Protein AF-A0A9D8IFK0-F1 (afdb_monomer)

Sequence (468 aa):
MKILVRFFLFIMLSLSFVNKTYAYSSENYGAHSMIYPDMPEVDIEELFSESSALGVDYIRVDVQLSSIFVEENDPPDWNPMDIVVELSGKYNVQILGTLNSMPDWAGNCPSGDVTYDPNFCPPADYDQWSDWITQIVERYKEDIHYWEVWNEPNEYTCTSTECEGFFYGDATEYAKLLSATYDAIKAADSTAYVLIAGVFMPLNHDDLSEWLQEVSENASGKFDIASIHVRDDLDKLPDMVKEFKDMFSSSGFNGPIWVSEHGYTSDPNYQTDANYNNGLLSQAQYYASSINTILDNGVDKVFVTLRDNDELEAADVAEGLLAQVIDDITTGEVTFIEKPSYAAVQELINASATPIPTPSVTATPTPNDCNAKSIETSVSELNLVAGESKDVTVTIKGENDCIPEGITMNAKVKKGKKLIEISPESAETDENGEAAFTITAGNKKGNTKVLFTAEGLKAKVKVKVGTE

Nearest PDB structures (foldseek):
  5jvk-assembly3_C  TM=5.787E-01  e=2.604E-15  Bacteroides cellulosilyticus
  5z3k-assembly1_A  TM=5.408E-01  e=8.268E-11  Croceicoccus marinus
  6lvw-assembly1_A  TM=5.736E-01  e=1.791E-09  Halorubrum lacusprofundi ATCC 49239
  4grs-assembly1_B  TM=5.433E-01  e=3.039E-05  Thermotoga maritima MSB8
  3voc-assembly1_A  TM=4.231E-01  e=4.140E-06  Paenibacillus polymyxa

Mean predicted aligned error: 14.12 Å

Foldseek 3Di:
DDDDDPDDPDPPPPPPPDPDQFQFALAQEEAAEAADLPPDLVSLLVSLQLRLVLSHQEYEHEPAVCQQCVDPPDHGDCNSVVSNLVSCVVSNHAYQYEYFFDHLVFFPADDDQADDDSGQGFGPDLVVVLVSLLVVCLVCVVGHQHYEYWAALLPWDDDNHYIDDRHPDALLSLLSSLQSNLVSNCVSPVRGFYEYHAHECDPDNVSVLVSLLSSLVSNPPSGQEYEYADEDAQVCLLVVLVSVCVSCVVSPDNHAYEHSEDFFFLDLVRHPHPQQRNGLVSLLVSLLRRSSSNVVSRHRHYHFHAEADPVDDDRRNGGHQWYWDQPDPVVSDIDTHGTSNSVSSSVSNVSNNPPPPPDPDPDPDDPPPFAFDAKDKPAQEAEAEAFDKDKIKIATAGPPRDGDWFWKKAKDWPPPPQFWDKPPRIDTQHPRRIDMIMITGHPDFDKTKIWIDTPNHIGIHIYGYDHD

pLDDT: mean 88.23, std 17.09, range [27.67, 98.94]

Radius of gyration: 30.84 Å; Cα contacts (8 Å, |Δi|>4): 978; chains: 1; bounding box: 90×61×75 Å

Structure (mmCIF, N/CA/C/O backbone):
data_AF-A0A9D8IFK0-F1
#
_entry.id   AF-A0A9D8IFK0-F1
#
loop_
_atom_site.group_PDB
_atom_site.id
_atom_site.type_symbol
_atom_site.label_atom_id
_atom_site.label_alt_id
_atom_site.label_comp_id
_atom_site.label_asym_id
_atom_site.label_entity_id
_atom_site.label_seq_id
_atom_site.pdbx_PDB_ins_code
_atom_site.Cartn_x
_atom_site.Cartn_y
_atom_site.Cartn_z
_atom_site.occupancy
_atom_site.B_iso_or_equiv
_atom_site.auth_seq_id
_atom_site.auth_comp_id
_atom_site.auth_asym_id
_atom_site.auth_atom_id
_atom_site.pdbx_PDB_model_num
ATOM 1 N N . MET A 1 1 ? 13.398 -37.243 8.793 1.00 32.91 1 MET A N 1
ATOM 2 C CA . MET A 1 1 ? 13.087 -37.286 10.240 1.00 32.91 1 MET A CA 1
ATOM 3 C C . MET A 1 1 ? 14.229 -36.636 11.016 1.00 32.91 1 MET A C 1
ATOM 5 O O . MET A 1 1 ? 15.115 -37.320 11.512 1.00 32.91 1 MET A O 1
ATOM 9 N N . LYS A 1 2 ? 14.249 -35.302 11.049 1.00 27.67 2 LYS A N 1
ATOM 10 C CA . LYS A 1 2 ? 15.088 -34.497 11.940 1.00 27.67 2 LYS A CA 1
ATOM 11 C C . LYS A 1 2 ? 14.135 -33.494 12.576 1.00 27.67 2 LYS A C 1
ATOM 13 O O . LYS A 1 2 ? 13.675 -32.581 11.911 1.00 27.67 2 LYS A O 1
ATOM 18 N N . ILE A 1 3 ? 13.743 -33.777 13.811 1.00 30.91 3 ILE A N 1
ATOM 19 C CA . ILE A 1 3 ? 12.952 -32.874 14.643 1.00 30.91 3 ILE A CA 1
ATOM 20 C C . ILE A 1 3 ? 13.972 -31.899 15.228 1.00 30.91 3 ILE A C 1
ATOM 22 O O . ILE A 1 3 ? 14.745 -32.284 16.106 1.00 30.91 3 ILE A O 1
ATOM 26 N N . LEU A 1 4 ? 14.043 -30.688 14.677 1.00 28.77 4 LEU A N 1
ATOM 27 C CA . LEU A 1 4 ? 14.789 -29.596 15.286 1.00 28.77 4 LEU A CA 1
ATOM 28 C C . LEU A 1 4 ? 13.858 -28.952 16.316 1.00 28.77 4 LEU A C 1
ATOM 30 O O . LEU A 1 4 ? 12.825 -28.382 15.981 1.00 28.77 4 LEU A O 1
ATOM 34 N N . VAL A 1 5 ? 14.181 -29.140 17.589 1.00 30.61 5 VAL A N 1
ATOM 35 C CA . VAL A 1 5 ? 13.445 -28.553 18.709 1.00 30.61 5 VAL A CA 1
ATOM 36 C C . VAL A 1 5 ? 13.815 -27.067 18.770 1.00 30.61 5 VAL A C 1
ATOM 38 O O . VAL A 1 5 ? 14.926 -26.742 19.183 1.00 30.61 5 VAL A O 1
ATOM 41 N N . ARG A 1 6 ? 12.903 -26.178 18.343 1.00 33.75 6 ARG A N 1
ATOM 42 C CA . ARG A 1 6 ? 12.991 -24.724 18.579 1.00 33.75 6 ARG A CA 1
ATOM 43 C C . ARG A 1 6 ? 12.971 -24.488 20.098 1.00 33.75 6 ARG A C 1
ATOM 45 O O . ARG A 1 6 ? 11.960 -24.727 20.754 1.00 33.75 6 ARG A O 1
ATOM 52 N N . PHE A 1 7 ? 14.099 -24.073 20.670 1.00 29.47 7 PHE A N 1
ATOM 53 C CA . PHE A 1 7 ? 14.186 -23.618 22.059 1.00 29.47 7 PHE A CA 1
ATOM 54 C C . PHE A 1 7 ? 13.925 -22.109 22.088 1.00 29.47 7 PHE A C 1
ATOM 56 O O . PHE A 1 7 ? 14.839 -21.317 21.883 1.00 29.47 7 PHE A O 1
ATOM 63 N N . PHE A 1 8 ? 12.678 -21.712 22.344 1.00 34.03 8 PHE A N 1
ATOM 64 C CA . PHE A 1 8 ? 12.348 -20.326 22.670 1.00 34.03 8 PHE A CA 1
ATOM 65 C C . PHE A 1 8 ? 12.780 -20.027 24.110 1.00 34.03 8 PHE A C 1
ATOM 67 O O . PHE A 1 8 ? 12.263 -20.611 25.066 1.00 34.03 8 PHE A O 1
ATOM 74 N N . LEU A 1 9 ? 13.726 -19.104 24.274 1.00 27.70 9 LEU A N 1
ATOM 75 C CA . LEU A 1 9 ? 14.002 -18.472 25.558 1.00 27.70 9 LEU A CA 1
ATOM 76 C C . LEU A 1 9 ? 12.957 -17.363 25.759 1.00 27.70 9 LEU A C 1
ATOM 78 O O . LEU A 1 9 ? 13.164 -16.225 25.356 1.00 27.70 9 LEU A O 1
ATOM 82 N N . PHE A 1 10 ? 11.815 -17.707 26.354 1.00 30.08 10 PHE A N 1
ATOM 83 C CA . PHE A 1 10 ? 10.794 -16.736 26.755 1.00 30.08 10 PHE A CA 1
ATOM 84 C C . PHE A 1 10 ? 11.343 -15.851 27.886 1.00 30.08 10 PHE A C 1
ATOM 86 O O . PHE A 1 10 ? 11.275 -16.205 29.065 1.00 30.08 10 PHE A O 1
ATOM 93 N N . ILE A 1 11 ? 11.893 -14.689 27.542 1.00 31.50 11 ILE A N 1
ATOM 94 C CA . ILE A 1 11 ? 11.979 -13.571 28.480 1.00 31.50 11 ILE A CA 1
ATOM 95 C C . ILE A 1 11 ? 10.633 -12.853 28.377 1.00 31.50 11 ILE A C 1
ATOM 97 O O . ILE A 1 11 ? 10.425 -12.042 27.483 1.00 31.50 11 ILE A O 1
ATOM 101 N N . MET A 1 12 ? 9.697 -13.173 29.276 1.00 30.72 12 MET A N 1
ATOM 102 C CA . MET A 1 12 ? 8.511 -12.337 29.475 1.00 30.72 12 MET A CA 1
ATOM 103 C C . MET A 1 12 ? 8.964 -10.997 30.066 1.00 30.72 12 MET A C 1
ATOM 105 O O . MET A 1 12 ? 9.072 -10.847 31.284 1.00 30.72 12 MET A O 1
ATOM 109 N N . LEU A 1 13 ? 9.252 -10.021 29.206 1.00 33.69 13 LEU A N 1
ATOM 110 C CA . LEU A 1 13 ? 9.144 -8.623 29.596 1.00 33.69 13 LEU A CA 1
ATOM 111 C C . LEU A 1 13 ? 7.648 -8.310 29.629 1.00 33.69 13 LEU A C 1
ATOM 113 O O . LEU A 1 13 ? 7.003 -8.222 28.592 1.00 33.69 13 LEU A O 1
ATOM 117 N N . SER A 1 14 ? 7.083 -8.169 30.826 1.00 33.59 14 SER A N 1
ATOM 118 C CA . SER A 1 14 ? 5.746 -7.607 30.982 1.00 33.59 14 SER A CA 1
ATOM 119 C C . SER A 1 14 ? 5.806 -6.115 30.641 1.00 33.59 14 SER A C 1
ATOM 121 O O . SER A 1 14 ? 6.008 -5.276 31.526 1.00 33.59 14 SER A O 1
ATOM 123 N N . LEU A 1 15 ? 5.674 -5.777 29.358 1.00 38.53 15 LEU A N 1
ATOM 124 C CA . LEU A 1 15 ? 5.286 -4.435 28.943 1.00 38.53 15 LEU A CA 1
ATOM 125 C C . LEU A 1 15 ? 3.888 -4.207 29.517 1.00 38.53 15 LEU A C 1
ATOM 127 O O . LEU A 1 15 ? 2.926 -4.888 29.182 1.00 38.53 15 LEU A O 1
ATOM 131 N N . SER A 1 16 ? 3.801 -3.327 30.509 1.00 32.66 16 SER A N 1
ATOM 132 C CA . SER A 1 16 ? 2.528 -2.973 31.129 1.00 32.66 16 SER A CA 1
ATOM 133 C C . SER A 1 16 ? 1.805 -2.022 30.184 1.00 32.66 16 SER A C 1
ATOM 135 O O . SER A 1 16 ? 1.845 -0.809 30.381 1.00 32.66 16 SER A O 1
ATOM 137 N N . PHE A 1 17 ? 1.187 -2.558 29.134 1.00 40.03 17 PHE A N 1
ATOM 138 C CA . PHE A 1 17 ? 0.259 -1.787 28.325 1.00 40.03 17 PHE A CA 1
ATOM 139 C C . PHE A 1 17 ? -0.942 -1.451 29.211 1.00 40.03 17 PHE A C 1
ATOM 141 O O . PHE A 1 17 ? -1.655 -2.318 29.717 1.00 40.03 17 PHE A O 1
ATOM 148 N N . VAL A 1 18 ? -1.126 -0.159 29.482 1.00 37.50 18 VAL A N 1
ATOM 149 C CA . VAL A 1 18 ? -2.409 0.355 29.961 1.00 37.50 18 VAL A CA 1
ATOM 150 C C . VAL A 1 18 ? -3.448 -0.130 28.952 1.00 37.50 18 VAL A C 1
ATOM 152 O O . VAL A 1 18 ? -3.241 0.088 27.765 1.00 37.50 18 VAL A O 1
ATOM 155 N N . ASN A 1 19 ? -4.513 -0.801 29.410 1.00 36.22 19 ASN A N 1
ATOM 156 C CA . ASN A 1 19 ? -5.646 -1.256 28.592 1.00 36.22 19 ASN A CA 1
ATOM 157 C C . ASN A 1 19 ? -6.269 -0.071 27.824 1.00 36.22 19 ASN A C 1
ATOM 159 O O . ASN A 1 19 ? -7.286 0.486 28.242 1.00 36.22 19 ASN A O 1
ATOM 163 N N . LYS A 1 20 ? -5.650 0.348 26.720 1.00 42.72 20 LYS A N 1
ATOM 164 C CA . LYS A 1 20 ? -6.268 1.161 25.683 1.00 42.72 20 LYS A CA 1
ATOM 165 C C . LYS A 1 20 ? -7.059 0.170 24.840 1.00 42.72 20 LYS A C 1
ATOM 167 O O . LYS A 1 20 ? -6.490 -0.706 24.204 1.00 42.72 20 LYS A O 1
ATOM 172 N N . THR A 1 21 ? -8.379 0.259 24.911 1.00 48.50 21 THR A N 1
ATOM 173 C CA . THR A 1 21 ? -9.261 -0.415 23.960 1.00 48.50 21 THR A CA 1
ATOM 174 C C . THR A 1 21 ? -8.994 0.189 22.589 1.00 48.50 21 THR A C 1
ATOM 176 O O . THR A 1 21 ? -9.289 1.368 22.389 1.00 48.50 21 THR A O 1
ATOM 179 N N . TYR A 1 22 ? -8.408 -0.581 21.680 1.00 53.25 22 TYR A N 1
ATOM 180 C CA . TYR A 1 22 ? -8.234 -0.146 20.302 1.00 53.25 22 TYR A CA 1
ATOM 181 C C . TYR A 1 22 ? -9.546 -0.369 19.547 1.00 53.25 22 TYR A C 1
ATOM 183 O O . TYR A 1 22 ? -10.187 -1.406 19.695 1.00 53.25 22 TYR A O 1
ATOM 191 N N . ALA A 1 23 ? -9.994 0.654 18.820 1.00 65.81 23 ALA A N 1
ATOM 192 C CA . ALA A 1 23 ? -11.264 0.646 18.088 1.00 65.81 23 ALA A CA 1
ATOM 193 C C . ALA A 1 23 ? -11.149 -0.001 16.695 1.00 65.81 23 ALA A C 1
ATOM 195 O O . ALA A 1 23 ? -12.105 0.031 15.922 1.00 65.81 23 ALA A O 1
ATOM 196 N N . TYR A 1 24 ? -9.976 -0.543 16.377 1.00 83.62 24 TYR A N 1
ATOM 197 C CA . TYR A 1 24 ? -9.604 -1.039 15.061 1.00 83.62 24 TYR A CA 1
ATOM 198 C C . TYR A 1 24 ? -9.792 -2.551 14.972 1.00 83.62 24 TYR A C 1
ATOM 200 O O . TYR A 1 24 ? -9.907 -3.233 15.985 1.00 83.62 24 TYR A O 1
ATOM 208 N N . SER A 1 25 ? -9.823 -3.069 13.752 1.00 85.81 25 SER A N 1
ATOM 209 C CA . SER A 1 25 ? -9.850 -4.502 13.447 1.00 85.81 25 SER A CA 1
ATOM 210 C C . SER A 1 25 ? -8.604 -4.889 12.650 1.00 85.81 25 SER A C 1
ATOM 212 O O . SER A 1 25 ? -7.846 -4.007 12.248 1.00 85.81 25 SER A O 1
ATOM 214 N N . SER A 1 26 ? -8.393 -6.184 12.401 1.00 86.12 26 SER A N 1
ATOM 215 C CA . SER A 1 26 ? -7.312 -6.676 11.528 1.00 86.12 26 SER A CA 1
ATOM 216 C C . SER A 1 26 ? -7.311 -5.999 10.151 1.00 86.12 26 SER A C 1
ATOM 218 O O . SER A 1 26 ? -6.243 -5.761 9.596 1.00 86.12 26 SER A O 1
ATOM 220 N N . GLU A 1 27 ? -8.476 -5.558 9.661 1.00 90.38 27 GLU A N 1
ATOM 221 C CA . GLU A 1 27 ? -8.600 -4.856 8.384 1.00 90.38 27 GLU A CA 1
ATOM 222 C C . GLU A 1 27 ? -7.905 -3.487 8.380 1.00 90.38 27 GLU A C 1
ATOM 224 O O . GLU A 1 27 ? -7.608 -2.970 7.310 1.00 90.38 27 GLU A O 1
ATOM 229 N N . ASN A 1 28 ? -7.630 -2.866 9.528 1.00 95.12 28 ASN A N 1
ATOM 230 C CA . ASN A 1 28 ? -6.926 -1.578 9.584 1.00 95.12 28 ASN A CA 1
ATOM 231 C C . ASN A 1 28 ? -5.397 -1.727 9.502 1.00 95.12 28 ASN A C 1
ATOM 233 O O . ASN A 1 28 ? -4.692 -0.724 9.376 1.00 95.12 28 ASN A O 1
ATOM 237 N N . TYR A 1 29 ? -4.886 -2.957 9.563 1.00 95.56 29 TYR A N 1
ATOM 238 C CA . TYR A 1 29 ? -3.460 -3.258 9.586 1.00 95.56 29 TYR A CA 1
ATOM 239 C C . TYR A 1 29 ? -3.059 -4.028 8.326 1.00 95.56 29 TYR A C 1
ATOM 241 O O . TYR A 1 29 ? -3.739 -4.968 7.909 1.00 95.56 29 TYR A O 1
ATOM 249 N N . GLY A 1 30 ? -1.940 -3.634 7.727 1.00 97.75 30 GLY A N 1
ATOM 250 C CA . GLY A 1 30 ? -1.338 -4.310 6.586 1.00 97.75 30 GLY A CA 1
ATOM 251 C C . GLY A 1 30 ? 0.168 -4.500 6.754 1.00 97.75 30 GLY A C 1
ATOM 252 O O . GLY A 1 30 ? 0.802 -3.879 7.611 1.00 97.75 30 GLY A O 1
ATOM 253 N N . ALA A 1 31 ? 0.745 -5.352 5.916 1.00 98.31 31 ALA A N 1
ATOM 254 C CA . ALA A 1 31 ? 2.185 -5.551 5.809 1.00 98.31 31 ALA A CA 1
ATOM 255 C C . ALA A 1 31 ? 2.711 -4.930 4.505 1.00 98.31 31 ALA A C 1
ATOM 257 O O . ALA A 1 31 ? 2.279 -5.315 3.420 1.00 98.31 31 ALA A O 1
ATOM 258 N N . HIS A 1 32 ? 3.643 -3.982 4.593 1.00 97.88 32 HIS A N 1
ATOM 259 C CA . HIS A 1 32 ? 4.421 -3.517 3.444 1.00 97.88 32 HIS A CA 1
ATOM 260 C C . HIS A 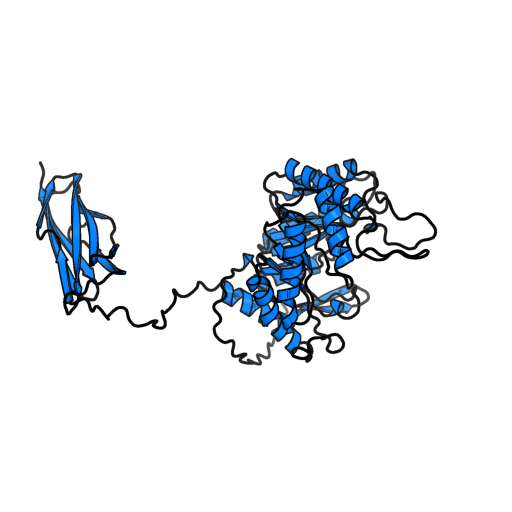1 32 ? 5.583 -4.494 3.228 1.00 97.88 32 HIS A C 1
ATOM 262 O O . HIS A 1 32 ? 6.510 -4.553 4.034 1.00 97.88 32 HIS A O 1
ATOM 268 N N . SER A 1 33 ? 5.476 -5.347 2.206 1.00 90.94 33 SER A N 1
ATOM 269 C CA . SER A 1 33 ? 6.300 -6.559 2.108 1.00 90.94 33 SER A CA 1
ATOM 270 C C . SER A 1 33 ? 7.586 -6.411 1.298 1.00 90.94 33 SER A C 1
ATOM 272 O O . SER A 1 33 ? 8.512 -7.202 1.497 1.00 90.94 33 SER A O 1
ATOM 274 N N . MET A 1 34 ? 7.638 -5.423 0.395 1.00 91.25 34 MET A N 1
ATOM 275 C CA . MET A 1 34 ? 8.656 -5.331 -0.659 1.00 91.25 34 MET A CA 1
ATOM 276 C C . MET A 1 34 ? 8.820 -6.673 -1.392 1.00 91.25 34 MET A C 1
ATOM 278 O O . MET A 1 34 ? 9.938 -7.148 -1.599 1.00 91.25 34 MET A O 1
ATOM 282 N N . ILE A 1 35 ? 7.702 -7.353 -1.673 1.00 92.38 35 ILE A N 1
ATOM 283 C CA . ILE A 1 35 ? 7.681 -8.534 -2.535 1.00 92.38 35 ILE A CA 1
ATOM 284 C C . ILE A 1 35 ? 7.721 -8.053 -3.977 1.00 92.38 35 ILE A C 1
ATOM 286 O O . ILE A 1 35 ? 6.802 -7.363 -4.420 1.00 92.38 35 ILE A O 1
ATOM 290 N N . TYR A 1 36 ? 8.740 -8.509 -4.696 1.00 90.94 36 TYR A N 1
ATOM 291 C CA . TYR A 1 36 ? 8.810 -8.459 -6.147 1.00 90.94 36 TYR A CA 1
ATOM 292 C C . TYR A 1 36 ? 8.478 -9.857 -6.699 1.00 90.94 36 TYR A C 1
ATOM 294 O O . TYR A 1 36 ? 8.945 -10.852 -6.136 1.00 90.94 36 TYR A O 1
ATOM 302 N N . PRO A 1 37 ? 7.647 -9.988 -7.749 1.00 88.25 37 PRO A N 1
ATOM 303 C CA . PRO A 1 37 ? 7.174 -11.288 -8.227 1.00 88.25 37 PRO A CA 1
ATOM 304 C C . PRO A 1 37 ? 8.294 -12.231 -8.684 1.00 88.25 37 PRO A C 1
ATOM 306 O O . PRO A 1 37 ? 8.113 -13.447 -8.676 1.00 88.25 37 PRO A O 1
ATOM 309 N N . ASP A 1 38 ? 9.442 -11.689 -9.084 1.00 85.62 38 ASP A N 1
ATOM 310 C CA . ASP A 1 38 ? 10.625 -12.423 -9.538 1.00 85.62 38 ASP A CA 1
ATOM 311 C C . ASP A 1 38 ? 11.561 -12.877 -8.398 1.00 85.62 38 ASP A C 1
ATOM 313 O O . ASP A 1 38 ? 12.550 -13.575 -8.651 1.00 85.62 38 ASP A O 1
ATOM 317 N N . MET A 1 39 ? 11.233 -12.549 -7.142 1.00 90.12 39 MET A N 1
ATOM 318 C CA . MET A 1 39 ? 11.914 -13.087 -5.964 1.00 90.12 39 MET A CA 1
ATOM 319 C C . MET A 1 39 ? 11.790 -14.620 -5.882 1.00 90.12 39 MET A C 1
ATOM 321 O O . MET A 1 39 ? 10.851 -15.216 -6.422 1.00 90.12 39 MET A O 1
ATOM 325 N N . PRO A 1 40 ? 12.698 -15.302 -5.158 1.00 91.06 40 PRO A N 1
ATOM 326 C CA . PRO A 1 40 ? 12.561 -16.731 -4.908 1.00 91.06 40 PRO A CA 1
ATOM 327 C C . PRO A 1 40 ? 11.210 -17.071 -4.260 1.00 91.06 40 PRO A C 1
ATOM 329 O O . PRO A 1 40 ? 10.856 -16.529 -3.217 1.00 91.06 40 PRO A O 1
ATOM 332 N N . GLU A 1 41 ? 10.478 -18.030 -4.837 1.00 92.56 41 GLU A N 1
ATOM 333 C CA . GLU A 1 41 ? 9.144 -18.451 -4.365 1.00 92.56 41 GLU A CA 1
ATOM 334 C C . GLU A 1 41 ? 9.113 -18.792 -2.866 1.00 92.56 41 GLU A C 1
ATOM 336 O O . GLU A 1 41 ? 8.139 -18.489 -2.185 1.00 92.56 41 GLU A O 1
ATOM 341 N N . VAL A 1 42 ? 10.191 -19.384 -2.338 1.00 90.25 42 VAL A N 1
ATOM 342 C CA . VAL A 1 42 ? 10.308 -19.721 -0.909 1.00 90.25 42 VAL A CA 1
ATOM 343 C C . VAL A 1 42 ? 10.298 -18.482 -0.010 1.00 90.25 42 VAL A C 1
ATOM 345 O O . VAL A 1 42 ? 9.708 -18.524 1.068 1.00 90.25 42 VAL A O 1
ATOM 348 N N . ASP A 1 43 ? 10.890 -17.380 -0.467 1.00 92.62 43 ASP A N 1
ATOM 349 C CA . ASP A 1 43 ? 10.932 -16.127 0.281 1.00 92.62 43 ASP A CA 1
ATOM 350 C C . ASP A 1 43 ? 9.565 -15.437 0.216 1.00 92.62 43 ASP A C 1
ATOM 352 O O . ASP A 1 43 ? 9.058 -14.970 1.236 1.00 92.62 43 ASP A O 1
ATOM 356 N N . ILE A 1 44 ? 8.922 -15.449 -0.960 1.00 95.25 44 ILE A N 1
ATOM 357 C CA . ILE A 1 44 ? 7.550 -14.949 -1.138 1.00 95.25 44 ILE A CA 1
ATOM 358 C C . ILE A 1 44 ? 6.584 -15.731 -0.230 1.00 95.25 44 ILE A C 1
ATOM 360 O O . ILE A 1 44 ? 5.789 -15.128 0.493 1.00 95.25 44 ILE A O 1
ATOM 364 N N . GLU A 1 45 ? 6.668 -17.068 -0.214 1.00 96.31 45 GLU A N 1
ATOM 365 C CA . GLU A 1 45 ? 5.836 -17.924 0.642 1.00 96.31 45 GLU A CA 1
ATOM 366 C C . GLU A 1 45 ? 6.027 -17.608 2.129 1.00 96.31 45 GLU A C 1
ATOM 368 O O . GLU A 1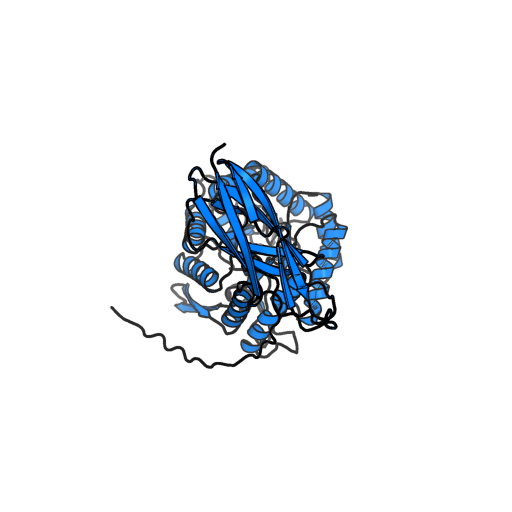 45 ? 5.031 -17.492 2.852 1.00 96.31 45 GLU A O 1
ATOM 373 N N . GLU A 1 46 ? 7.270 -17.435 2.589 1.00 95.44 46 GLU A N 1
ATOM 374 C CA . GLU A 1 46 ? 7.541 -17.095 3.988 1.00 95.44 46 GLU A CA 1
ATOM 375 C C . GLU A 1 46 ? 6.950 -15.722 4.345 1.00 95.44 46 GLU A C 1
ATOM 377 O O . GLU A 1 46 ? 6.320 -15.593 5.390 1.00 95.44 46 GLU A O 1
ATOM 382 N N . LEU A 1 47 ? 7.032 -14.713 3.469 1.00 97.19 47 LEU A N 1
ATOM 383 C CA . LEU A 1 47 ? 6.455 -13.385 3.732 1.00 97.19 47 LEU A CA 1
ATOM 384 C C . LEU A 1 47 ? 4.916 -13.396 3.797 1.00 97.19 47 LEU A C 1
ATOM 386 O O . LEU A 1 47 ? 4.332 -12.713 4.647 1.00 97.19 47 LEU A O 1
ATOM 390 N N . PHE A 1 48 ? 4.237 -14.200 2.971 1.00 98.31 48 PHE A N 1
ATOM 391 C CA . PHE A 1 48 ? 2.789 -14.427 3.109 1.00 98.31 48 PHE A CA 1
ATOM 392 C C . PHE A 1 48 ? 2.446 -15.196 4.391 1.00 98.31 48 PHE A C 1
ATOM 394 O O . PHE A 1 48 ? 1.487 -14.847 5.086 1.00 98.31 48 PHE A O 1
ATOM 401 N N . SER A 1 49 ? 3.240 -16.217 4.725 1.00 97.81 49 SER A N 1
ATOM 402 C CA . SER A 1 49 ? 3.099 -16.986 5.964 1.00 97.81 49 SER A CA 1
ATOM 403 C C . SER A 1 49 ? 3.234 -16.097 7.196 1.00 97.81 49 SER A C 1
ATOM 405 O O . SER A 1 49 ? 2.382 -16.139 8.086 1.00 97.81 49 SER A O 1
ATOM 407 N N . GLU A 1 50 ? 4.254 -15.244 7.219 1.00 97.75 50 GLU A N 1
ATOM 408 C CA . GLU A 1 50 ? 4.511 -14.302 8.302 1.00 97.75 50 GLU A CA 1
ATOM 409 C C . GLU A 1 50 ? 3.449 -13.203 8.373 1.00 97.75 50 GLU A C 1
ATOM 411 O O . GLU A 1 50 ? 3.001 -12.867 9.463 1.00 97.75 50 GLU A O 1
ATOM 416 N N . SER A 1 51 ? 2.944 -12.704 7.243 1.00 98.00 51 SER A N 1
ATOM 417 C CA . SER A 1 51 ? 1.815 -11.756 7.244 1.00 98.00 51 SER A CA 1
ATOM 418 C C . SER A 1 51 ? 0.548 -12.375 7.853 1.00 98.00 51 SER A C 1
ATOM 420 O O . SER A 1 51 ? -0.112 -11.767 8.697 1.00 98.00 51 SER A O 1
ATOM 422 N N . SER A 1 52 ? 0.243 -13.626 7.497 1.00 96.94 52 SER A N 1
ATOM 423 C CA . SER A 1 52 ? -0.885 -14.374 8.069 1.00 96.94 52 SER A CA 1
ATOM 424 C C . SER A 1 52 ? -0.703 -14.623 9.569 1.00 96.94 52 SER A C 1
ATOM 426 O O . SER A 1 52 ? -1.627 -14.422 10.359 1.00 96.94 52 SER A O 1
ATOM 428 N N . ALA A 1 53 ? 0.506 -15.008 9.990 1.00 96.19 53 ALA A N 1
ATOM 429 C CA . ALA A 1 53 ? 0.836 -15.234 11.394 1.00 96.19 53 ALA A CA 1
ATOM 430 C C . ALA A 1 53 ? 0.820 -13.938 12.223 1.00 96.19 53 ALA A C 1
ATOM 432 O O . ALA A 1 53 ? 0.389 -13.960 13.381 1.00 96.19 53 ALA A O 1
ATOM 433 N N . LEU A 1 54 ? 1.224 -12.809 11.639 1.00 96.12 54 LEU A N 1
ATOM 434 C CA . LEU A 1 54 ? 1.131 -11.478 12.238 1.00 96.12 54 LEU A CA 1
ATOM 435 C C . LEU A 1 54 ? -0.331 -11.066 12.488 1.00 96.12 54 LEU A C 1
ATOM 437 O O . LEU A 1 54 ? -0.606 -10.319 13.428 1.00 96.12 54 LEU A O 1
ATOM 441 N N . GLY A 1 55 ? -1.264 -11.605 11.697 1.00 95.00 55 GLY A N 1
ATOM 442 C CA . GLY A 1 55 ? -2.705 -11.380 11.818 1.00 95.00 55 GLY A CA 1
ATOM 443 C C . GLY A 1 55 ? -3.223 -10.195 11.003 1.00 95.00 55 GLY A C 1
ATOM 444 O O . GLY A 1 55 ? -4.309 -9.694 11.298 1.00 95.00 55 GLY A O 1
ATOM 445 N N . VAL A 1 56 ? -2.452 -9.722 10.018 1.00 95.50 56 VAL A N 1
ATOM 446 C CA . VAL A 1 56 ? -2.907 -8.684 9.082 1.00 95.50 56 VAL A CA 1
ATOM 447 C C . VAL A 1 56 ? -3.790 -9.291 7.995 1.00 95.50 56 VAL A C 1
ATOM 449 O O . VAL A 1 56 ? -3.544 -10.404 7.533 1.00 95.50 56 VAL A O 1
ATOM 452 N N . ASP A 1 57 ? -4.791 -8.535 7.548 1.00 94.00 57 ASP A N 1
ATOM 453 C CA . ASP A 1 57 ? -5.664 -8.973 6.451 1.00 94.00 57 ASP A CA 1
ATOM 454 C C . ASP A 1 57 ? -5.112 -8.599 5.072 1.00 94.00 57 ASP A C 1
ATOM 456 O O . ASP A 1 57 ? -5.588 -9.129 4.070 1.00 94.00 57 ASP A O 1
ATOM 460 N N . TYR A 1 58 ? -4.134 -7.686 5.012 1.00 97.94 58 TYR A N 1
ATOM 461 C CA . TYR A 1 58 ? -3.595 -7.143 3.768 1.00 97.94 58 TYR A CA 1
ATOM 462 C C . TYR A 1 58 ? -2.067 -7.192 3.720 1.00 97.94 58 TYR A C 1
ATOM 464 O O . TYR A 1 58 ? -1.388 -6.905 4.706 1.00 97.94 58 TYR A O 1
ATOM 472 N N . ILE A 1 59 ? -1.533 -7.463 2.534 1.00 98.44 59 ILE A N 1
ATOM 473 C CA . ILE A 1 59 ? -0.117 -7.349 2.188 1.00 98.44 59 ILE A CA 1
ATOM 474 C C . ILE A 1 59 ? 0.017 -6.483 0.933 1.00 98.44 59 ILE A C 1
ATOM 476 O O . ILE A 1 59 ? -0.718 -6.665 -0.038 1.00 98.44 59 ILE A O 1
ATOM 480 N N . ARG A 1 60 ? 0.916 -5.499 0.965 1.00 98.62 60 ARG A N 1
ATOM 481 C CA . ARG A 1 60 ? 1.250 -4.656 -0.188 1.00 98.62 60 ARG A CA 1
ATOM 482 C C . ARG A 1 60 ? 2.357 -5.330 -0.989 1.00 98.62 60 ARG A C 1
ATOM 484 O O . ARG A 1 60 ? 3.383 -5.677 -0.399 1.00 98.62 60 ARG A O 1
ATOM 491 N N . VAL A 1 61 ? 2.129 -5.520 -2.287 1.00 97.94 61 VAL A N 1
ATOM 492 C CA . VAL A 1 61 ? 3.024 -6.219 -3.225 1.00 97.94 61 VAL A CA 1
ATOM 493 C C . VAL A 1 61 ? 3.278 -5.335 -4.441 1.00 97.94 61 VAL A C 1
ATOM 495 O O . VAL A 1 61 ? 2.333 -4.782 -5.006 1.00 97.94 61 VAL A O 1
ATOM 498 N N . ASP A 1 62 ? 4.533 -5.248 -4.869 1.00 96.38 62 ASP A N 1
ATOM 499 C CA . ASP A 1 62 ? 4.939 -4.525 -6.068 1.00 96.38 62 ASP A CA 1
ATOM 500 C C . ASP A 1 62 ? 4.655 -5.376 -7.309 1.00 96.38 62 ASP A C 1
ATOM 502 O O . ASP A 1 62 ? 5.324 -6.363 -7.587 1.00 96.38 62 ASP A O 1
ATOM 506 N N . VAL A 1 63 ? 3.636 -5.014 -8.079 1.00 97.50 63 VAL A N 1
ATOM 507 C CA . VAL A 1 63 ? 3.293 -5.670 -9.343 1.00 97.50 63 VAL A CA 1
ATOM 508 C C . VAL A 1 63 ? 4.130 -5.037 -10.449 1.00 97.50 63 VAL A C 1
ATOM 510 O O . VAL A 1 63 ? 3.689 -4.115 -11.137 1.00 97.50 63 VAL A O 1
ATOM 513 N N . GLN A 1 64 ? 5.354 -5.543 -10.593 1.00 96.00 64 GLN A N 1
ATOM 514 C CA . GLN A 1 64 ? 6.332 -5.048 -11.557 1.00 96.00 64 GLN A CA 1
ATOM 515 C C . GLN A 1 64 ? 5.973 -5.488 -12.979 1.00 96.00 64 GLN A C 1
ATOM 517 O O . GLN A 1 64 ? 6.090 -6.669 -13.325 1.00 96.00 64 GLN A O 1
ATOM 522 N N . LEU A 1 65 ? 5.569 -4.548 -13.833 1.00 97.00 65 LEU A N 1
ATOM 523 C CA . LEU A 1 65 ? 5.200 -4.853 -15.216 1.00 97.00 65 LEU A CA 1
ATOM 524 C C . LEU A 1 65 ? 6.380 -5.413 -16.019 1.00 97.00 65 LEU A C 1
ATOM 526 O O . LEU A 1 65 ? 6.155 -6.257 -16.882 1.00 97.00 65 LEU A O 1
ATOM 530 N N . SER A 1 66 ? 7.617 -5.017 -15.719 1.00 95.56 66 SER A N 1
ATOM 531 C CA . SER A 1 66 ? 8.834 -5.556 -16.341 1.00 95.56 66 SER A CA 1
ATOM 532 C C . SER A 1 66 ? 9.057 -7.048 -16.071 1.00 95.56 66 SER A C 1
ATOM 534 O O . SER A 1 66 ? 9.661 -7.723 -16.902 1.00 95.56 66 SER A O 1
ATOM 536 N N . SER A 1 67 ? 8.500 -7.592 -14.982 1.00 95.25 67 SER A N 1
ATOM 537 C CA . SER A 1 67 ? 8.515 -9.037 -14.700 1.00 95.25 67 SER A CA 1
ATOM 538 C C . SER A 1 67 ? 7.460 -9.823 -15.494 1.00 95.25 67 SER A C 1
ATOM 540 O O . SER A 1 67 ? 7.614 -11.023 -15.708 1.00 95.25 67 SER A O 1
ATOM 542 N N . ILE A 1 68 ? 6.401 -9.148 -15.959 1.00 97.00 68 ILE A N 1
ATOM 543 C CA . ILE A 1 68 ? 5.266 -9.753 -16.673 1.00 97.00 68 ILE A CA 1
ATOM 544 C C . ILE A 1 68 ? 5.435 -9.595 -18.189 1.00 97.00 68 ILE A C 1
ATOM 546 O O . ILE A 1 68 ? 5.277 -10.546 -18.950 1.00 97.00 68 ILE A O 1
ATOM 550 N N . PHE A 1 69 ? 5.768 -8.393 -18.652 1.00 96.88 69 PHE A N 1
ATOM 551 C CA . PHE A 1 69 ? 5.921 -8.038 -20.063 1.00 96.88 69 PHE A CA 1
ATOM 552 C C . PHE A 1 69 ? 7.405 -7.928 -20.420 1.00 96.88 69 PHE A C 1
ATOM 554 O O . PHE A 1 69 ? 7.900 -6.864 -20.780 1.00 96.88 69 PHE A O 1
ATOM 561 N N . VAL A 1 70 ? 8.117 -9.047 -20.290 1.00 95.12 70 VAL A N 1
ATOM 562 C CA . VAL A 1 70 ? 9.585 -9.092 -20.374 1.00 95.12 70 VAL A CA 1
ATOM 563 C C . VAL A 1 70 ? 10.103 -8.642 -21.746 1.00 95.12 70 VAL A C 1
ATOM 565 O O . VAL A 1 70 ? 11.011 -7.824 -21.826 1.00 95.12 70 VAL A O 1
ATOM 568 N N . GLU A 1 71 ? 9.496 -9.115 -22.836 1.00 94.75 71 GLU A N 1
ATOM 569 C CA . GLU A 1 71 ? 9.934 -8.834 -24.211 1.00 94.75 71 GLU A CA 1
ATOM 570 C C . GLU A 1 71 ? 8.757 -8.337 -25.067 1.00 94.75 71 GLU A C 1
ATOM 572 O O . GLU A 1 71 ? 7.673 -8.917 -25.028 1.00 94.75 71 GLU A O 1
ATOM 577 N N . GLU A 1 72 ? 8.976 -7.314 -25.907 1.00 93.38 72 GLU A N 1
ATOM 578 C CA . GLU A 1 72 ? 7.921 -6.612 -26.675 1.00 93.38 72 GLU A CA 1
ATOM 579 C C . GLU A 1 72 ? 6.992 -7.531 -27.483 1.00 93.38 72 GLU A C 1
ATOM 581 O O . GLU A 1 72 ? 5.802 -7.257 -27.640 1.00 93.38 72 GLU A O 1
ATOM 586 N N . ASN A 1 73 ? 7.539 -8.613 -28.036 1.00 92.94 73 ASN A N 1
ATOM 587 C CA . ASN A 1 73 ? 6.834 -9.475 -28.984 1.00 92.94 73 ASN A CA 1
ATOM 588 C C . ASN A 1 73 ? 6.501 -10.867 -28.426 1.00 92.94 73 ASN A C 1
ATOM 590 O O . ASN A 1 73 ? 5.932 -11.685 -29.160 1.00 92.94 73 ASN A O 1
ATOM 594 N N . ASP A 1 74 ? 6.834 -11.133 -27.163 1.00 95.56 74 ASP A N 1
ATOM 595 C CA . ASP A 1 74 ? 6.537 -12.403 -26.507 1.00 95.56 74 ASP A CA 1
ATOM 596 C C . ASP A 1 74 ? 5.230 -12.307 -25.703 1.00 95.56 74 ASP A C 1
ATOM 598 O O . ASP A 1 74 ? 4.788 -11.219 -25.324 1.00 95.56 74 ASP A O 1
ATOM 602 N N . PRO A 1 75 ? 4.539 -13.437 -25.472 1.00 96.31 75 PRO A N 1
ATOM 603 C CA . PRO A 1 75 ? 3.401 -13.443 -24.564 1.00 96.31 75 PRO A CA 1
ATOM 604 C C . PRO A 1 75 ? 3.844 -13.076 -23.134 1.00 96.31 75 PRO A C 1
ATOM 606 O O . PRO A 1 75 ? 4.963 -13.424 -22.756 1.00 96.31 75 PRO A O 1
ATOM 609 N N . PRO A 1 76 ? 2.962 -12.466 -22.318 1.00 97.25 76 PRO A N 1
ATOM 610 C CA . PRO A 1 76 ? 3.304 -12.124 -20.942 1.00 97.25 76 PRO A CA 1
ATOM 611 C C . PRO A 1 76 ? 3.640 -13.365 -20.103 1.00 97.25 76 PRO A C 1
ATOM 613 O O . PRO A 1 76 ? 2.970 -14.401 -20.229 1.00 97.25 76 PRO A O 1
ATOM 616 N N . ASP A 1 77 ? 4.641 -13.249 -19.232 1.00 97.06 77 ASP A N 1
ATOM 617 C CA . ASP A 1 77 ? 4.973 -14.254 -18.227 1.00 97.06 77 ASP A CA 1
ATOM 618 C C . ASP A 1 77 ? 4.138 -14.029 -16.963 1.00 97.06 77 ASP A C 1
ATOM 620 O O . ASP A 1 77 ? 4.391 -13.149 -16.146 1.00 97.06 77 ASP A O 1
ATOM 624 N N . TRP A 1 78 ? 3.096 -14.841 -16.813 1.00 97.38 78 TRP A N 1
ATOM 625 C CA . TRP A 1 78 ? 2.193 -14.760 -15.668 1.00 97.38 78 TRP A CA 1
ATOM 626 C C . TRP A 1 78 ? 2.684 -15.536 -14.450 1.00 97.38 78 TRP A C 1
ATOM 628 O O . TRP A 1 78 ? 2.124 -15.360 -13.371 1.00 97.38 78 TRP A O 1
ATOM 638 N N . ASN A 1 79 ? 3.683 -16.413 -14.601 1.00 95.81 79 ASN A N 1
ATOM 639 C CA . ASN A 1 79 ? 4.066 -17.341 -13.539 1.00 95.81 79 ASN A CA 1
ATOM 640 C C . ASN A 1 79 ? 4.484 -16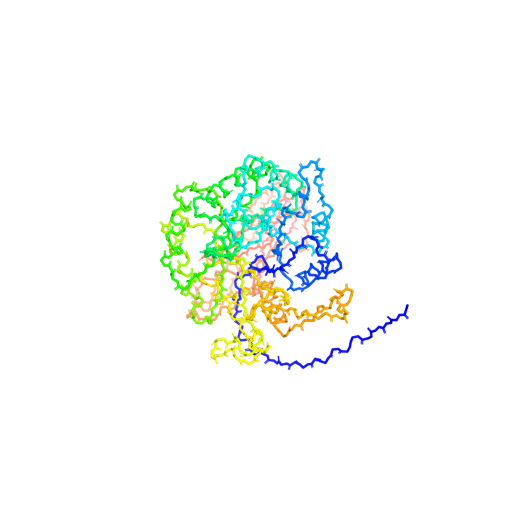.631 -12.234 1.00 95.81 79 ASN A C 1
ATOM 642 O O . ASN A 1 79 ? 3.994 -17.048 -11.184 1.00 95.81 79 ASN A O 1
ATOM 646 N N . PRO A 1 80 ? 5.302 -15.557 -12.266 1.00 92.75 80 PRO A N 1
ATOM 647 C CA . PRO A 1 80 ? 5.646 -14.788 -11.066 1.00 92.75 80 PRO A CA 1
ATOM 648 C C . PRO A 1 80 ? 4.415 -14.307 -10.278 1.00 92.75 80 PRO A C 1
ATOM 650 O O . PRO A 1 80 ? 4.285 -14.554 -9.080 1.00 92.75 80 PRO A O 1
ATOM 653 N N . MET A 1 81 ? 3.450 -13.687 -10.961 1.00 96.69 81 MET A N 1
ATOM 654 C CA . MET A 1 81 ? 2.238 -13.164 -10.319 1.00 96.69 81 MET A CA 1
ATOM 655 C C . MET A 1 81 ? 1.221 -14.249 -9.949 1.00 96.69 81 MET A C 1
ATOM 657 O O . MET A 1 81 ? 0.514 -14.109 -8.952 1.00 96.69 81 MET A O 1
ATOM 661 N N . ASP A 1 82 ? 1.145 -15.344 -10.709 1.00 97.56 82 ASP A N 1
ATOM 662 C CA . ASP A 1 82 ? 0.284 -16.484 -10.378 1.00 97.56 82 ASP A CA 1
ATOM 663 C C . ASP A 1 82 ? 0.694 -17.116 -9.034 1.00 97.56 82 ASP A C 1
ATOM 665 O O . ASP A 1 82 ? -0.179 -17.460 -8.237 1.00 97.56 82 ASP A O 1
ATOM 669 N N . ILE A 1 83 ? 2.001 -17.200 -8.748 1.00 96.88 83 ILE A N 1
ATOM 670 C CA . ILE A 1 83 ? 2.533 -17.653 -7.452 1.00 96.88 83 ILE A CA 1
ATOM 671 C C . ILE A 1 83 ? 2.083 -16.715 -6.325 1.00 96.88 83 ILE A C 1
ATOM 673 O O . ILE A 1 83 ? 1.556 -17.175 -5.313 1.00 96.88 83 ILE A O 1
ATOM 677 N N . VAL A 1 84 ? 2.246 -15.400 -6.505 1.00 98.00 84 VAL A N 1
ATOM 678 C CA . VAL A 1 84 ? 1.833 -14.386 -5.517 1.00 98.00 84 VAL A CA 1
ATOM 679 C C . VAL A 1 84 ? 0.341 -14.518 -5.182 1.00 98.00 84 VAL A C 1
ATOM 681 O O . VAL A 1 84 ? -0.038 -14.536 -4.009 1.00 98.00 84 VAL A O 1
ATOM 684 N N . VAL A 1 85 ? -0.515 -14.660 -6.197 1.00 98.12 85 VAL A N 1
ATOM 685 C CA . VAL A 1 85 ? -1.969 -14.796 -6.015 1.00 98.12 85 VAL A CA 1
ATOM 686 C C . VAL A 1 85 ? -2.348 -16.139 -5.379 1.00 98.12 85 VAL A C 1
ATOM 688 O O . VAL A 1 85 ? -3.196 -16.178 -4.484 1.00 98.12 85 VAL A O 1
ATOM 691 N N . GLU A 1 86 ? -1.687 -17.239 -5.753 1.00 98.25 86 GLU A N 1
ATOM 692 C CA . GLU A 1 86 ? -1.887 -18.536 -5.093 1.00 98.25 86 GLU A CA 1
ATOM 693 C C . GLU A 1 86 ? -1.548 -18.462 -3.595 1.00 98.25 86 GLU A C 1
ATOM 695 O O . GLU A 1 86 ? -2.302 -18.967 -2.753 1.00 98.25 86 GLU A O 1
ATOM 700 N N . LEU A 1 87 ? -0.442 -17.799 -3.245 1.00 98.38 87 LEU A N 1
ATOM 701 C CA . LEU A 1 87 ? -0.012 -17.618 -1.860 1.00 98.38 87 LEU A CA 1
ATOM 702 C C . LEU A 1 87 ? -0.974 -16.720 -1.073 1.00 98.38 87 LEU A C 1
ATOM 704 O O . LEU A 1 87 ? -1.318 -17.062 0.061 1.00 98.38 87 LEU A O 1
ATOM 708 N N . SER A 1 88 ? -1.496 -15.653 -1.682 1.00 98.25 88 SER A N 1
ATOM 709 C CA . SER A 1 88 ? -2.557 -14.829 -1.087 1.00 98.25 88 SER A CA 1
ATOM 710 C C . SER A 1 88 ? -3.765 -15.673 -0.662 1.00 98.25 88 SER A C 1
ATOM 712 O O . SER A 1 88 ? -4.175 -15.630 0.505 1.00 98.25 88 SER A O 1
ATOM 714 N N . GLY A 1 89 ? -4.271 -16.532 -1.554 1.00 97.75 89 GLY A N 1
ATOM 715 C CA . GLY A 1 89 ? -5.378 -17.441 -1.247 1.00 97.75 89 GLY A CA 1
ATOM 716 C C . GLY A 1 89 ? -5.025 -18.512 -0.205 1.00 97.75 89 GLY A C 1
ATOM 717 O O . GLY A 1 89 ? -5.833 -18.823 0.673 1.00 97.75 89 GLY A O 1
ATOM 718 N N . LYS A 1 90 ? -3.807 -19.066 -0.260 1.00 98.12 90 LYS A N 1
ATOM 719 C CA . LYS A 1 90 ? -3.317 -20.093 0.679 1.00 98.12 90 LYS A CA 1
ATOM 720 C C . LYS A 1 90 ? -3.204 -19.576 2.113 1.00 98.12 90 LYS A C 1
ATOM 722 O O . LYS A 1 90 ? -3.522 -20.319 3.045 1.00 98.12 90 LYS A O 1
ATOM 727 N N . TYR A 1 91 ? -2.756 -18.335 2.283 1.00 98.00 91 TYR A N 1
ATOM 728 C CA . TYR A 1 91 ? -2.517 -17.717 3.589 1.00 98.00 91 TYR A CA 1
ATOM 729 C C . TYR A 1 91 ? -3.646 -16.791 4.051 1.00 98.00 91 TYR A C 1
ATOM 731 O O . TYR A 1 91 ? -3.611 -16.322 5.190 1.00 98.00 91 TYR A O 1
ATOM 739 N N . ASN A 1 92 ? -4.674 -16.601 3.216 1.00 96.38 92 ASN A N 1
ATOM 740 C CA . ASN A 1 92 ? -5.824 -15.738 3.480 1.00 96.38 92 ASN A CA 1
ATOM 741 C C . ASN A 1 92 ? -5.396 -14.300 3.827 1.00 96.38 92 ASN A C 1
ATOM 743 O O . ASN A 1 92 ? -5.886 -13.713 4.789 1.00 96.38 92 ASN A O 1
ATOM 747 N N . VAL A 1 93 ? -4.463 -13.760 3.040 1.00 97.12 93 VAL A N 1
ATOM 748 C CA . VAL A 1 93 ? -3.988 -12.374 3.141 1.00 97.12 93 VAL A CA 1
ATOM 749 C C . VAL A 1 93 ? -4.242 -11.702 1.798 1.00 97.12 93 VAL A C 1
ATOM 751 O O . VAL A 1 93 ? -3.727 -12.155 0.779 1.00 97.12 93 VAL A O 1
ATOM 754 N N . GLN A 1 94 ? -5.057 -10.651 1.783 1.00 98.06 94 GLN A N 1
ATOM 755 C CA . GLN A 1 94 ? -5.461 -9.938 0.571 1.00 98.06 94 GLN A CA 1
ATOM 756 C C . GLN A 1 94 ? -4.338 -9.040 0.049 1.00 98.06 94 GLN A C 1
ATOM 758 O O . GLN A 1 94 ? -3.553 -8.495 0.823 1.00 98.06 94 GLN A O 1
ATOM 763 N N . ILE A 1 95 ? -4.283 -8.846 -1.265 1.00 98.69 95 ILE A N 1
ATOM 764 C CA . ILE A 1 95 ? -3.235 -8.046 -1.901 1.00 98.69 95 ILE A CA 1
ATOM 765 C C . ILE A 1 95 ? -3.707 -6.596 -2.088 1.00 98.69 95 ILE A C 1
ATOM 767 O O . ILE A 1 95 ? -4.783 -6.344 -2.636 1.00 98.69 95 ILE A O 1
ATOM 771 N N . LEU A 1 96 ? -2.871 -5.645 -1.665 1.00 98.75 96 LEU A N 1
ATOM 772 C CA . LEU A 1 96 ? -2.792 -4.313 -2.268 1.00 98.75 96 LEU A CA 1
ATOM 773 C C . LEU A 1 96 ? -1.706 -4.370 -3.350 1.00 98.75 96 LEU A C 1
ATOM 775 O O . LEU A 1 96 ? -0.528 -4.499 -3.023 1.00 98.75 96 LEU A O 1
ATOM 779 N N . GLY A 1 97 ? -2.101 -4.329 -4.622 1.00 98.44 97 GLY A N 1
ATOM 780 C CA . GLY A 1 97 ? -1.169 -4.450 -5.744 1.00 98.44 97 GLY A CA 1
ATOM 781 C C . GLY A 1 97 ? -0.685 -3.085 -6.215 1.00 98.44 97 GLY A C 1
ATOM 782 O O . GLY A 1 97 ? -1.482 -2.314 -6.747 1.00 98.44 97 GLY A O 1
ATOM 783 N N . THR A 1 98 ? 0.601 -2.785 -6.058 1.00 98.50 98 THR A N 1
ATOM 784 C CA . THR A 1 98 ? 1.209 -1.539 -6.544 1.00 98.50 98 THR A CA 1
ATOM 785 C C . THR A 1 98 ? 1.716 -1.740 -7.966 1.00 98.50 98 THR A C 1
ATOM 787 O O . THR A 1 98 ? 2.696 -2.438 -8.187 1.00 98.50 98 THR A O 1
ATOM 790 N N . LEU A 1 99 ? 1.040 -1.151 -8.950 1.00 98.50 99 LEU A N 1
ATOM 791 C CA . LEU A 1 99 ? 1.390 -1.259 -10.368 1.00 98.50 99 LEU A CA 1
ATOM 792 C C . LEU A 1 99 ? 2.567 -0.329 -10.675 1.00 98.50 99 LEU A C 1
ATOM 794 O O . LEU A 1 99 ? 2.408 0.895 -10.633 1.00 98.50 99 LEU A O 1
ATOM 798 N N . ASN A 1 100 ? 3.734 -0.898 -10.977 1.00 96.25 100 ASN A N 1
ATOM 799 C CA . ASN A 1 100 ? 4.963 -0.142 -11.224 1.00 96.25 100 ASN A CA 1
ATOM 800 C C . ASN A 1 100 ? 5.920 -0.850 -12.201 1.00 96.25 100 ASN A C 1
ATOM 802 O O . ASN A 1 100 ? 5.556 -1.844 -12.828 1.00 96.25 100 ASN A O 1
ATOM 806 N N . SER A 1 101 ? 7.130 -0.302 -12.340 1.00 95.06 101 SER A N 1
ATOM 807 C CA . SER A 1 101 ? 8.266 -0.874 -13.075 1.00 95.06 101 SER A CA 1
ATOM 808 C C . SER A 1 101 ? 7.966 -1.212 -14.535 1.00 95.06 101 SER A C 1
ATOM 810 O O . SER A 1 101 ? 7.581 -2.327 -14.878 1.00 95.06 101 SER A O 1
ATOM 812 N N . MET A 1 102 ? 8.157 -0.234 -15.417 1.00 96.00 102 MET A N 1
ATOM 813 C CA . MET A 1 102 ? 7.986 -0.395 -16.860 1.00 96.00 102 MET A CA 1
ATOM 814 C C . MET A 1 102 ? 9.018 -1.361 -17.462 1.00 96.00 102 MET A C 1
ATOM 816 O O . MET A 1 102 ? 10.192 -1.287 -17.108 1.00 96.00 102 MET A O 1
ATOM 820 N N . PRO A 1 103 ? 8.640 -2.211 -18.435 1.00 95.25 103 PRO A N 1
ATOM 821 C CA . PRO A 1 103 ? 9.623 -2.890 -19.273 1.00 95.25 103 PRO A CA 1
ATOM 822 C C . PRO A 1 103 ? 10.557 -1.876 -19.948 1.00 95.25 103 PRO A C 1
ATOM 824 O O . PRO A 1 103 ? 10.108 -0.826 -20.423 1.00 95.25 103 PRO A O 1
ATOM 827 N N . ASP A 1 104 ? 11.848 -2.194 -20.028 1.00 93.94 104 ASP A N 1
ATOM 828 C CA . ASP A 1 104 ? 12.881 -1.253 -20.481 1.00 93.94 104 ASP A CA 1
ATOM 829 C C . ASP A 1 104 ? 12.684 -0.755 -21.924 1.00 93.94 104 ASP A C 1
ATOM 831 O O . ASP A 1 104 ? 13.011 0.386 -22.255 1.00 93.94 104 ASP A O 1
ATOM 835 N N . TRP A 1 105 ? 12.086 -1.586 -22.775 1.00 94.81 105 TRP A N 1
ATOM 836 C CA . TRP A 1 105 ? 11.757 -1.292 -24.168 1.00 94.81 105 TRP A CA 1
ATOM 837 C C . TRP A 1 105 ? 10.511 -0.409 -24.347 1.00 94.81 105 TRP A C 1
ATOM 839 O O . TRP A 1 105 ? 10.256 0.052 -25.461 1.00 94.81 105 TRP A O 1
ATOM 849 N N . ALA A 1 106 ? 9.747 -0.154 -23.280 1.00 96.12 106 ALA A N 1
ATOM 850 C CA . ALA A 1 106 ? 8.449 0.526 -23.325 1.00 96.12 106 ALA A CA 1
ATOM 851 C C . ALA A 1 106 ? 8.414 1.898 -22.622 1.00 96.12 106 ALA A C 1
ATOM 853 O O . ALA A 1 106 ? 7.388 2.587 -22.650 1.00 96.12 106 ALA A O 1
ATOM 854 N N . GLY A 1 107 ? 9.513 2.303 -21.983 1.00 95.38 107 GLY A N 1
ATOM 855 C CA . GLY A 1 107 ? 9.621 3.567 -21.254 1.00 95.38 107 GLY A CA 1
ATOM 856 C C . GLY A 1 107 ? 9.966 4.779 -22.134 1.00 95.38 107 GLY A C 1
ATOM 857 O O . GLY A 1 107 ? 10.773 4.702 -23.060 1.00 95.38 107 GLY A O 1
ATOM 858 N N . ASN A 1 108 ? 9.405 5.943 -21.806 1.00 94.69 108 ASN A N 1
ATOM 859 C CA . ASN A 1 108 ? 9.813 7.258 -22.305 1.00 94.69 108 ASN A CA 1
ATOM 860 C C . ASN A 1 108 ? 10.810 7.899 -21.331 1.00 94.69 108 ASN A C 1
ATOM 862 O O . ASN A 1 108 ? 10.466 8.782 -20.549 1.00 94.69 108 ASN A O 1
ATOM 866 N N . CYS A 1 109 ? 12.044 7.408 -21.349 1.00 92.25 109 CYS A N 1
ATOM 867 C CA . CYS A 1 109 ? 13.074 7.820 -20.402 1.00 92.25 109 CYS A CA 1
ATOM 868 C C . CYS A 1 109 ? 13.690 9.200 -20.709 1.00 92.25 109 CYS A C 1
ATOM 870 O O . CYS A 1 109 ? 13.680 9.651 -21.863 1.00 92.25 109 CYS A O 1
ATOM 872 N N . PRO A 1 110 ? 14.319 9.847 -19.706 1.00 88.62 110 PRO A N 1
ATOM 873 C CA . PRO A 1 110 ? 15.116 11.051 -19.909 1.00 88.62 110 PRO A CA 1
ATOM 874 C C . PRO A 1 110 ? 16.152 10.896 -21.036 1.00 88.62 110 PRO A C 1
ATOM 876 O O . PRO A 1 110 ? 16.875 9.905 -21.135 1.00 88.62 110 PRO A O 1
ATOM 879 N N . SER A 1 111 ? 16.241 11.903 -21.908 1.00 85.38 111 SER A N 1
ATOM 880 C CA . SER A 1 111 ? 17.179 11.905 -23.037 1.00 85.38 111 SER A CA 1
ATOM 881 C C . SER A 1 111 ? 18.566 12.433 -22.652 1.00 85.38 111 SER A C 1
ATOM 883 O O . SER A 1 111 ? 18.661 13.393 -21.890 1.00 85.38 111 SER A O 1
ATOM 885 N N . GLY A 1 112 ? 19.625 11.933 -23.296 1.00 84.81 112 GLY A N 1
ATOM 886 C CA . GLY A 1 112 ? 20.997 12.442 -23.154 1.00 84.81 112 GLY A CA 1
ATOM 887 C C . GLY A 1 112 ? 21.959 11.415 -22.558 1.00 84.81 112 GLY A C 1
ATOM 888 O O . GLY A 1 112 ? 21.623 10.240 -22.455 1.00 84.81 112 GLY A O 1
ATOM 889 N N . ASP A 1 113 ? 23.158 11.865 -22.177 1.00 84.69 113 ASP A N 1
ATOM 890 C CA . ASP A 1 113 ? 24.170 11.039 -21.498 1.00 84.69 113 ASP A CA 1
ATOM 891 C C . ASP A 1 113 ? 23.898 11.008 -19.976 1.00 84.69 113 ASP A C 1
ATOM 893 O O . ASP A 1 113 ? 24.722 11.451 -19.174 1.00 84.69 113 ASP A O 1
ATOM 897 N N . VAL A 1 114 ? 22.703 10.552 -19.592 1.00 89.12 114 VAL A N 1
ATOM 898 C CA . VAL A 1 114 ? 22.219 10.482 -18.204 1.00 89.12 114 VAL A CA 1
ATOM 899 C C . VAL A 1 114 ? 22.067 9.017 -17.797 1.00 89.12 114 VAL A C 1
ATOM 901 O O . VAL A 1 114 ? 21.557 8.216 -18.577 1.00 89.12 114 VAL A O 1
ATOM 904 N N . THR A 1 115 ? 22.510 8.669 -16.590 1.00 91.75 115 THR A N 1
ATOM 905 C CA . THR A 1 115 ? 22.280 7.348 -15.984 1.00 91.75 115 THR A CA 1
ATOM 906 C C . THR A 1 115 ? 20.923 7.329 -15.283 1.00 91.75 115 THR A C 1
ATOM 908 O O . THR A 1 115 ? 20.588 8.284 -14.584 1.00 91.75 115 THR A O 1
ATOM 911 N N . TYR A 1 116 ? 20.148 6.264 -15.479 1.00 92.00 116 TYR A N 1
ATOM 912 C CA . TYR A 1 116 ? 18.819 6.074 -14.895 1.00 92.00 116 TYR A CA 1
ATOM 913 C C . TYR A 1 116 ? 18.439 4.581 -14.904 1.00 92.00 116 TYR A C 1
ATOM 915 O O . TYR A 1 116 ? 19.028 3.811 -15.670 1.00 92.00 116 TYR A O 1
ATOM 923 N N . ASP A 1 117 ? 17.451 4.177 -14.100 1.00 93.38 117 ASP A N 1
ATOM 924 C CA . ASP A 1 117 ? 16.841 2.840 -14.169 1.00 93.38 117 ASP A CA 1
ATOM 925 C C . ASP A 1 117 ? 15.618 2.850 -15.112 1.00 93.38 117 ASP A C 1
ATOM 927 O O . ASP A 1 117 ? 14.627 3.529 -14.835 1.00 93.38 117 ASP A O 1
ATOM 931 N N . PRO A 1 118 ? 15.636 2.115 -16.237 1.00 93.38 118 PRO A N 1
ATOM 932 C CA . PRO A 1 118 ? 14.539 2.150 -17.200 1.00 93.38 118 PRO A CA 1
ATOM 933 C C . PRO A 1 118 ? 13.177 1.708 -16.630 1.00 93.38 118 PRO A C 1
ATOM 935 O O . PRO A 1 118 ? 12.150 2.117 -17.176 1.00 93.38 118 PRO A O 1
ATOM 938 N N . ASN A 1 119 ? 13.144 0.957 -15.519 1.00 94.56 119 ASN A N 1
ATOM 939 C CA . ASN A 1 119 ? 11.898 0.575 -14.848 1.00 94.56 119 ASN A CA 1
ATOM 940 C C . ASN A 1 119 ? 11.097 1.786 -14.353 1.00 94.56 119 ASN A C 1
ATOM 942 O O . ASN A 1 119 ? 9.870 1.724 -14.264 1.00 94.56 119 ASN A O 1
ATOM 946 N N . PHE A 1 120 ? 11.762 2.905 -14.063 1.00 95.88 120 PHE A N 1
ATOM 947 C CA . PHE A 1 120 ? 11.109 4.089 -13.511 1.00 95.88 120 PHE A CA 1
ATOM 948 C C . PHE A 1 120 ? 10.668 5.105 -14.567 1.00 95.88 120 PHE A C 1
ATOM 950 O O . PHE A 1 120 ? 10.145 6.170 -14.240 1.00 95.88 120 PHE A O 1
ATOM 957 N N . CYS A 1 121 ? 10.838 4.798 -15.851 1.00 95.69 121 CYS A N 1
ATOM 958 C CA . CYS A 1 121 ? 10.402 5.689 -16.917 1.00 95.69 121 CYS A CA 1
ATOM 959 C C . CYS A 1 121 ? 8.872 5.674 -17.087 1.00 95.69 121 CYS A C 1
ATOM 961 O O . CYS A 1 121 ? 8.257 4.613 -16.991 1.00 95.69 121 CYS A O 1
ATOM 963 N N . PRO A 1 122 ? 8.237 6.814 -17.417 1.00 96.12 122 PRO A N 1
ATOM 964 C CA . PRO A 1 122 ? 6.828 6.840 -17.813 1.00 96.12 122 PRO A CA 1
ATOM 965 C C . PRO A 1 122 ? 6.561 5.984 -19.063 1.00 96.12 122 PRO A C 1
ATOM 967 O O . PRO A 1 122 ? 7.479 5.788 -19.860 1.00 96.12 122 PRO A O 1
ATOM 970 N N . PRO A 1 123 ? 5.321 5.531 -19.324 1.00 97.12 123 PRO A N 1
ATOM 971 C CA . PRO A 1 123 ? 5.000 4.833 -20.566 1.00 97.12 123 PRO A CA 1
ATOM 972 C C . PRO A 1 123 ? 5.259 5.690 -21.812 1.00 97.12 123 PRO A C 1
ATOM 974 O O . PRO A 1 123 ? 4.840 6.847 -21.883 1.00 97.12 123 PRO A O 1
ATOM 977 N N . ALA A 1 124 ? 5.897 5.107 -22.830 1.00 96.94 124 ALA A N 1
ATOM 978 C CA . ALA A 1 124 ? 6.009 5.732 -24.150 1.00 96.94 124 ALA A CA 1
ATOM 979 C C . ALA A 1 124 ? 4.684 5.717 -24.929 1.00 96.94 124 ALA A C 1
ATOM 981 O O . ALA A 1 124 ? 4.431 6.616 -25.736 1.00 96.94 124 ALA A O 1
ATOM 982 N N . ASP A 1 125 ? 3.834 4.725 -24.660 1.00 97.25 125 ASP A N 1
ATOM 983 C CA . ASP A 1 125 ? 2.490 4.587 -25.212 1.00 97.25 125 ASP A CA 1
ATOM 984 C C . ASP A 1 125 ? 1.495 4.260 -24.085 1.00 97.25 125 ASP A C 1
ATOM 986 O O . ASP A 1 125 ? 1.536 3.192 -23.472 1.00 97.25 125 ASP A O 1
ATOM 990 N N . TYR A 1 126 ? 0.596 5.204 -23.797 1.00 96.81 126 TYR A N 1
ATOM 991 C CA . TYR A 1 126 ? -0.407 5.050 -22.742 1.00 96.81 126 TYR A CA 1
ATOM 992 C C . TYR A 1 126 ? -1.555 4.109 -23.135 1.00 96.81 126 TYR A C 1
ATOM 994 O O . TYR A 1 126 ? -2.184 3.544 -22.243 1.00 96.81 126 TYR A O 1
ATOM 1002 N N . ASP A 1 127 ? -1.818 3.906 -24.432 1.00 97.69 127 ASP A N 1
ATOM 1003 C CA . ASP A 1 127 ? -2.817 2.926 -24.873 1.00 97.69 127 ASP A CA 1
ATOM 1004 C C . ASP A 1 127 ? -2.281 1.508 -24.621 1.00 97.69 127 ASP A C 1
ATOM 1006 O O . ASP A 1 127 ? -2.985 0.662 -24.070 1.00 97.69 127 ASP A O 1
ATOM 1010 N N . GLN A 1 128 ? -0.998 1.278 -24.925 1.00 97.31 128 GLN A N 1
ATOM 1011 C CA . GLN A 1 128 ? -0.320 0.019 -24.608 1.00 97.31 128 GLN A CA 1
ATOM 1012 C C . GLN A 1 128 ? -0.275 -0.240 -23.094 1.00 97.31 128 GLN A C 1
ATOM 1014 O O . GLN A 1 128 ? -0.572 -1.351 -22.652 1.00 97.31 128 GLN A O 1
ATOM 1019 N N . TRP A 1 129 ? 0.029 0.788 -22.295 1.00 97.75 129 TRP A N 1
ATOM 1020 C CA . TRP A 1 129 ? -0.070 0.703 -20.837 1.00 97.75 129 TRP A CA 1
ATOM 1021 C C . TRP A 1 129 ? -1.477 0.281 -20.387 1.00 97.75 129 TRP A C 1
ATOM 1023 O O . TRP A 1 129 ? -1.622 -0.680 -19.632 1.00 97.75 129 TRP A O 1
ATOM 1033 N N . SER A 1 130 ? -2.533 0.938 -20.879 1.00 98.56 130 SER A N 1
ATOM 1034 C CA . SER A 1 130 ? -3.917 0.582 -20.538 1.00 98.56 130 SER A CA 1
ATOM 1035 C C . SER A 1 130 ? -4.289 -0.849 -20.948 1.00 98.56 130 SER A C 1
ATOM 1037 O O . SER A 1 130 ? -5.011 -1.521 -20.204 1.00 98.56 130 SER A O 1
ATOM 1039 N N . ASP A 1 131 ? -3.782 -1.347 -22.078 1.00 98.50 131 ASP A N 1
ATOM 1040 C CA . ASP A 1 131 ? -3.979 -2.736 -22.509 1.00 98.50 131 ASP A CA 1
ATOM 1041 C C . ASP A 1 131 ? -3.308 -3.738 -21.552 1.00 98.50 131 ASP A C 1
ATOM 1043 O O . ASP A 1 131 ? -3.866 -4.805 -21.276 1.00 98.50 131 ASP A O 1
ATOM 1047 N N . TRP A 1 132 ? -2.133 -3.416 -21.007 1.00 98.38 132 TRP A N 1
ATOM 1048 C CA . TRP A 1 132 ? -1.468 -4.240 -19.990 1.00 98.38 132 TRP A CA 1
ATOM 1049 C C . TRP A 1 132 ? -2.200 -4.237 -18.660 1.00 98.38 132 TRP A C 1
ATOM 1051 O O . TRP A 1 132 ? -2.449 -5.307 -18.103 1.00 98.38 132 TRP A O 1
ATOM 1061 N N . ILE A 1 133 ? -2.613 -3.061 -18.186 1.00 98.81 133 ILE A N 1
ATOM 1062 C CA . ILE A 1 133 ? -3.413 -2.943 -16.964 1.00 98.81 133 ILE A CA 1
ATOM 1063 C C . ILE A 1 133 ? -4.716 -3.731 -17.100 1.00 98.81 133 ILE A C 1
ATOM 1065 O O . ILE A 1 133 ? -5.079 -4.476 -16.193 1.00 98.81 133 ILE A O 1
ATOM 1069 N N . THR A 1 134 ? -5.384 -3.648 -18.253 1.00 98.88 134 THR A N 1
ATOM 1070 C CA . THR A 1 134 ? -6.590 -4.441 -18.530 1.00 98.88 134 THR A CA 1
ATOM 1071 C C . THR A 1 134 ? -6.302 -5.939 -18.423 1.00 98.88 134 THR A C 1
ATOM 1073 O O . THR A 1 134 ? -7.038 -6.643 -17.738 1.00 98.88 134 THR A O 1
ATOM 1076 N N . GLN A 1 135 ? -5.216 -6.434 -19.031 1.00 98.69 135 GLN A N 1
ATOM 1077 C CA . GLN A 1 135 ? -4.841 -7.853 -18.956 1.00 98.69 135 GLN A CA 1
ATOM 1078 C C . GLN A 1 135 ? -4.556 -8.319 -17.523 1.00 98.69 135 GLN A C 1
ATOM 1080 O O . GLN A 1 135 ? -5.040 -9.381 -17.128 1.00 98.69 135 GLN A O 1
ATOM 1085 N N . ILE A 1 136 ? -3.804 -7.532 -16.745 1.00 98.75 136 ILE A N 1
ATOM 1086 C CA . ILE A 1 136 ? -3.491 -7.835 -15.339 1.00 98.75 136 ILE A CA 1
ATOM 1087 C C . ILE A 1 136 ? -4.786 -7.903 -14.520 1.00 98.75 136 ILE A C 1
ATOM 1089 O O . ILE A 1 136 ? -5.050 -8.901 -13.848 1.00 98.75 136 ILE A O 1
ATOM 1093 N N . VAL A 1 137 ? -5.625 -6.869 -14.602 1.00 98.81 137 VAL A N 1
ATOM 1094 C CA . VAL A 1 137 ? -6.849 -6.772 -13.797 1.00 98.81 137 VAL A CA 1
ATOM 1095 C C . VAL A 1 137 ? -7.852 -7.846 -14.207 1.00 98.81 137 VAL A C 1
ATOM 1097 O O . VAL A 1 137 ? -8.394 -8.528 -13.346 1.00 98.81 137 VAL A O 1
ATOM 1100 N N . GLU A 1 138 ? -8.079 -8.077 -15.504 1.00 98.69 138 GLU A N 1
ATOM 1101 C CA . GLU A 1 138 ? -8.990 -9.135 -15.958 1.00 98.69 138 GLU A CA 1
ATOM 1102 C C . GLU A 1 138 ? -8.573 -10.523 -15.468 1.00 98.69 138 GLU A C 1
ATOM 1104 O O . GLU A 1 138 ? -9.446 -11.353 -15.190 1.00 98.69 138 GLU A O 1
ATOM 1109 N N . ARG A 1 139 ? -7.260 -10.763 -15.366 1.00 98.56 139 ARG A N 1
ATOM 1110 C CA . ARG A 1 139 ? -6.696 -12.022 -14.886 1.00 98.56 139 ARG A CA 1
ATOM 1111 C C . ARG A 1 139 ? -6.883 -12.207 -13.380 1.00 98.56 139 ARG A C 1
ATOM 1113 O O . ARG A 1 139 ? -7.216 -13.317 -12.975 1.00 98.56 139 ARG A O 1
ATOM 1120 N N . TYR A 1 140 ? -6.693 -11.150 -12.589 1.00 98.62 140 TYR A N 1
ATOM 1121 C CA . TYR A 1 140 ? -6.607 -11.232 -11.123 1.00 98.62 140 TYR A CA 1
ATOM 1122 C C . TYR A 1 140 ? -7.783 -10.602 -10.361 1.00 98.62 140 TYR A C 1
ATOM 1124 O O . TYR A 1 140 ? -7.761 -10.559 -9.137 1.00 98.62 140 TYR A O 1
ATOM 1132 N N . LYS A 1 141 ? -8.836 -10.140 -11.042 1.00 97.25 141 LYS A N 1
ATOM 1133 C CA . LYS A 1 141 ? -10.004 -9.472 -10.425 1.00 97.25 141 LYS A CA 1
ATOM 1134 C C . LYS A 1 141 ? -10.790 -10.282 -9.391 1.00 97.25 141 LYS A C 1
ATOM 1136 O O . LYS A 1 141 ? -11.616 -9.705 -8.699 1.00 97.25 141 LYS A O 1
ATOM 1141 N N . GLU A 1 142 ? -10.614 -11.600 -9.315 1.00 96.88 142 GLU A N 1
ATOM 1142 C CA . GLU A 1 142 ? -11.252 -12.410 -8.262 1.00 96.88 142 GLU A CA 1
ATOM 1143 C C . GLU A 1 142 ? -10.417 -12.431 -6.968 1.00 96.88 142 GLU A C 1
ATOM 1145 O O . GLU A 1 142 ? -10.935 -12.810 -5.920 1.00 96.88 142 GLU A O 1
ATOM 1150 N N . ASP A 1 143 ? -9.148 -12.014 -7.042 1.00 97.44 143 ASP A N 1
ATOM 1151 C CA . ASP A 1 143 ? -8.161 -12.126 -5.966 1.00 97.44 143 ASP A CA 1
ATOM 1152 C C . ASP A 1 143 ? -7.621 -10.756 -5.507 1.00 97.44 143 ASP A C 1
ATOM 1154 O O . ASP A 1 143 ? -7.288 -10.577 -4.335 1.00 97.44 143 ASP A O 1
ATOM 1158 N N . ILE A 1 144 ? -7.548 -9.769 -6.412 1.00 98.38 144 ILE A N 1
ATOM 1159 C CA . ILE A 1 144 ? -7.005 -8.430 -6.149 1.00 98.38 144 ILE A CA 1
ATOM 1160 C C . ILE A 1 144 ? -8.051 -7.360 -6.473 1.00 98.38 144 ILE A C 1
ATOM 1162 O O . ILE A 1 144 ? -8.405 -7.130 -7.632 1.00 98.38 144 ILE A O 1
ATOM 1166 N N . HIS A 1 145 ? -8.496 -6.653 -5.433 1.00 96.94 145 HIS A N 1
ATOM 1167 C CA . HIS A 1 145 ? -9.494 -5.583 -5.535 1.00 96.94 145 HIS A CA 1
ATOM 1168 C C . HIS A 1 145 ? -8.948 -4.188 -5.220 1.00 96.94 145 HIS A C 1
ATOM 1170 O O . HIS A 1 145 ? -9.672 -3.213 -5.399 1.00 96.94 145 HIS A O 1
ATOM 1176 N N . TYR A 1 146 ? -7.706 -4.068 -4.748 1.00 98.81 146 TYR A N 1
ATOM 1177 C CA . TYR A 1 146 ? -7.078 -2.787 -4.432 1.00 98.81 146 TYR A CA 1
ATOM 1178 C C . TYR A 1 146 ? -5.795 -2.638 -5.237 1.00 98.81 146 TYR A C 1
ATOM 1180 O O . TYR A 1 146 ? -4.880 -3.451 -5.108 1.00 98.81 146 TYR A O 1
ATOM 1188 N N . TRP A 1 147 ? -5.743 -1.585 -6.047 1.00 98.94 147 TRP A N 1
ATOM 1189 C CA . TRP A 1 147 ? -4.632 -1.306 -6.946 1.00 98.94 147 TRP A CA 1
ATOM 1190 C C . TRP A 1 147 ? -4.070 0.079 -6.663 1.00 98.94 147 TRP A C 1
ATOM 1192 O O . TRP A 1 147 ? -4.787 1.070 -6.779 1.00 98.94 147 TRP A O 1
ATOM 1202 N N . GLU A 1 148 ? -2.798 0.152 -6.296 1.00 98.88 148 GLU A N 1
ATOM 1203 C CA . GLU A 1 148 ? -2.065 1.403 -6.131 1.00 98.88 148 GLU A CA 1
ATOM 1204 C C . GLU A 1 148 ? -1.316 1.743 -7.412 1.00 98.88 148 GLU A C 1
ATOM 1206 O O . GLU A 1 148 ? -0.638 0.900 -7.998 1.00 98.88 148 GLU A O 1
ATOM 1211 N N . VAL A 1 149 ? -1.478 2.980 -7.883 1.00 98.69 149 VAL A N 1
ATOM 1212 C CA . VAL A 1 149 ? -0.886 3.408 -9.149 1.00 98.69 149 VAL A CA 1
ATOM 1213 C C . VAL A 1 149 ? 0.438 4.092 -8.877 1.00 98.69 149 VAL A C 1
ATOM 1215 O O . VAL A 1 149 ? 0.471 5.309 -8.680 1.00 98.69 149 VAL A O 1
ATOM 1218 N N . TRP A 1 150 ? 1.505 3.299 -8.972 1.00 98.00 150 TRP A N 1
ATOM 1219 C CA . TRP A 1 150 ? 2.902 3.694 -8.814 1.00 98.00 150 TRP A CA 1
ATOM 1220 C C . TRP A 1 150 ? 3.370 3.936 -7.366 1.00 98.00 150 TRP A C 1
ATOM 1222 O O . TRP A 1 150 ? 2.571 3.974 -6.433 1.00 98.00 150 TRP A O 1
ATOM 1232 N N . ASN A 1 151 ? 4.685 4.090 -7.187 1.00 97.00 151 ASN A N 1
ATOM 1233 C CA . ASN A 1 151 ? 5.344 4.378 -5.910 1.00 97.00 151 ASN A CA 1
ATOM 1234 C C . ASN A 1 151 ? 6.065 5.731 -5.968 1.00 97.00 151 ASN A C 1
ATOM 1236 O O . ASN A 1 151 ? 6.849 5.939 -6.889 1.00 97.00 151 ASN A O 1
ATOM 1240 N N . GLU A 1 152 ? 5.795 6.637 -5.024 1.00 95.81 152 GLU A N 1
ATOM 1241 C CA . GLU A 1 152 ? 6.524 7.903 -4.808 1.00 95.81 152 GLU A CA 1
ATOM 1242 C C . GLU A 1 152 ? 6.931 8.683 -6.080 1.00 95.81 152 GLU A C 1
ATOM 1244 O O . GLU A 1 152 ? 8.082 9.102 -6.234 1.00 95.81 152 GLU A O 1
ATOM 1249 N N . PRO A 1 153 ? 6.004 8.945 -7.020 1.00 95.94 153 PRO A N 1
ATOM 1250 C CA . PRO A 1 153 ? 6.318 9.698 -8.233 1.00 95.94 153 PRO A CA 1
ATOM 1251 C C . PRO A 1 153 ? 6.705 11.163 -7.964 1.00 95.94 153 PRO A C 1
ATOM 1253 O O . PRO A 1 153 ? 7.138 11.864 -8.877 1.00 95.94 153 PRO A O 1
ATOM 1256 N N . ASN A 1 154 ? 6.531 11.645 -6.730 1.00 93.81 154 ASN A N 1
ATOM 1257 C CA . ASN A 1 154 ? 6.914 12.985 -6.300 1.00 93.81 154 ASN A CA 1
ATOM 1258 C C . ASN A 1 154 ? 8.381 13.099 -5.833 1.00 93.81 154 ASN A C 1
ATOM 1260 O O . ASN A 1 154 ? 8.838 14.219 -5.629 1.00 93.81 154 ASN A O 1
ATOM 1264 N N . GLU A 1 155 ? 9.122 11.990 -5.707 1.00 89.31 155 GLU A N 1
ATOM 1265 C CA . GLU A 1 155 ? 10.542 11.964 -5.290 1.00 89.31 155 GLU A CA 1
ATOM 1266 C C . GLU A 1 155 ? 11.529 12.026 -6.472 1.00 89.31 155 GLU A C 1
ATOM 1268 O O . GLU A 1 155 ? 12.682 11.605 -6.389 1.00 89.31 155 GLU A O 1
ATOM 1273 N N . TYR A 1 156 ? 11.089 12.546 -7.616 1.00 87.69 156 TYR A N 1
ATOM 1274 C CA . TYR A 1 156 ? 11.925 12.626 -8.807 1.00 87.69 156 TYR A CA 1
ATOM 1275 C C . TYR A 1 156 ? 12.947 13.763 -8.723 1.00 87.69 156 TYR A C 1
ATOM 1277 O O . TYR A 1 156 ? 12.592 14.944 -8.645 1.00 87.69 156 TYR A O 1
ATOM 1285 N N . THR A 1 157 ? 14.230 13.430 -8.867 1.00 86.00 157 THR A N 1
ATOM 1286 C CA . THR A 1 157 ? 15.283 14.425 -9.091 1.00 86.00 157 THR A CA 1
ATOM 1287 C C . THR A 1 157 ? 16.166 14.024 -10.265 1.00 86.00 157 THR A C 1
ATOM 1289 O O . THR A 1 157 ? 16.466 12.853 -10.472 1.00 86.00 157 THR A O 1
ATOM 1292 N N . CYS A 1 158 ? 16.600 14.995 -11.075 1.00 86.94 158 CYS A N 1
ATOM 1293 C CA . CYS A 1 158 ? 17.538 14.703 -12.153 1.00 86.94 158 CYS A CA 1
ATOM 1294 C C . CYS A 1 158 ? 18.569 15.809 -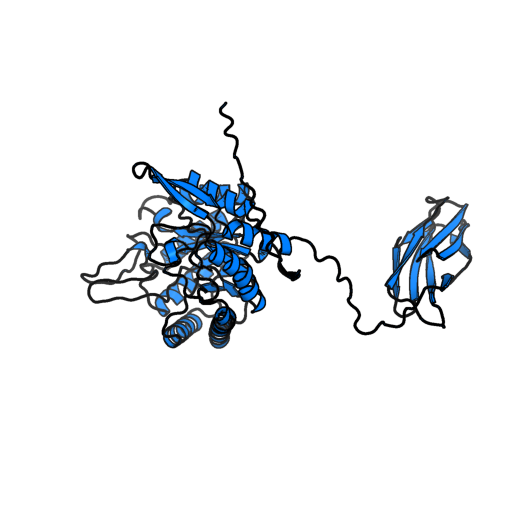12.386 1.00 86.94 158 CYS A C 1
ATOM 1296 O O . CYS A 1 158 ? 18.277 17.008 -12.381 1.00 86.94 158 CYS A O 1
ATOM 1298 N N . THR A 1 159 ? 19.807 15.378 -12.609 1.00 88.31 159 THR A N 1
ATOM 1299 C CA . THR A 1 159 ? 20.972 16.200 -12.936 1.00 88.31 159 THR A CA 1
ATOM 1300 C C . THR A 1 159 ? 21.355 16.036 -14.410 1.00 88.31 159 THR A C 1
ATOM 1302 O O . THR A 1 159 ? 20.721 15.317 -15.174 1.00 88.31 159 THR A O 1
ATOM 1305 N N . SER A 1 160 ? 22.443 16.681 -14.844 1.00 86.00 160 SER A N 1
ATOM 1306 C CA . SER A 1 160 ? 22.971 16.473 -16.200 1.00 86.00 160 SER A CA 1
ATOM 1307 C C . SER A 1 160 ? 23.577 15.085 -16.440 1.00 86.00 160 SER A C 1
ATOM 1309 O O . SER A 1 160 ? 23.971 14.812 -17.569 1.00 86.00 160 SER A O 1
ATOM 1311 N N . THR A 1 161 ? 23.750 14.267 -15.397 1.00 89.94 161 THR A N 1
ATOM 1312 C CA . THR A 1 161 ? 24.463 12.980 -15.473 1.00 89.94 161 THR A CA 1
ATOM 1313 C C . THR A 1 161 ? 23.711 11.811 -14.849 1.00 89.94 161 THR A C 1
ATOM 1315 O O . THR A 1 161 ? 24.054 10.669 -15.139 1.00 89.94 161 THR A O 1
ATOM 1318 N N . GLU A 1 162 ? 22.715 12.070 -14.007 1.00 91.56 162 GLU A N 1
ATOM 1319 C CA . GLU A 1 162 ? 22.019 11.041 -13.231 1.00 91.56 162 GLU A CA 1
ATOM 1320 C C . GLU A 1 162 ? 20.620 11.509 -12.834 1.00 91.56 162 GLU A C 1
ATOM 1322 O O . GLU A 1 162 ? 20.464 12.678 -12.464 1.00 91.56 162 GLU A O 1
ATOM 1327 N N . CYS A 1 163 ? 19.643 10.606 -12.927 1.00 90.56 163 CYS A N 1
ATOM 1328 C CA . CYS A 1 163 ? 18.305 10.774 -12.374 1.00 90.56 163 CYS A CA 1
ATOM 1329 C C . CYS A 1 163 ? 18.061 9.752 -11.252 1.00 90.56 163 CYS A C 1
ATOM 1331 O O . CYS A 1 163 ? 18.405 8.581 -11.400 1.00 90.56 163 CYS A O 1
ATOM 1333 N N . GLU A 1 164 ? 17.407 10.192 -10.181 1.00 90.50 164 GLU A N 1
ATOM 1334 C CA . GLU A 1 164 ? 17.036 9.396 -9.009 1.00 90.50 164 GLU A CA 1
ATOM 1335 C C . GLU A 1 164 ? 15.532 9.541 -8.725 1.00 90.50 164 GLU A C 1
ATOM 1337 O O . GLU A 1 164 ? 14.884 10.496 -9.170 1.00 90.50 164 GLU A O 1
ATOM 1342 N N . GLY A 1 165 ? 14.980 8.577 -7.990 1.00 91.56 165 GLY A N 1
ATOM 1343 C CA . GLY A 1 165 ? 13.559 8.483 -7.664 1.00 91.56 165 GLY A CA 1
ATOM 1344 C C . GLY A 1 165 ? 12.871 7.317 -8.370 1.00 91.56 165 GLY A C 1
ATOM 1345 O O . GLY A 1 165 ? 13.490 6.566 -9.124 1.00 91.56 165 GLY A O 1
ATOM 1346 N N . PHE A 1 166 ? 11.572 7.182 -8.119 1.00 93.06 166 PHE A N 1
ATOM 1347 C CA . PHE A 1 166 ? 10.794 6.012 -8.528 1.00 93.06 166 PHE A CA 1
ATOM 1348 C C . PHE A 1 166 ? 9.948 6.246 -9.781 1.00 93.06 166 PHE A C 1
ATOM 1350 O O . PHE A 1 166 ? 9.396 5.297 -10.325 1.00 93.06 166 PHE A O 1
ATOM 1357 N N . PHE A 1 167 ? 9.842 7.484 -10.273 1.00 95.62 167 PHE A N 1
ATOM 1358 C CA . PHE A 1 167 ? 9.162 7.836 -11.522 1.00 95.62 167 PHE A CA 1
ATOM 1359 C C . PHE A 1 167 ? 9.884 8.999 -12.201 1.00 95.62 167 PHE A C 1
ATOM 1361 O O . PHE A 1 167 ? 9.989 10.073 -11.623 1.00 95.62 167 PHE A O 1
ATOM 1368 N N . TYR A 1 168 ? 10.344 8.840 -13.438 1.00 94.88 168 TYR A N 1
ATOM 1369 C CA . TYR A 1 168 ? 11.081 9.886 -14.161 1.00 94.88 168 TYR A CA 1
ATOM 1370 C C . TYR A 1 168 ? 10.189 10.768 -15.035 1.00 94.88 168 TYR A C 1
ATOM 1372 O O . TYR A 1 168 ? 10.598 11.197 -16.115 1.00 94.88 168 TYR A O 1
ATOM 1380 N N . GLY A 1 169 ? 8.961 11.009 -14.582 1.00 93.06 169 GLY A N 1
ATOM 1381 C CA . GLY A 1 169 ? 8.020 11.924 -15.216 1.00 93.06 169 GLY A CA 1
ATOM 1382 C C . GLY A 1 169 ? 7.599 13.043 -14.274 1.00 93.06 169 GLY A C 1
ATOM 1383 O O . GLY A 1 169 ? 7.750 12.951 -13.057 1.00 93.06 169 GLY A O 1
ATOM 1384 N N . ASP A 1 170 ? 7.057 14.113 -14.843 1.00 93.50 170 ASP A N 1
ATOM 1385 C CA . ASP A 1 170 ? 6.482 15.200 -14.051 1.00 93.50 170 ASP A CA 1
ATOM 1386 C C . ASP A 1 170 ? 5.062 14.876 -13.531 1.00 93.50 170 ASP A C 1
ATOM 1388 O O . ASP A 1 170 ? 4.469 13.831 -13.822 1.00 93.50 170 ASP A O 1
ATOM 1392 N N . ALA A 1 171 ? 4.484 15.800 -12.757 1.00 96.00 171 ALA A N 1
ATOM 1393 C CA . ALA A 1 171 ? 3.124 15.678 -12.232 1.00 96.00 171 ALA A CA 1
ATOM 1394 C C . ALA A 1 171 ? 2.061 15.483 -13.334 1.00 96.00 171 ALA A C 1
ATOM 1396 O O . ALA A 1 171 ? 1.091 14.749 -13.140 1.00 96.00 171 ALA A O 1
ATOM 1397 N N . THR A 1 172 ? 2.235 16.093 -14.514 1.00 96.25 172 THR A N 1
ATOM 1398 C CA . THR A 1 172 ? 1.312 15.928 -15.648 1.00 96.25 172 THR A CA 1
ATOM 1399 C C . THR A 1 172 ? 1.429 14.528 -16.256 1.00 96.25 172 THR A C 1
ATOM 1401 O O . THR A 1 172 ? 0.418 13.920 -16.618 1.00 96.25 172 THR A O 1
ATOM 1404 N N . GLU A 1 173 ? 2.644 13.999 -16.401 1.00 96.44 173 GLU A N 1
ATOM 1405 C CA . GLU A 1 173 ? 2.887 12.636 -16.890 1.00 96.44 173 GLU A CA 1
ATOM 1406 C C . GLU A 1 173 ? 2.351 11.582 -15.918 1.00 96.44 173 GLU A C 1
ATOM 1408 O O . GLU A 1 173 ? 1.709 10.619 -16.357 1.00 96.44 173 GLU A O 1
ATOM 1413 N N . TYR A 1 174 ? 2.500 11.809 -14.610 1.00 98.00 174 TYR A N 1
ATOM 1414 C CA . TYR A 1 174 ? 1.863 10.973 -13.598 1.00 98.00 174 TYR A CA 1
ATOM 1415 C C . TYR A 1 174 ? 0.329 11.073 -13.651 1.00 98.00 174 TYR A C 1
ATOM 1417 O O . TYR A 1 174 ? -0.358 10.055 -13.634 1.00 98.00 174 TYR A O 1
ATOM 1425 N N . ALA A 1 175 ? -0.245 12.270 -13.808 1.00 98.38 175 ALA A N 1
ATOM 1426 C CA . ALA A 1 175 ? -1.696 12.441 -13.922 1.00 98.38 175 ALA A CA 1
ATOM 1427 C C . ALA A 1 175 ? -2.292 11.696 -15.133 1.00 98.38 175 ALA A C 1
ATOM 1429 O O . ALA A 1 175 ? -3.385 11.121 -15.050 1.00 98.38 175 ALA A O 1
ATOM 1430 N N . LYS A 1 176 ? -1.566 11.663 -16.261 1.00 98.31 176 LYS A N 1
ATOM 1431 C CA . LYS A 1 176 ? -1.933 10.849 -17.433 1.00 98.31 176 LYS A CA 1
ATOM 1432 C C . LYS A 1 176 ? -1.882 9.358 -17.117 1.00 98.31 176 LYS A C 1
ATOM 1434 O O . LYS A 1 176 ? -2.825 8.651 -17.467 1.00 98.31 176 LYS A O 1
ATOM 1439 N N . LEU A 1 177 ? -0.828 8.903 -16.431 1.00 98.69 177 LEU A N 1
ATOM 1440 C CA . LEU A 1 177 ? -0.677 7.513 -15.990 1.00 98.69 177 LEU A CA 1
ATOM 1441 C C . LEU A 1 177 ? -1.837 7.104 -15.089 1.00 98.69 177 LEU A C 1
ATOM 1443 O O . LEU A 1 177 ? -2.521 6.124 -15.377 1.00 98.69 177 LEU A O 1
ATOM 1447 N N . LEU A 1 178 ? -2.113 7.898 -14.056 1.00 98.81 178 LEU A N 1
ATOM 1448 C CA . LEU A 1 178 ? -3.205 7.679 -13.116 1.00 98.81 178 LEU A CA 1
ATOM 1449 C C . LEU A 1 178 ? -4.557 7.605 -13.830 1.00 98.81 178 LEU A C 1
ATOM 1451 O O . LEU A 1 178 ? -5.321 6.667 -13.616 1.00 98.81 178 LEU A O 1
ATOM 1455 N N . SER A 1 179 ? -4.825 8.544 -14.740 1.00 98.81 179 SER A N 1
ATOM 1456 C CA . SER A 1 179 ? -6.070 8.571 -15.516 1.00 98.81 179 SER A CA 1
ATOM 1457 C C . SER A 1 179 ? -6.246 7.332 -16.399 1.00 98.81 179 SER A C 1
ATOM 1459 O O . SER A 1 179 ? -7.313 6.717 -16.374 1.00 98.81 179 SER A O 1
ATOM 1461 N N . ALA A 1 180 ? -5.210 6.960 -17.157 1.00 98.75 180 ALA A N 1
ATOM 1462 C CA . ALA A 1 180 ? -5.223 5.799 -18.048 1.00 98.75 180 ALA A CA 1
ATOM 1463 C C . ALA A 1 180 ? -5.369 4.480 -17.270 1.00 98.75 180 ALA A C 1
ATOM 1465 O O . ALA A 1 180 ? -6.102 3.581 -17.688 1.00 98.75 180 ALA A O 1
ATOM 1466 N N . THR A 1 181 ? -4.714 4.392 -16.109 1.00 98.88 181 THR A N 1
ATOM 1467 C CA . THR A 1 181 ? -4.764 3.230 -15.212 1.00 98.88 181 THR A CA 1
ATOM 1468 C C . THR A 1 181 ? -6.139 3.086 -14.575 1.00 98.88 181 THR A C 1
ATOM 1470 O O . THR A 1 181 ? -6.723 2.008 -14.629 1.00 98.88 181 THR A O 1
ATOM 1473 N N . TYR A 1 182 ? -6.701 4.174 -14.037 1.00 98.88 182 TYR A N 1
ATOM 1474 C CA . TYR A 1 182 ? -8.040 4.174 -13.448 1.00 98.88 182 TYR A CA 1
ATOM 1475 C C . TYR A 1 182 ? -9.098 3.715 -14.452 1.00 98.88 182 TYR A C 1
ATOM 1477 O O . TYR A 1 182 ? -9.903 2.838 -14.143 1.00 98.88 182 TYR A O 1
ATOM 1485 N N . ASP A 1 183 ? -9.086 4.274 -15.665 1.00 98.81 183 ASP A N 1
ATOM 1486 C CA . ASP A 1 183 ? -10.077 3.931 -16.687 1.00 98.81 183 ASP A CA 1
ATOM 1487 C C . ASP A 1 183 ? -9.954 2.467 -17.136 1.00 98.81 183 ASP A C 1
ATOM 1489 O O . ASP A 1 183 ? -10.978 1.795 -17.285 1.00 98.81 183 ASP A O 1
ATOM 1493 N N . ALA A 1 184 ? -8.728 1.949 -17.274 1.00 98.94 184 ALA A N 1
ATOM 1494 C CA . ALA A 1 184 ? -8.481 0.541 -17.583 1.00 98.94 184 ALA A CA 1
ATOM 1495 C C . ALA A 1 184 ? -8.953 -0.393 -16.454 1.00 98.94 184 ALA A C 1
ATOM 1497 O O . ALA A 1 184 ? -9.709 -1.332 -16.714 1.00 98.94 184 ALA A O 1
ATOM 1498 N N . ILE A 1 185 ? -8.594 -0.098 -15.195 1.00 98.94 185 ILE A N 1
ATOM 1499 C CA . ILE A 1 185 ? -9.028 -0.881 -14.026 1.00 98.94 185 ILE A CA 1
ATOM 1500 C C . ILE A 1 185 ? -10.553 -0.910 -13.953 1.00 98.94 185 ILE A C 1
ATOM 1502 O O . ILE A 1 185 ? -11.138 -1.987 -13.900 1.00 98.94 185 ILE A O 1
ATOM 1506 N N . LYS A 1 186 ? -11.223 0.249 -14.007 1.00 98.75 186 LYS A N 1
ATOM 1507 C CA . LYS A 1 186 ? -12.689 0.313 -13.883 1.00 98.75 186 LYS A CA 1
ATOM 1508 C C . LYS A 1 186 ? -13.421 -0.351 -15.048 1.00 98.75 186 LYS A C 1
ATOM 1510 O O . LYS A 1 186 ? -14.553 -0.803 -14.863 1.00 98.75 186 LYS A O 1
ATOM 1515 N N . ALA A 1 187 ? -12.815 -0.397 -16.235 1.00 98.62 187 ALA A N 1
ATOM 1516 C CA . ALA A 1 187 ? -13.366 -1.117 -17.378 1.00 98.62 187 ALA A CA 1
ATOM 1517 C C . ALA A 1 187 ? -13.257 -2.644 -17.210 1.00 98.62 187 ALA A C 1
ATOM 1519 O O . ALA A 1 187 ? -14.216 -3.351 -17.527 1.00 98.62 187 ALA A O 1
ATOM 1520 N N . ALA A 1 188 ? -12.126 -3.136 -16.695 1.00 98.69 188 ALA A N 1
ATOM 1521 C CA . ALA A 1 188 ? -11.867 -4.559 -16.463 1.00 98.69 188 ALA A CA 1
ATOM 1522 C C . ALA A 1 188 ? -12.602 -5.112 -15.224 1.00 98.69 188 ALA A C 1
ATOM 1524 O O . ALA A 1 188 ? -13.182 -6.204 -15.267 1.00 98.69 188 ALA A O 1
ATOM 1525 N N . ASP A 1 189 ? -12.616 -4.337 -14.138 1.00 98.62 189 ASP A N 1
ATOM 1526 C CA . ASP A 1 189 ? -13.317 -4.607 -12.887 1.00 98.62 189 ASP A CA 1
ATOM 1527 C C . ASP A 1 189 ? -13.873 -3.309 -12.273 1.00 98.62 189 ASP 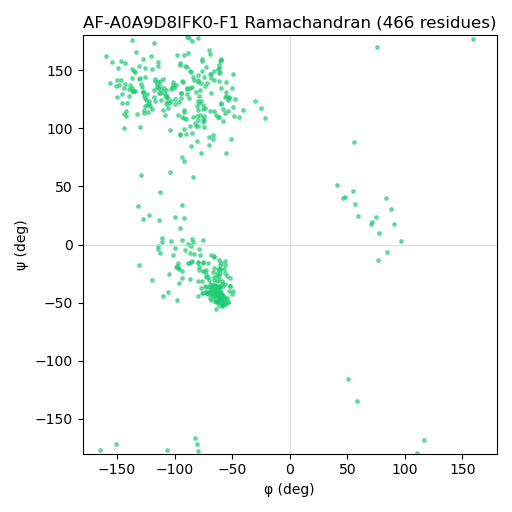A C 1
ATOM 1529 O O . ASP A 1 189 ? -13.198 -2.548 -11.580 1.00 98.62 189 ASP A O 1
ATOM 1533 N N . SER A 1 190 ? -15.174 -3.083 -12.472 1.00 97.88 190 SER A N 1
ATOM 1534 C CA . SER A 1 190 ? -15.876 -1.924 -11.903 1.00 97.88 190 SER A CA 1
ATOM 1535 C C . SER A 1 190 ? -15.981 -1.926 -10.369 1.00 97.88 190 SER A C 1
ATOM 1537 O O . SER A 1 190 ? -16.421 -0.926 -9.800 1.00 97.88 190 SER A O 1
ATOM 1539 N N . THR A 1 191 ? -15.645 -3.041 -9.708 1.00 97.69 191 THR A N 1
ATOM 1540 C CA . THR A 1 191 ? -15.699 -3.191 -8.246 1.00 97.69 191 THR A CA 1
ATOM 1541 C C . THR A 1 191 ? -14.356 -2.959 -7.557 1.00 97.69 191 THR A C 1
ATOM 1543 O O . THR A 1 191 ? -14.350 -2.696 -6.356 1.00 97.69 191 THR A O 1
ATOM 1546 N N . ALA A 1 192 ? -13.248 -2.975 -8.305 1.00 98.62 192 ALA A N 1
ATOM 1547 C CA . ALA A 1 192 ? -11.922 -2.676 -7.782 1.00 98.62 192 ALA A CA 1
ATOM 1548 C C . ALA A 1 192 ? -11.801 -1.212 -7.332 1.00 98.62 192 ALA A C 1
ATOM 1550 O O . ALA A 1 192 ? -12.414 -0.314 -7.914 1.00 98.62 192 ALA A O 1
ATOM 1551 N N . TYR A 1 193 ? -10.972 -0.960 -6.325 1.00 98.81 193 TYR A N 1
ATOM 1552 C CA . TYR A 1 193 ? -10.590 0.358 -5.829 1.00 98.81 193 TYR A CA 1
ATOM 1553 C C . TYR A 1 193 ? -9.206 0.744 -6.345 1.00 98.81 193 TYR A C 1
ATOM 1555 O O . TYR A 1 193 ? -8.290 -0.079 -6.381 1.00 98.81 193 TYR A O 1
ATOM 1563 N N . VAL A 1 194 ? -9.057 2.016 -6.705 1.00 98.94 194 VAL A N 1
ATOM 1564 C CA . VAL A 1 194 ? -7.800 2.581 -7.201 1.00 98.94 194 VAL A CA 1
ATOM 1565 C C . VAL A 1 194 ? -7.247 3.561 -6.174 1.00 98.94 194 VAL A C 1
ATOM 1567 O O . VAL A 1 194 ? -7.932 4.511 -5.790 1.00 98.94 194 VAL A O 1
ATOM 1570 N N . LEU A 1 195 ? -6.013 3.342 -5.738 1.00 98.88 195 LEU A N 1
ATOM 1571 C CA . LEU A 1 195 ? -5.253 4.274 -4.919 1.00 98.88 195 LEU A CA 1
ATOM 1572 C C . LEU A 1 195 ? -4.392 5.154 -5.834 1.00 98.88 195 LEU A C 1
ATOM 1574 O O . LEU A 1 195 ? -3.807 4.663 -6.802 1.00 98.88 195 LEU A O 1
ATOM 1578 N N . ILE A 1 196 ? -4.284 6.446 -5.510 1.00 98.56 196 ILE A N 1
ATOM 1579 C CA . ILE A 1 196 ? -3.146 7.249 -5.992 1.00 98.56 196 ILE A CA 1
ATOM 1580 C C . ILE A 1 196 ? -1.844 6.624 -5.467 1.00 98.56 196 ILE A C 1
ATOM 1582 O O . ILE A 1 196 ? -1.882 5.878 -4.490 1.00 98.56 196 ILE A O 1
ATOM 1586 N N . ALA A 1 197 ? -0.712 6.922 -6.098 1.00 97.25 197 ALA A N 1
ATOM 1587 C CA . ALA A 1 197 ? 0.599 6.497 -5.629 1.00 97.25 197 ALA A CA 1
ATOM 1588 C C . ALA A 1 197 ? 0.773 6.824 -4.148 1.00 97.25 197 ALA A C 1
ATOM 1590 O O . ALA A 1 197 ? 0.303 7.869 -3.690 1.00 97.25 197 ALA A O 1
ATOM 1591 N N . GLY A 1 198 ? 1.507 5.974 -3.436 1.00 94.12 198 GLY A N 1
ATOM 1592 C CA . GLY A 1 198 ? 2.033 6.329 -2.129 1.00 94.12 198 GLY A CA 1
ATOM 1593 C C . GLY A 1 198 ? 2.901 7.577 -2.255 1.00 94.12 198 GLY A C 1
ATOM 1594 O O . GLY A 1 198 ? 3.975 7.514 -2.849 1.00 94.12 198 GLY A O 1
ATOM 1595 N N . VAL A 1 199 ? 2.400 8.723 -1.784 1.00 94.50 199 VAL A N 1
ATOM 1596 C CA . VAL A 1 199 ? 3.145 9.989 -1.843 1.00 94.50 199 VAL A CA 1
ATOM 1597 C C . VAL A 1 199 ? 4.004 10.167 -0.598 1.00 94.50 199 VAL A C 1
ATOM 1599 O O . VAL A 1 199 ? 3.540 9.979 0.530 1.00 94.50 199 VAL A O 1
ATOM 1602 N N . PHE A 1 200 ? 5.252 10.567 -0.809 1.00 91.12 200 PHE A N 1
ATOM 1603 C CA . PHE A 1 200 ? 6.197 10.881 0.259 1.00 91.12 200 PHE A CA 1
ATOM 1604 C C . PHE A 1 200 ? 6.127 12.367 0.637 1.00 91.12 200 PHE A C 1
ATOM 1606 O O . PHE A 1 200 ? 5.749 13.196 -0.188 1.00 91.12 200 PHE A O 1
ATOM 1613 N N . MET A 1 201 ? 6.486 12.715 1.878 1.00 90.25 201 MET A N 1
ATOM 1614 C CA . MET A 1 201 ? 6.591 14.107 2.335 1.00 90.25 201 MET A CA 1
ATOM 1615 C C . MET A 1 201 ? 8.026 14.631 2.132 1.00 90.25 201 MET A C 1
ATOM 1617 O O . MET A 1 201 ? 8.888 14.348 2.969 1.00 90.25 201 MET A O 1
ATOM 1621 N N . PRO A 1 202 ? 8.317 15.402 1.066 1.00 82.69 202 PRO A N 1
ATOM 1622 C CA . PRO A 1 202 ? 9.653 15.940 0.838 1.00 82.69 202 PRO A CA 1
ATOM 1623 C C . PRO A 1 202 ? 10.001 17.008 1.880 1.00 82.69 202 PRO A C 1
ATOM 1625 O O . PRO A 1 202 ? 9.128 17.594 2.512 1.00 82.69 202 PRO A O 1
ATOM 1628 N N . LEU A 1 203 ? 11.286 17.360 2.002 1.00 78.94 203 LEU A N 1
ATOM 1629 C CA . LEU A 1 203 ? 11.732 18.429 2.914 1.00 78.94 203 LEU A CA 1
ATOM 1630 C C . LEU A 1 203 ? 11.084 19.794 2.624 1.00 78.94 203 LEU A C 1
ATOM 1632 O O . LEU A 1 203 ? 10.931 20.610 3.534 1.00 78.94 203 LEU A O 1
ATOM 1636 N N . ASN A 1 204 ? 10.759 20.068 1.358 1.00 84.12 204 ASN A N 1
ATOM 1637 C CA . ASN A 1 204 ? 10.030 21.262 0.954 1.00 84.12 204 ASN A CA 1
ATOM 1638 C C . ASN A 1 204 ? 8.580 20.899 0.633 1.00 84.12 204 ASN A C 1
ATOM 1640 O O . ASN A 1 204 ? 8.262 20.446 -0.461 1.00 84.12 204 ASN A O 1
ATOM 1644 N N . HIS A 1 205 ? 7.699 21.134 1.597 1.00 87.94 205 HIS A N 1
ATOM 1645 C CA . HIS A 1 205 ? 6.305 20.709 1.524 1.00 87.94 205 HIS A CA 1
ATOM 1646 C C . HIS A 1 205 ? 5.516 21.452 0.425 1.00 87.94 205 HIS A C 1
ATOM 1648 O O . HIS A 1 205 ? 4.528 20.920 -0.086 1.00 87.94 205 HIS A O 1
ATOM 1654 N N . ASP A 1 206 ? 5.967 22.650 0.022 1.00 87.56 206 ASP A N 1
ATOM 1655 C CA . ASP A 1 206 ? 5.357 23.398 -1.084 1.00 87.56 206 ASP A CA 1
ATOM 1656 C C . ASP A 1 206 ? 5.464 22.606 -2.402 1.00 87.56 206 ASP A C 1
ATOM 1658 O O . ASP A 1 206 ? 4.490 22.564 -3.153 1.00 87.56 206 ASP A O 1
ATOM 1662 N N . ASP A 1 207 ? 6.575 21.889 -2.629 1.00 87.88 207 ASP A N 1
ATOM 1663 C CA . ASP A 1 207 ? 6.794 21.093 -3.848 1.00 87.88 207 ASP A CA 1
ATOM 1664 C C . ASP A 1 207 ? 5.758 19.961 -3.965 1.00 87.88 207 ASP A C 1
ATOM 1666 O O . ASP A 1 207 ? 5.177 19.752 -5.032 1.00 87.88 207 ASP A O 1
ATOM 1670 N N . LEU A 1 208 ? 5.450 19.277 -2.855 1.00 91.88 208 LEU A N 1
ATOM 1671 C CA . LEU A 1 208 ? 4.397 18.256 -2.825 1.00 91.88 208 LEU A CA 1
ATOM 1672 C C . LEU A 1 208 ? 3.013 18.869 -3.049 1.00 91.88 208 LEU A C 1
ATOM 1674 O O . LEU A 1 208 ? 2.192 18.295 -3.765 1.00 91.88 208 LEU A O 1
ATOM 1678 N N . SER A 1 209 ? 2.737 20.024 -2.440 1.00 91.69 209 SER A N 1
ATOM 1679 C CA . SER A 1 209 ? 1.438 20.684 -2.587 1.00 91.69 209 SER A CA 1
ATOM 1680 C C . SER A 1 209 ? 1.170 21.119 -4.033 1.00 91.69 209 SER A C 1
ATOM 1682 O O . SER A 1 209 ? 0.065 20.909 -4.537 1.00 91.69 209 SER A O 1
ATOM 1684 N N . GLU A 1 210 ? 2.185 21.651 -4.723 1.00 93.56 210 GLU A N 1
ATOM 1685 C CA . GLU A 1 210 ? 2.115 22.024 -6.139 1.00 93.56 210 GLU A CA 1
ATOM 1686 C C . GLU A 1 210 ? 1.968 20.780 -7.024 1.00 93.56 210 GLU A C 1
ATOM 1688 O O . GLU A 1 210 ? 1.120 20.757 -7.920 1.00 93.56 210 GLU A O 1
ATOM 1693 N N . TRP A 1 211 ? 2.725 19.717 -6.728 1.00 95.25 211 TRP A N 1
ATOM 1694 C CA . TRP A 1 211 ? 2.625 18.441 -7.434 1.00 95.25 211 TRP A CA 1
ATOM 1695 C C . TRP A 1 211 ? 1.218 17.832 -7.313 1.00 95.25 211 TRP A C 1
ATOM 1697 O O . TRP A 1 211 ? 0.597 17.503 -8.324 1.00 95.25 211 TRP A O 1
ATOM 1707 N N . LEU A 1 212 ? 0.661 17.748 -6.097 1.00 95.88 212 LEU A N 1
ATOM 1708 C CA . LEU A 1 212 ? -0.688 17.216 -5.857 1.00 95.88 212 LEU A CA 1
ATOM 1709 C C . LEU A 1 212 ? -1.777 18.068 -6.514 1.00 95.88 212 LEU A C 1
ATOM 1711 O O . LEU A 1 212 ? -2.773 17.519 -7.004 1.00 95.88 212 LEU A O 1
ATOM 1715 N N . GLN A 1 213 ? -1.597 19.391 -6.541 1.00 95.25 213 GLN A N 1
ATOM 1716 C CA . GLN A 1 213 ? -2.512 20.295 -7.226 1.00 95.25 213 GLN A CA 1
ATOM 1717 C C . GLN A 1 213 ? -2.516 20.033 -8.738 1.00 95.25 213 GLN A C 1
ATOM 1719 O O . GLN A 1 213 ? -3.590 19.825 -9.305 1.00 95.25 213 GLN A O 1
ATOM 1724 N N . GLU A 1 214 ? -1.344 19.960 -9.374 1.00 96.88 214 GLU A N 1
ATOM 1725 C CA . GLU A 1 214 ? -1.222 19.665 -10.809 1.00 96.88 214 GLU A CA 1
ATOM 1726 C C . GLU A 1 214 ? -1.829 18.293 -11.151 1.00 96.88 214 GLU A C 1
ATOM 1728 O O . GLU A 1 214 ? -2.591 18.166 -12.116 1.00 96.88 214 GLU A O 1
ATOM 1733 N N . VAL A 1 215 ? -1.572 17.268 -10.328 1.00 97.62 215 VAL A N 1
ATOM 1734 C CA . VAL A 1 215 ? -2.180 15.941 -10.507 1.00 97.62 215 VAL A CA 1
ATOM 1735 C C . VAL A 1 215 ? -3.698 16.015 -10.407 1.00 97.62 215 VAL A C 1
ATOM 1737 O O . VAL A 1 215 ? -4.401 15.469 -11.255 1.00 97.62 215 VAL A O 1
ATOM 1740 N N . SER A 1 216 ? -4.230 16.719 -9.413 1.00 94.88 216 SER A N 1
ATOM 1741 C CA . SER A 1 216 ? -5.676 16.796 -9.191 1.00 94.88 216 SER A CA 1
ATOM 1742 C C . SER A 1 216 ? -6.404 17.606 -10.264 1.00 94.88 216 SER A C 1
ATOM 1744 O O . SER A 1 216 ? -7.549 17.291 -10.595 1.00 94.88 216 SER A O 1
ATOM 1746 N N . GLU A 1 217 ? -5.753 18.611 -10.854 1.00 95.25 217 GLU A N 1
ATOM 1747 C CA . GLU A 1 217 ? -6.292 19.376 -11.984 1.00 95.25 217 GLU A CA 1
ATOM 1748 C C . GLU A 1 217 ? -6.370 18.537 -13.271 1.00 95.25 217 GLU A C 1
ATOM 1750 O O . GLU A 1 217 ? -7.324 18.684 -14.041 1.00 95.25 217 GLU A O 1
ATOM 1755 N N . ASN A 1 218 ? -5.424 17.612 -13.475 1.00 97.00 218 ASN A N 1
ATOM 1756 C CA . ASN A 1 218 ? -5.329 16.793 -14.689 1.00 97.00 218 ASN A CA 1
ATOM 1757 C C . ASN A 1 218 ? -5.934 15.378 -14.558 1.00 97.00 218 ASN A C 1
ATOM 1759 O O . ASN A 1 218 ? -6.273 14.770 -15.572 1.00 97.00 218 ASN A O 1
ATOM 1763 N N . ALA A 1 219 ? -6.113 14.864 -13.338 1.00 97.19 219 ALA A N 1
ATOM 1764 C CA . ALA A 1 219 ? -6.627 13.522 -13.033 1.00 97.19 219 ALA A CA 1
ATOM 1765 C C . ALA A 1 219 ? -7.742 13.545 -11.966 1.00 97.19 219 ALA A C 1
ATOM 1767 O O . ALA A 1 219 ? -7.894 12.621 -11.163 1.00 97.19 219 ALA A O 1
ATOM 1768 N N . SER A 1 220 ? -8.549 14.611 -11.946 1.00 94.31 220 SER A N 1
ATOM 1769 C CA . SER A 1 220 ? -9.659 14.757 -10.998 1.00 94.31 220 SER A CA 1
ATOM 1770 C C . SER A 1 220 ? -10.607 13.549 -11.031 1.00 94.31 220 SER A C 1
ATOM 1772 O O . SER A 1 220 ? -11.155 13.198 -12.079 1.00 94.31 220 SER A O 1
ATOM 1774 N N . GLY A 1 221 ? -10.819 12.920 -9.871 1.00 95.62 221 GLY A N 1
ATOM 1775 C CA . GLY A 1 221 ? -11.697 11.753 -9.731 1.00 95.62 221 GLY A CA 1
ATOM 1776 C C . GLY A 1 221 ? -11.149 10.458 -10.341 1.00 95.62 221 GLY A C 1
ATOM 1777 O O . GLY A 1 221 ? -11.934 9.553 -10.614 1.00 95.62 221 GLY A O 1
ATOM 1778 N N . LYS A 1 222 ? -9.833 10.367 -10.576 1.00 98.25 222 LYS A N 1
ATOM 1779 C CA . LYS A 1 222 ? -9.151 9.174 -11.112 1.00 98.25 222 LYS A CA 1
ATOM 1780 C C . LYS A 1 222 ? -8.466 8.322 -10.041 1.00 98.25 222 LYS A C 1
ATOM 1782 O O . LYS A 1 222 ? -7.544 7.574 -10.333 1.00 98.25 222 LYS A O 1
ATOM 1787 N N . PHE A 1 223 ? -8.930 8.427 -8.803 1.00 98.69 223 PHE A N 1
ATOM 1788 C CA . PHE A 1 223 ? -8.608 7.516 -7.711 1.00 98.69 223 PHE A CA 1
ATOM 1789 C C . PHE A 1 223 ? -9.745 7.546 -6.685 1.00 98.69 223 PHE A C 1
ATOM 1791 O O . PHE A 1 223 ? -10.511 8.511 -6.614 1.00 98.69 223 PHE A O 1
ATOM 1798 N N . ASP A 1 224 ? -9.864 6.478 -5.905 1.00 98.62 224 ASP A N 1
ATOM 1799 C CA . ASP A 1 224 ? -10.899 6.296 -4.886 1.00 98.62 224 ASP A CA 1
ATOM 1800 C C . ASP A 1 224 ? -10.352 6.482 -3.460 1.00 98.62 224 ASP A C 1
ATOM 1802 O O . ASP A 1 224 ? -11.114 6.806 -2.547 1.00 98.62 224 ASP A O 1
ATOM 1806 N N . ILE A 1 225 ? -9.046 6.262 -3.266 1.00 98.75 225 ILE A N 1
ATOM 1807 C CA . ILE A 1 225 ? -8.362 6.260 -1.966 1.00 98.75 225 ILE A CA 1
ATOM 1808 C C . ILE A 1 225 ? -7.035 7.022 -2.104 1.00 98.75 225 ILE A C 1
ATOM 1810 O O . ILE A 1 225 ? -6.279 6.798 -3.050 1.00 98.75 225 ILE A O 1
ATOM 1814 N N . ALA A 1 226 ? -6.749 7.934 -1.175 1.00 98.50 226 ALA A N 1
ATOM 1815 C CA . ALA A 1 226 ? -5.438 8.574 -1.103 1.00 98.50 226 ALA A CA 1
ATOM 1816 C C . ALA A 1 226 ? -4.434 7.647 -0.405 1.00 98.50 226 ALA A C 1
ATOM 1818 O O . ALA A 1 226 ? -4.791 6.995 0.576 1.00 98.50 226 ALA A O 1
ATOM 1819 N N . SER A 1 227 ? -3.194 7.615 -0.884 1.00 98.50 227 SER A N 1
ATOM 1820 C CA . SER A 1 227 ? -2.122 6.784 -0.337 1.00 98.50 227 SER A CA 1
ATOM 1821 C C . SER A 1 227 ? -0.932 7.657 0.041 1.00 98.50 227 SER A C 1
ATOM 1823 O O . SER A 1 227 ? -0.531 8.509 -0.748 1.00 98.50 227 SER A O 1
ATOM 1825 N N . ILE A 1 228 ? -0.408 7.511 1.257 1.00 98.31 228 ILE A N 1
ATOM 1826 C CA . ILE A 1 228 ? 0.674 8.352 1.794 1.00 98.31 228 ILE A CA 1
ATOM 1827 C C . ILE A 1 228 ? 1.741 7.501 2.482 1.00 98.31 228 ILE A C 1
ATOM 1829 O O . ILE A 1 228 ? 1.434 6.472 3.085 1.00 98.31 228 ILE A O 1
ATOM 1833 N N . HIS A 1 229 ? 2.990 7.949 2.444 1.00 97.44 229 HIS A N 1
ATOM 1834 C CA . HIS A 1 229 ? 4.101 7.332 3.165 1.00 97.44 229 HIS A CA 1
ATOM 1835 C C . HIS A 1 229 ? 4.475 8.200 4.362 1.00 97.44 229 HIS A C 1
ATOM 1837 O O . HIS A 1 229 ? 4.694 9.405 4.235 1.00 97.44 229 HIS A O 1
ATOM 1843 N N . VAL A 1 230 ? 4.505 7.596 5.551 1.00 96.12 230 VAL A N 1
ATOM 1844 C CA . VAL A 1 230 ? 4.635 8.334 6.815 1.00 96.12 230 VAL A CA 1
ATOM 1845 C C . VAL A 1 230 ? 5.797 7.766 7.624 1.00 96.12 230 VAL A C 1
ATOM 1847 O O . VAL A 1 230 ? 5.717 6.643 8.119 1.00 96.12 230 VAL A O 1
ATOM 1850 N N . ARG A 1 231 ? 6.863 8.555 7.804 1.00 93.56 231 ARG A N 1
ATOM 1851 C CA . ARG A 1 231 ? 8.043 8.243 8.633 1.00 93.56 231 ARG A CA 1
ATOM 1852 C C . ARG A 1 231 ? 8.508 9.529 9.337 1.00 93.56 231 ARG A C 1
ATOM 1854 O O . ARG A 1 231 ? 8.908 10.470 8.664 1.00 93.56 231 ARG A O 1
ATOM 1861 N N . ASP A 1 232 ? 8.428 9.604 10.668 1.00 94.75 232 ASP A N 1
ATOM 1862 C CA . ASP A 1 232 ? 8.969 10.728 11.470 1.00 94.75 232 ASP A CA 1
ATOM 1863 C C . ASP A 1 232 ? 9.049 10.352 12.964 1.00 94.75 232 ASP A C 1
ATOM 1865 O O . ASP A 1 232 ? 8.695 9.243 13.359 1.00 94.75 232 ASP A O 1
ATOM 1869 N N . ASP A 1 233 ? 9.463 11.277 13.826 1.00 96.19 233 ASP A N 1
ATOM 1870 C CA . ASP A 1 233 ? 9.350 11.129 15.278 1.00 96.19 233 ASP A CA 1
ATOM 1871 C C . ASP A 1 233 ? 7.872 10.991 15.701 1.00 96.19 233 ASP A C 1
ATOM 1873 O O . ASP A 1 233 ? 6.962 11.574 15.099 1.00 96.19 233 ASP A O 1
ATOM 1877 N N . LEU A 1 234 ? 7.616 10.226 16.768 1.00 96.38 234 LEU A N 1
ATOM 1878 C CA . LEU A 1 234 ? 6.261 9.823 17.159 1.00 96.38 234 LEU A CA 1
ATOM 1879 C C . LEU A 1 234 ? 5.336 11.023 17.420 1.00 96.38 234 LEU A C 1
ATOM 1881 O O . LEU A 1 234 ? 4.138 10.957 17.140 1.00 96.38 234 LEU A O 1
ATOM 1885 N N . ASP A 1 235 ? 5.871 12.106 17.984 1.00 96.25 235 ASP A N 1
ATOM 1886 C CA . ASP A 1 235 ? 5.104 13.302 18.337 1.00 96.25 235 ASP A CA 1
ATOM 1887 C C . ASP A 1 235 ? 4.730 14.178 17.132 1.00 96.25 235 ASP A C 1
ATOM 1889 O O . ASP A 1 235 ? 3.811 14.989 17.252 1.00 96.25 235 ASP A O 1
ATOM 1893 N N . LYS A 1 236 ? 5.372 13.977 15.975 1.00 96.75 236 LYS A N 1
ATOM 1894 C CA . LYS A 1 236 ? 5.098 14.710 14.730 1.00 96.75 236 LYS A CA 1
ATOM 1895 C C . LYS A 1 236 ? 4.144 13.987 13.786 1.00 96.75 236 LYS A C 1
ATOM 1897 O O . LYS A 1 236 ? 3.511 14.645 12.962 1.00 96.75 236 LYS A O 1
ATOM 1902 N N . LEU A 1 237 ? 3.984 12.665 13.920 1.00 97.12 237 LEU A N 1
ATOM 1903 C CA . LEU A 1 237 ? 3.080 11.880 13.065 1.00 97.12 237 LEU A CA 1
ATOM 1904 C C . LEU A 1 237 ? 1.661 12.476 12.954 1.00 97.12 237 LEU A C 1
ATOM 1906 O O . LEU A 1 237 ? 1.141 12.523 11.839 1.00 97.12 237 LEU A O 1
ATOM 1910 N N . PRO A 1 238 ? 1.019 12.968 14.040 1.00 97.75 238 PRO A N 1
ATOM 1911 C CA . PRO A 1 238 ? -0.303 13.587 13.935 1.00 97.75 238 PRO A CA 1
ATOM 1912 C C . PRO A 1 238 ? -0.337 14.807 13.008 1.00 97.75 238 PRO A C 1
ATOM 1914 O O . PRO A 1 238 ? -1.282 14.963 12.235 1.00 97.75 238 PRO A O 1
ATOM 1917 N N . ASP A 1 239 ? 0.691 15.656 13.076 1.00 96.94 239 ASP A N 1
ATOM 1918 C CA . ASP A 1 239 ? 0.781 16.870 12.266 1.00 96.94 239 ASP A CA 1
ATOM 1919 C C . ASP A 1 239 ? 1.076 16.524 10.800 1.00 96.94 239 ASP A C 1
ATOM 1921 O O . ASP A 1 239 ? 0.416 17.069 9.919 1.00 96.94 239 ASP A O 1
ATOM 1925 N N . MET A 1 240 ? 1.958 15.550 10.539 1.00 96.44 240 MET A N 1
ATOM 1926 C CA . MET A 1 240 ? 2.233 15.053 9.183 1.00 96.44 240 MET A CA 1
ATOM 1927 C C . MET A 1 240 ? 0.978 14.452 8.528 1.00 96.44 240 MET A C 1
ATOM 1929 O O . MET A 1 240 ? 0.625 14.804 7.403 1.00 96.44 240 MET A O 1
ATOM 1933 N N . VAL A 1 241 ? 0.241 13.592 9.243 1.00 97.75 241 VAL A N 1
ATOM 1934 C CA . VAL A 1 241 ? -1.033 13.029 8.752 1.00 97.75 241 VAL A CA 1
ATOM 1935 C C . VAL A 1 241 ? -2.046 14.138 8.473 1.00 97.75 241 VAL A C 1
ATOM 1937 O O . VAL A 1 241 ? -2.745 14.115 7.457 1.00 97.75 241 VAL A O 1
ATOM 1940 N N . LYS A 1 242 ? -2.144 15.124 9.371 1.00 97.50 242 LYS A N 1
ATOM 1941 C CA . LYS A 1 242 ? -3.037 16.267 9.185 1.00 97.50 242 LYS A CA 1
ATOM 1942 C C . LYS A 1 242 ? -2.649 17.089 7.952 1.00 97.50 242 LYS A C 1
ATOM 1944 O O . LYS A 1 242 ? -3.535 17.538 7.231 1.00 97.50 242 LYS A O 1
ATOM 1949 N N . GLU A 1 243 ? -1.363 17.284 7.712 1.00 96.94 243 GLU A N 1
ATOM 1950 C CA . GLU A 1 243 ? -0.865 18.030 6.563 1.00 96.94 243 GLU A CA 1
ATOM 1951 C C . GLU A 1 243 ? -1.217 17.347 5.239 1.00 96.94 243 GLU A C 1
ATOM 1953 O O . GLU A 1 243 ? -1.840 17.980 4.386 1.00 96.94 243 GLU A O 1
ATOM 1958 N N . PHE A 1 244 ? -0.963 16.041 5.110 1.00 97.25 244 PHE A N 1
ATOM 1959 C CA . PHE A 1 244 ? -1.421 15.270 3.951 1.00 97.25 244 PHE A CA 1
ATOM 1960 C C . PHE A 1 244 ? -2.936 15.405 3.741 1.00 97.25 244 PHE A C 1
ATOM 1962 O O . PHE A 1 244 ? -3.398 15.674 2.631 1.00 97.25 244 PHE A O 1
ATOM 1969 N N . LYS A 1 245 ? -3.726 15.276 4.814 1.00 96.81 245 LYS A N 1
ATOM 1970 C CA . LYS A 1 245 ? -5.188 15.443 4.762 1.00 96.81 245 LYS A CA 1
ATOM 1971 C C . LYS A 1 245 ? -5.596 16.809 4.231 1.00 96.81 245 LYS A C 1
ATOM 1973 O O . LYS A 1 245 ? -6.504 16.889 3.401 1.00 96.81 245 LYS A O 1
ATOM 1978 N N . ASP A 1 246 ? -4.946 17.868 4.698 1.00 96.94 246 ASP A N 1
ATOM 1979 C CA . ASP A 1 246 ? -5.222 19.233 4.259 1.00 96.94 246 ASP A CA 1
ATOM 1980 C C . ASP A 1 246 ? -4.826 19.437 2.784 1.00 96.94 246 ASP A C 1
ATOM 1982 O O . ASP A 1 246 ? -5.578 20.081 2.045 1.00 96.94 246 ASP A O 1
ATOM 1986 N N . MET A 1 247 ? -3.713 18.850 2.325 1.00 96.00 247 MET A N 1
ATOM 1987 C CA . MET A 1 247 ? -3.276 18.892 0.921 1.00 96.00 247 MET A CA 1
ATOM 1988 C C . MET A 1 247 ? -4.260 18.173 -0.014 1.00 96.00 247 MET A C 1
ATOM 1990 O O . MET A 1 247 ? -4.713 18.762 -1.001 1.00 96.00 247 MET A O 1
ATOM 1994 N N . PHE A 1 248 ? -4.680 16.946 0.319 1.00 96.25 248 PHE A N 1
ATOM 1995 C CA . PHE A 1 248 ? -5.700 16.226 -0.456 1.00 96.25 248 PHE A CA 1
ATOM 1996 C C . PHE A 1 248 ? -7.041 16.965 -0.454 1.00 96.25 248 PHE A C 1
ATOM 1998 O O . PHE A 1 248 ? -7.650 17.143 -1.512 1.00 96.25 248 PHE A O 1
ATOM 2005 N N . SER A 1 249 ? -7.468 17.475 0.706 1.00 96.12 249 SER A N 1
ATOM 2006 C CA . SER A 1 249 ? -8.716 18.239 0.833 1.00 96.12 249 SER A CA 1
ATOM 2007 C C . SER A 1 249 ? -8.692 19.507 -0.019 1.00 96.12 249 SER A C 1
ATOM 2009 O O . SER A 1 249 ? -9.679 19.818 -0.690 1.00 96.12 249 SER A O 1
ATOM 2011 N N . SER A 1 250 ? -7.560 20.220 -0.033 1.00 94.75 250 SER A N 1
ATOM 2012 C CA . SER A 1 250 ? -7.350 21.425 -0.850 1.00 94.75 250 SER A CA 1
ATOM 2013 C C . SER A 1 250 ? -7.346 21.117 -2.345 1.00 94.75 250 SER A C 1
ATOM 2015 O O . SER A 1 250 ? -7.821 21.927 -3.139 1.00 94.75 250 SER A O 1
ATOM 2017 N N . SER A 1 251 ? -6.900 19.916 -2.709 1.00 91.56 251 SER A N 1
ATOM 2018 C CA . SER A 1 251 ? -6.916 19.401 -4.079 1.00 91.56 251 SER A CA 1
ATOM 2019 C C . SER A 1 251 ? -8.262 18.764 -4.472 1.00 91.56 251 SER A C 1
ATOM 2021 O O . SER A 1 251 ? -8.440 18.292 -5.593 1.00 91.56 251 SER A O 1
ATOM 2023 N N . GLY A 1 252 ? -9.255 18.792 -3.572 1.00 93.00 252 GLY A N 1
ATOM 2024 C CA . GLY A 1 252 ? -10.635 18.372 -3.831 1.00 93.00 252 GLY A CA 1
ATOM 2025 C C . GLY A 1 252 ? -10.984 16.944 -3.400 1.00 93.00 252 GLY A C 1
ATOM 2026 O O . GLY A 1 252 ? -12.129 16.529 -3.591 1.00 93.00 252 GLY A O 1
ATOM 2027 N N . PHE A 1 253 ? -10.062 16.204 -2.781 1.00 96.06 253 PHE A N 1
ATOM 2028 C CA . PHE A 1 253 ? -10.291 14.841 -2.301 1.00 96.06 253 PHE A CA 1
ATOM 2029 C C . PHE A 1 253 ? -10.484 14.797 -0.779 1.00 96.06 253 PHE A C 1
ATOM 2031 O O . PHE A 1 253 ? -9.634 15.233 -0.017 1.00 96.06 253 PHE A O 1
ATOM 2038 N N . ASN A 1 254 ? -11.612 14.243 -0.328 1.00 95.69 254 ASN A N 1
ATOM 2039 C CA . ASN A 1 254 ? -11.951 14.089 1.098 1.00 95.69 254 ASN A CA 1
ATOM 2040 C C . ASN A 1 254 ? -12.332 12.631 1.435 1.00 95.69 254 ASN A C 1
ATOM 2042 O O . ASN A 1 254 ? -13.106 12.388 2.362 1.00 95.69 254 ASN A O 1
ATOM 2046 N N . GLY A 1 255 ? -11.896 11.682 0.601 1.00 96.19 255 GLY A N 1
ATOM 2047 C CA . GLY A 1 255 ? -12.182 10.258 0.762 1.00 96.19 255 GLY A CA 1
ATOM 2048 C C . GLY A 1 255 ? -11.239 9.567 1.756 1.00 96.19 255 GLY A C 1
ATOM 2049 O O . GLY A 1 255 ? -10.540 10.247 2.510 1.00 96.19 255 GLY A O 1
ATOM 2050 N N . PRO A 1 256 ? -11.229 8.223 1.763 1.00 97.94 256 PRO A N 1
ATOM 2051 C CA . PRO A 1 256 ? -10.355 7.434 2.626 1.00 97.94 256 PRO A CA 1
ATOM 2052 C C . PRO A 1 256 ? -8.873 7.702 2.357 1.00 97.94 256 PRO A C 1
ATOM 2054 O O . PRO A 1 256 ? -8.484 7.960 1.213 1.00 97.94 256 PRO A O 1
ATOM 2057 N N . ILE A 1 257 ? -8.055 7.590 3.403 1.00 98.44 257 ILE A N 1
ATOM 2058 C CA . ILE A 1 257 ? -6.598 7.746 3.333 1.00 98.44 257 ILE A CA 1
ATOM 2059 C C . ILE A 1 257 ? -5.935 6.517 3.927 1.00 98.44 257 ILE A C 1
ATOM 2061 O O . ILE A 1 257 ? -6.219 6.133 5.063 1.00 98.44 257 ILE A O 1
ATOM 2065 N N . TRP A 1 258 ? -5.045 5.902 3.163 1.00 98.69 258 TRP A N 1
ATOM 2066 C CA . TRP A 1 258 ? -4.232 4.776 3.592 1.00 98.69 258 TRP A CA 1
ATOM 2067 C C . TRP A 1 258 ? -2.782 5.224 3.730 1.00 98.69 258 TRP A C 1
ATOM 2069 O O . TRP A 1 258 ? -2.286 6.028 2.947 1.00 98.69 258 TRP A O 1
ATOM 2079 N N . VAL A 1 259 ? -2.105 4.694 4.741 1.00 98.75 259 VAL A N 1
ATOM 2080 C CA . VAL A 1 259 ? -0.653 4.760 4.853 1.00 98.75 259 VAL A CA 1
ATOM 2081 C C . VAL A 1 259 ? -0.115 3.459 4.277 1.00 98.75 259 VAL A C 1
ATOM 2083 O O . VAL A 1 259 ? -0.112 2.447 4.977 1.00 98.75 259 VAL A O 1
ATOM 2086 N N . SER A 1 260 ? 0.244 3.457 2.992 1.00 98.56 260 SER A N 1
ATOM 2087 C CA . SER A 1 260 ? 0.770 2.284 2.268 1.00 98.56 260 SER A CA 1
ATOM 2088 C C . SER A 1 260 ? 2.184 1.902 2.694 1.00 98.56 260 SER A C 1
ATOM 2090 O O . SER A 1 260 ? 2.591 0.764 2.458 1.00 98.56 260 SER A O 1
ATOM 2092 N N . GLU A 1 261 ? 2.889 2.809 3.376 1.00 97.88 261 GLU A N 1
ATOM 2093 C CA . GLU A 1 261 ? 4.176 2.544 4.010 1.00 97.88 261 GLU A CA 1
ATOM 2094 C C . GLU A 1 261 ? 4.350 3.326 5.311 1.00 97.88 261 GLU A C 1
ATOM 2096 O O . GLU A 1 261 ? 4.192 4.550 5.374 1.00 97.88 261 GLU A O 1
ATOM 2101 N N . HIS A 1 262 ? 4.734 2.599 6.355 1.00 97.81 262 HIS A N 1
ATOM 2102 C CA . HIS A 1 262 ? 5.188 3.143 7.620 1.00 97.81 262 HIS A CA 1
ATOM 2103 C C . HIS A 1 262 ? 6.369 2.325 8.136 1.00 97.81 262 HIS A C 1
ATOM 2105 O O . HIS A 1 262 ? 6.281 1.102 8.285 1.00 97.81 262 HIS A O 1
ATOM 2111 N N . GLY A 1 263 ? 7.446 3.031 8.459 1.00 96.25 263 GLY A N 1
ATOM 2112 C CA . GLY A 1 263 ? 8.707 2.458 8.891 1.00 96.25 263 GLY A CA 1
ATOM 2113 C C . GLY A 1 263 ? 9.305 3.207 10.077 1.00 96.25 263 GLY A C 1
ATOM 2114 O O . GLY A 1 263 ? 9.054 4.396 10.287 1.00 96.25 263 GLY A O 1
ATOM 2115 N N . TYR A 1 264 ? 10.069 2.482 10.889 1.00 97.50 264 TYR A N 1
ATOM 2116 C CA . TYR A 1 264 ? 10.998 3.048 11.855 1.00 97.50 264 TYR A CA 1
ATOM 2117 C C . TYR A 1 264 ? 12.163 2.087 12.056 1.00 97.50 264 TYR A C 1
ATOM 2119 O O . TYR A 1 264 ? 11.983 0.903 12.359 1.00 97.50 264 TYR A O 1
ATOM 2127 N N . THR A 1 265 ? 13.377 2.591 11.892 1.00 97.38 265 THR A N 1
ATOM 2128 C CA . THR A 1 265 ? 14.578 1.758 11.866 1.00 97.38 265 THR A CA 1
ATOM 2129 C C . THR A 1 265 ? 14.914 1.138 13.225 1.00 97.38 265 THR A C 1
ATOM 2131 O O . THR A 1 265 ? 14.704 1.721 14.295 1.00 97.38 265 THR A O 1
ATOM 2134 N N . SER A 1 266 ? 15.471 -0.073 13.197 1.00 96.75 266 SER A N 1
ATOM 2135 C CA . SER A 1 266 ? 16.069 -0.728 14.367 1.00 96.75 266 SER A CA 1
ATOM 2136 C C . SER A 1 266 ? 17.562 -0.445 14.536 1.00 96.75 266 SER A C 1
ATOM 2138 O O . SER A 1 266 ? 18.125 -0.855 15.557 1.00 96.75 266 SER A O 1
ATOM 2140 N N . ASP A 1 267 ? 18.201 0.263 13.596 1.00 95.19 267 ASP A N 1
ATOM 2141 C CA . ASP A 1 267 ? 19.591 0.705 13.728 1.00 95.19 267 ASP A CA 1
ATOM 2142 C C . ASP A 1 267 ? 19.668 1.959 14.625 1.00 95.19 267 ASP A C 1
ATOM 2144 O O . ASP A 1 267 ? 19.172 3.025 14.249 1.00 95.19 267 ASP A O 1
ATOM 2148 N N . PRO A 1 268 ? 20.328 1.892 15.800 1.00 92.81 268 PRO A N 1
ATOM 2149 C CA . PRO A 1 268 ? 20.466 3.038 16.698 1.00 92.81 268 PRO A CA 1
ATOM 2150 C C . PRO A 1 268 ? 21.122 4.279 16.074 1.00 92.81 268 PRO A C 1
ATOM 2152 O O . PRO A 1 268 ? 20.966 5.371 16.614 1.00 92.81 268 PRO A O 1
ATOM 2155 N N . ASN A 1 269 ? 21.883 4.139 14.982 1.00 94.25 269 ASN A N 1
ATOM 2156 C CA . ASN A 1 269 ? 22.515 5.274 14.303 1.00 94.25 269 ASN A CA 1
ATOM 2157 C C . ASN A 1 269 ? 21.516 6.136 13.524 1.00 94.25 269 ASN A C 1
ATOM 2159 O O . ASN A 1 269 ? 21.806 7.304 13.266 1.00 94.25 269 ASN A O 1
ATOM 2163 N N . TYR A 1 270 ? 20.365 5.565 13.169 1.00 94.62 270 TYR A N 1
ATOM 2164 C CA . TYR A 1 270 ? 19.340 6.205 12.350 1.00 94.62 270 TYR A CA 1
ATOM 2165 C C . TYR A 1 270 ? 18.029 6.445 13.111 1.00 94.62 270 TYR A C 1
ATOM 2167 O O . TYR A 1 270 ? 17.105 7.041 12.572 1.00 94.62 270 TYR A O 1
ATOM 2175 N N . GLN A 1 271 ? 17.946 6.038 14.380 1.00 95.38 271 GLN A N 1
ATOM 2176 C CA . GLN A 1 271 ? 16.802 6.340 15.239 1.00 95.38 271 GLN A CA 1
ATOM 2177 C C . GLN A 1 271 ? 16.820 7.807 15.687 1.00 95.38 271 GLN A C 1
ATOM 2179 O O . GLN A 1 271 ? 17.561 8.186 16.601 1.00 95.38 271 GLN A O 1
ATOM 2184 N N . THR A 1 272 ? 16.002 8.629 15.030 1.00 92.94 272 THR A N 1
ATOM 2185 C CA . THR A 1 272 ? 15.940 10.081 15.248 1.00 92.94 272 THR A CA 1
ATOM 2186 C C . THR A 1 272 ? 15.133 10.477 16.479 1.00 92.94 272 THR A C 1
ATOM 2188 O O . THR A 1 272 ? 15.491 11.457 17.141 1.00 92.94 272 THR A O 1
ATOM 2191 N N . ASP A 1 27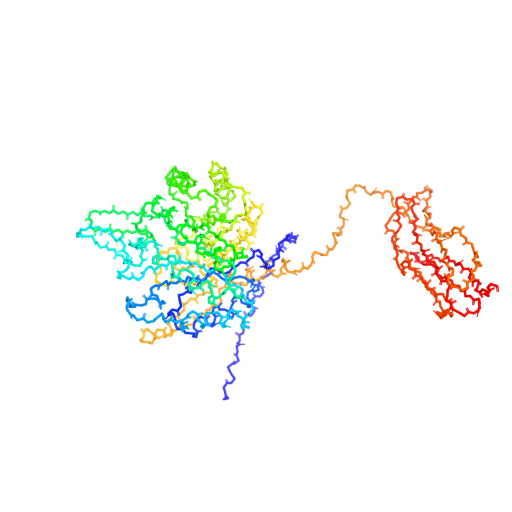3 ? 14.106 9.704 16.845 1.00 95.19 273 ASP A N 1
ATOM 2192 C CA . ASP A 1 273 ? 13.257 10.036 17.984 1.00 95.19 273 ASP A CA 1
ATOM 2193 C C . ASP A 1 273 ? 14.020 9.777 19.286 1.00 95.19 273 ASP A C 1
ATOM 2195 O O . ASP A 1 273 ? 14.386 8.649 19.637 1.00 95.19 273 ASP A O 1
ATOM 2199 N N . ALA A 1 274 ? 14.243 10.846 20.051 1.00 93.38 274 ALA A N 1
ATOM 2200 C CA . ALA A 1 274 ? 15.012 10.799 21.288 1.00 93.38 274 ALA A CA 1
ATOM 2201 C C . ALA A 1 274 ? 14.412 9.865 22.360 1.00 93.38 274 ALA A C 1
ATOM 2203 O O . ALA A 1 274 ? 15.138 9.447 23.268 1.00 93.38 274 ALA A O 1
ATOM 2204 N N . ASN A 1 275 ? 13.116 9.545 22.274 1.00 94.62 275 ASN A N 1
ATOM 2205 C CA . ASN A 1 275 ? 12.439 8.607 23.170 1.00 94.62 275 ASN A CA 1
ATOM 2206 C C . ASN A 1 275 ? 12.517 7.153 22.677 1.00 94.62 275 ASN A C 1
ATOM 2208 O O . ASN A 1 275 ? 12.296 6.236 23.471 1.00 94.62 275 ASN A O 1
ATOM 2212 N N . TYR A 1 276 ? 12.864 6.937 21.405 1.00 95.75 276 TYR A N 1
ATOM 2213 C CA . TYR A 1 276 ? 12.911 5.631 20.751 1.00 95.75 276 TYR A CA 1
ATOM 2214 C C . TYR A 1 276 ? 14.259 5.407 20.036 1.00 95.75 276 TYR A C 1
ATOM 2216 O O . TYR A 1 276 ? 14.293 5.139 18.840 1.00 95.75 276 TYR A O 1
ATOM 2224 N N . ASN A 1 277 ? 15.371 5.445 20.781 1.00 94.81 277 ASN A N 1
ATOM 2225 C CA . ASN A 1 277 ? 16.746 5.371 20.248 1.00 94.81 277 ASN A CA 1
ATOM 2226 C C . ASN A 1 277 ? 17.621 4.219 20.797 1.00 94.81 277 ASN A C 1
ATOM 2228 O O . ASN A 1 277 ? 18.848 4.315 20.851 1.00 94.81 277 ASN A O 1
ATOM 2232 N N . ASN A 1 278 ? 17.005 3.125 21.250 1.00 94.44 278 ASN A N 1
ATOM 2233 C CA . ASN A 1 278 ? 17.673 1.948 21.814 1.00 94.44 278 ASN A CA 1
ATOM 2234 C C . ASN A 1 278 ? 17.522 0.691 20.930 1.00 94.44 278 ASN A C 1
ATOM 2236 O O . ASN A 1 278 ? 17.205 -0.406 21.408 1.00 94.44 278 ASN A O 1
ATOM 2240 N N . GLY A 1 279 ? 17.721 0.860 19.624 1.00 96.06 279 GLY A N 1
ATOM 2241 C CA . GLY A 1 279 ? 17.721 -0.189 18.609 1.00 96.06 279 GLY A CA 1
ATOM 2242 C C . GLY A 1 279 ? 16.413 -0.975 18.548 1.00 96.06 279 GLY A C 1
ATOM 2243 O O . GLY A 1 279 ? 15.326 -0.400 18.624 1.00 96.06 279 GLY A O 1
ATOM 2244 N N . LEU A 1 280 ? 16.520 -2.305 18.479 1.00 96.19 280 LEU A N 1
ATOM 2245 C CA . LEU A 1 280 ? 15.395 -3.249 18.385 1.00 96.19 280 LEU A CA 1
ATOM 2246 C C . LEU A 1 280 ? 14.283 -3.022 19.423 1.00 96.19 280 LEU A C 1
ATOM 2248 O O . LEU A 1 280 ? 13.104 -3.153 19.104 1.00 96.19 280 LEU A O 1
ATOM 2252 N N . LEU A 1 281 ? 14.636 -2.695 20.674 1.00 95.19 281 LEU A N 1
ATOM 2253 C CA . LEU A 1 281 ? 13.627 -2.482 21.718 1.00 95.19 281 LEU A CA 1
ATOM 2254 C C . LEU A 1 281 ? 12.837 -1.197 21.467 1.00 95.19 281 LEU A C 1
ATOM 2256 O O . LEU A 1 281 ? 11.622 -1.177 21.653 1.00 95.19 281 LEU A O 1
ATOM 2260 N N . SER A 1 282 ? 13.523 -0.137 21.043 1.00 97.12 282 SER A N 1
ATOM 2261 C CA . SER A 1 282 ? 12.867 1.123 20.717 1.00 97.12 282 SER A CA 1
ATOM 2262 C C . SER A 1 282 ? 12.030 1.027 19.456 1.00 97.12 282 SER A C 1
ATOM 2264 O O . SER A 1 282 ? 10.934 1.568 19.461 1.00 97.12 282 SER A O 1
ATOM 2266 N N . GLN A 1 283 ? 12.466 0.276 18.443 1.00 98.25 283 GLN A N 1
ATOM 2267 C CA . GLN A 1 283 ? 11.631 -0.010 17.277 1.00 98.25 283 GLN A CA 1
ATOM 2268 C C . GLN A 1 283 ? 10.313 -0.681 17.694 1.00 98.25 283 GLN A C 1
ATOM 2270 O O . GLN A 1 283 ? 9.237 -0.255 17.286 1.00 98.25 283 GLN A O 1
ATOM 2275 N N . ALA A 1 284 ? 10.377 -1.689 18.570 1.00 97.69 284 ALA A N 1
ATOM 2276 C CA . ALA A 1 284 ? 9.179 -2.365 19.060 1.00 97.69 284 ALA A CA 1
ATOM 2277 C C . ALA A 1 284 ? 8.227 -1.427 19.819 1.00 97.69 284 ALA A C 1
ATOM 2279 O O . ALA A 1 284 ? 7.017 -1.460 19.612 1.00 97.69 284 ALA A O 1
ATOM 2280 N N . GLN A 1 285 ? 8.770 -0.571 20.689 1.00 96.19 285 GLN A N 1
ATOM 2281 C CA . GLN A 1 285 ? 7.982 0.410 21.442 1.00 96.19 285 GLN A CA 1
ATOM 2282 C C . GLN A 1 285 ? 7.401 1.509 20.545 1.00 96.19 285 GLN A C 1
ATOM 2284 O O . GLN A 1 285 ? 6.283 1.969 20.794 1.00 96.19 285 GLN A O 1
ATOM 2289 N N . TYR A 1 286 ? 8.155 1.912 19.521 1.00 98.12 286 TYR A N 1
ATOM 2290 C CA . TYR A 1 286 ? 7.736 2.894 18.536 1.00 98.12 286 TYR A CA 1
ATOM 2291 C C . TYR A 1 286 ? 6.539 2.357 17.752 1.00 98.12 286 TYR A C 1
ATOM 2293 O O . TYR A 1 286 ? 5.473 2.957 17.836 1.00 98.12 286 TYR A O 1
ATOM 2301 N N . TYR A 1 287 ? 6.643 1.176 17.126 1.00 97.94 287 TYR A N 1
ATOM 2302 C CA . TYR A 1 287 ? 5.529 0.589 16.369 1.00 97.94 287 TYR A CA 1
ATOM 2303 C C . TYR A 1 287 ? 4.292 0.298 17.227 1.00 97.94 287 TYR A C 1
ATOM 2305 O O . TYR A 1 287 ? 3.168 0.519 16.779 1.00 97.94 287 TYR A O 1
ATOM 2313 N N . ALA A 1 288 ? 4.468 -0.107 18.491 1.00 92.94 288 ALA A N 1
ATOM 2314 C CA . ALA A 1 288 ? 3.347 -0.271 19.423 1.00 92.94 288 ALA A CA 1
ATOM 2315 C C . ALA A 1 288 ? 2.564 1.035 19.682 1.00 92.94 288 ALA A C 1
ATOM 2317 O O . ALA A 1 288 ? 1.437 0.989 20.178 1.00 92.94 288 ALA A O 1
ATOM 2318 N N . SER A 1 289 ? 3.157 2.192 19.369 1.00 94.38 289 SER A N 1
ATOM 2319 C CA . SER A 1 289 ? 2.578 3.519 19.586 1.00 94.38 289 SER A CA 1
ATOM 2320 C C . SER A 1 289 ? 2.191 4.216 18.278 1.00 94.38 289 SER A C 1
ATOM 2322 O O . SER A 1 289 ? 1.105 4.793 18.197 1.00 94.38 289 SER A O 1
ATOM 2324 N N . SER A 1 290 ? 3.053 4.179 17.262 1.00 97.81 290 SER A N 1
ATOM 2325 C CA . SER A 1 290 ? 2.928 4.963 16.032 1.00 97.81 290 SER A CA 1
ATOM 2326 C C . SER A 1 290 ? 1.751 4.520 15.174 1.00 97.81 290 SER A C 1
ATOM 2328 O O . SER A 1 290 ? 0.980 5.368 14.736 1.00 97.81 290 SER A O 1
ATOM 2330 N N . ILE A 1 291 ? 1.533 3.211 15.025 1.00 97.06 291 ILE A N 1
ATOM 2331 C CA . ILE A 1 291 ? 0.489 2.655 14.153 1.00 97.06 291 ILE A CA 1
ATOM 2332 C C . ILE A 1 291 ? -0.895 3.161 14.576 1.00 97.06 291 ILE A C 1
ATOM 2334 O O . ILE A 1 291 ? -1.622 3.752 13.781 1.00 97.06 291 ILE A O 1
ATOM 2338 N N . ASN A 1 292 ? -1.249 3.005 15.855 1.00 94.12 292 ASN A N 1
ATOM 2339 C CA . ASN A 1 292 ? -2.536 3.497 16.345 1.00 94.12 292 ASN A CA 1
ATOM 2340 C C . ASN A 1 292 ? -2.555 5.023 16.505 1.00 94.12 292 ASN A C 1
ATOM 2342 O O . ASN A 1 292 ? -3.628 5.601 16.428 1.00 94.12 292 ASN A O 1
ATOM 2346 N N . THR A 1 293 ? -1.406 5.696 16.652 1.00 95.94 293 THR A N 1
ATOM 2347 C CA . THR A 1 293 ? -1.351 7.170 16.579 1.00 95.94 293 THR A CA 1
ATOM 2348 C C . THR A 1 293 ? -1.740 7.664 15.185 1.00 95.94 293 THR A C 1
ATOM 2350 O O . THR A 1 293 ? -2.516 8.609 15.069 1.00 95.94 293 THR A O 1
ATOM 2353 N N . ILE A 1 294 ? -1.254 7.013 14.130 1.00 97.81 294 ILE A N 1
ATOM 2354 C CA . ILE A 1 294 ? -1.603 7.320 12.740 1.00 97.81 294 ILE A CA 1
ATOM 2355 C C . ILE A 1 294 ? -3.100 7.068 12.503 1.00 97.81 294 ILE A C 1
ATOM 2357 O O . ILE A 1 294 ? -3.810 7.963 12.039 1.00 97.81 294 ILE A O 1
ATOM 2361 N N . LEU A 1 295 ? -3.605 5.895 12.902 1.00 96.00 295 LEU A N 1
ATOM 2362 C CA . LEU A 1 295 ? -5.026 5.557 12.776 1.00 96.00 295 LEU A CA 1
ATOM 2363 C C . LEU A 1 295 ? -5.930 6.514 13.584 1.00 96.00 295 LEU A C 1
ATOM 2365 O O . LEU A 1 295 ? -6.962 6.963 13.077 1.00 96.00 295 LEU A O 1
ATOM 2369 N N . ASP A 1 296 ? -5.540 6.892 14.810 1.00 95.25 296 ASP A N 1
ATOM 2370 C CA . ASP A 1 296 ? -6.286 7.821 15.682 1.00 95.25 296 ASP A CA 1
ATOM 2371 C C . ASP A 1 296 ? -6.414 9.225 15.044 1.00 95.25 296 ASP A C 1
ATOM 2373 O O . ASP A 1 296 ? -7.323 9.987 15.384 1.00 95.25 296 ASP A O 1
ATOM 2377 N N . ASN A 1 297 ? -5.539 9.569 14.088 1.00 96.31 297 ASN A N 1
ATOM 2378 C CA . ASN A 1 297 ? -5.557 10.837 13.349 1.00 96.31 297 ASN A CA 1
ATOM 2379 C C . ASN A 1 297 ? -6.300 10.756 12.001 1.00 96.31 297 ASN A C 1
ATOM 2381 O O . ASN A 1 297 ? -6.293 11.699 11.201 1.00 96.31 297 ASN A O 1
ATOM 2385 N N . GLY A 1 298 ? -7.062 9.678 11.799 1.00 94.19 298 GLY A N 1
ATOM 2386 C CA . GLY A 1 298 ? -8.024 9.521 10.712 1.00 94.19 298 GLY A CA 1
ATOM 2387 C C . GLY A 1 298 ? -7.398 9.046 9.408 1.00 94.19 298 GLY A C 1
ATOM 2388 O O . GLY A 1 298 ? -7.768 9.569 8.359 1.00 94.19 298 GLY A O 1
ATOM 2389 N N . VAL A 1 299 ? -6.451 8.116 9.524 1.00 97.69 299 VAL A N 1
ATOM 2390 C CA . VAL A 1 299 ? -6.032 7.180 8.474 1.00 97.69 299 VAL A CA 1
ATOM 2391 C C . VAL A 1 299 ? -6.850 5.897 8.640 1.00 97.69 299 VAL A C 1
ATOM 2393 O O . VAL A 1 299 ? -7.081 5.449 9.763 1.00 97.69 299 VAL A O 1
ATOM 2396 N N . ASP A 1 300 ? -7.293 5.304 7.535 1.00 97.06 300 ASP A N 1
ATOM 2397 C CA . ASP A 1 300 ? -8.161 4.123 7.537 1.00 97.06 300 ASP A CA 1
ATOM 2398 C C . ASP A 1 300 ? -7.378 2.805 7.622 1.00 97.06 300 ASP A C 1
ATOM 2400 O O . ASP A 1 300 ? -7.882 1.818 8.162 1.00 97.06 300 ASP A O 1
ATOM 2404 N N . LYS A 1 301 ? -6.150 2.773 7.092 1.00 97.75 301 LYS A N 1
ATOM 2405 C CA . LYS A 1 301 ? -5.298 1.577 7.067 1.00 97.75 301 LYS A CA 1
ATOM 2406 C C . LYS A 1 301 ? -3.817 1.945 7.117 1.00 97.75 301 LYS A C 1
ATOM 2408 O O . LYS A 1 301 ? -3.425 2.916 6.478 1.00 97.75 301 LYS A O 1
ATOM 2413 N N . VAL A 1 302 ? -3.007 1.171 7.841 1.00 98.50 302 VAL A N 1
ATOM 2414 C CA . VAL A 1 302 ? -1.547 1.358 7.936 1.00 98.50 302 VAL A CA 1
ATOM 2415 C C . VAL A 1 302 ? -0.830 0.069 7.555 1.00 98.50 302 VAL A C 1
ATOM 2417 O O . VAL A 1 302 ? -1.069 -0.972 8.169 1.00 98.50 302 VAL A O 1
ATOM 2420 N N . PHE A 1 303 ? 0.067 0.152 6.578 1.00 98.69 303 PHE A N 1
ATOM 2421 C CA . PHE A 1 303 ? 0.961 -0.924 6.173 1.00 98.69 303 PHE A CA 1
ATOM 2422 C C . PHE A 1 303 ? 2.343 -0.707 6.784 1.00 98.69 303 PHE A C 1
ATOM 2424 O O . PHE A 1 303 ? 2.974 0.322 6.562 1.00 98.69 303 PHE A O 1
ATOM 2431 N N . VAL A 1 304 ? 2.806 -1.674 7.571 1.00 98.19 304 VAL A N 1
ATOM 2432 C CA . VAL A 1 304 ? 4.092 -1.595 8.280 1.00 98.19 304 VAL A CA 1
ATOM 2433 C C . VAL A 1 304 ? 5.138 -2.418 7.544 1.00 98.19 304 VAL A C 1
ATOM 2435 O O . VAL A 1 304 ? 4.833 -3.537 7.126 1.00 98.19 304 VAL A O 1
ATOM 2438 N N . THR A 1 305 ? 6.358 -1.895 7.412 1.00 97.88 305 THR A N 1
ATOM 2439 C CA . THR A 1 305 ? 7.480 -2.595 6.769 1.00 97.88 305 THR A CA 1
ATOM 2440 C C . THR A 1 305 ? 7.701 -3.977 7.390 1.00 97.88 305 THR A C 1
ATOM 2442 O O . THR A 1 305 ? 8.041 -4.105 8.567 1.00 97.88 305 THR A O 1
ATOM 2445 N N . LEU A 1 306 ? 7.491 -5.035 6.605 1.00 97.88 306 LEU A N 1
ATOM 2446 C CA . LEU A 1 306 ? 7.464 -6.415 7.088 1.00 97.88 306 LEU A CA 1
ATOM 2447 C C . LEU A 1 306 ? 8.866 -6.979 7.294 1.00 97.88 306 LEU A C 1
ATOM 2449 O O . LEU A 1 306 ? 9.121 -7.607 8.319 1.00 97.88 306 LEU A O 1
ATOM 2453 N N . ARG A 1 307 ? 9.778 -6.746 6.348 1.00 95.56 307 ARG A N 1
ATOM 2454 C CA . ARG A 1 307 ? 11.140 -7.289 6.361 1.00 95.56 307 ARG A CA 1
ATOM 2455 C C . ARG A 1 307 ? 12.187 -6.196 6.228 1.00 95.56 307 ARG A C 1
ATOM 2457 O O . ARG A 1 307 ? 11.922 -5.153 5.645 1.00 95.56 307 ARG A O 1
ATOM 2464 N N . ASP A 1 308 ? 13.360 -6.453 6.786 1.00 94.75 308 ASP A N 1
ATOM 2465 C CA . ASP A 1 308 ? 14.569 -5.736 6.404 1.00 94.75 308 ASP A CA 1
ATOM 2466 C C . ASP A 1 308 ? 14.857 -5.997 4.933 1.00 94.75 308 ASP A C 1
ATOM 2468 O O . ASP A 1 308 ? 14.448 -7.029 4.393 1.00 94.75 308 ASP A O 1
ATOM 2472 N N . ASN A 1 309 ? 15.553 -5.058 4.308 1.00 90.38 309 ASN A N 1
ATOM 2473 C CA . ASN A 1 309 ? 15.942 -5.165 2.916 1.00 90.38 309 ASN A CA 1
ATOM 2474 C C . ASN A 1 309 ? 17.332 -4.549 2.734 1.00 90.38 309 ASN A C 1
ATOM 2476 O O . ASN A 1 309 ? 17.517 -3.346 2.906 1.00 90.38 309 ASN A O 1
ATOM 2480 N N . ASP A 1 310 ? 18.320 -5.381 2.422 1.00 83.19 310 ASP A N 1
ATOM 2481 C CA . ASP A 1 310 ? 19.712 -4.963 2.250 1.00 83.19 310 ASP A CA 1
ATOM 2482 C C . ASP A 1 310 ? 19.998 -4.297 0.896 1.00 83.19 310 ASP A C 1
ATOM 2484 O O . ASP A 1 310 ? 21.101 -3.790 0.690 1.00 83.19 310 ASP A O 1
ATOM 2488 N N . GLU A 1 311 ? 19.001 -4.245 0.011 1.00 83.56 311 GLU A N 1
ATOM 2489 C CA . GLU A 1 311 ? 19.021 -3.449 -1.220 1.00 83.56 311 GLU A CA 1
ATOM 2490 C C . GLU A 1 311 ? 18.697 -1.968 -0.973 1.00 83.56 311 GLU A C 1
ATOM 2492 O O . GLU A 1 311 ? 18.957 -1.133 -1.838 1.00 83.56 311 GLU A O 1
ATOM 2497 N N . LEU A 1 312 ? 18.144 -1.632 0.198 1.00 85.06 312 LEU A N 1
ATOM 2498 C CA . LEU A 1 312 ? 17.868 -0.251 0.593 1.00 85.06 312 LEU A CA 1
ATOM 2499 C C . LEU A 1 312 ? 19.095 0.415 1.227 1.00 85.06 312 LEU A C 1
ATOM 2501 O O . LEU A 1 312 ? 20.134 -0.204 1.468 1.00 85.06 312 LEU A O 1
ATOM 2505 N N . GLU A 1 313 ? 18.970 1.705 1.534 1.00 84.50 313 GLU A N 1
ATOM 2506 C CA . GLU A 1 313 ? 20.048 2.489 2.126 1.00 84.50 313 GLU A CA 1
ATOM 2507 C C . GLU A 1 313 ? 19.731 2.960 3.551 1.00 84.50 313 GLU A C 1
ATOM 2509 O O . GLU A 1 313 ? 18.586 3.156 3.948 1.00 84.50 313 GLU A O 1
ATOM 2514 N N . ALA A 1 314 ? 20.791 3.180 4.333 1.00 89.44 314 ALA A N 1
ATOM 2515 C CA . ALA A 1 314 ? 20.744 3.875 5.618 1.00 89.44 314 ALA A CA 1
ATOM 2516 C C . ALA A 1 314 ? 19.667 3.354 6.598 1.00 89.44 314 ALA A C 1
ATOM 2518 O O . ALA A 1 314 ? 19.782 2.237 7.106 1.00 89.44 314 ALA A O 1
ATOM 2519 N N . ALA A 1 315 ? 18.678 4.191 6.929 1.00 83.25 315 ALA A N 1
ATOM 2520 C CA . ALA A 1 315 ? 17.650 3.884 7.917 1.00 83.25 315 ALA A CA 1
ATOM 2521 C C . ALA A 1 315 ? 16.727 2.747 7.452 1.00 83.25 315 ALA A C 1
ATOM 2523 O O . ALA A 1 315 ? 16.359 1.898 8.274 1.00 83.25 315 ALA A O 1
ATOM 2524 N N . ASP A 1 316 ? 16.428 2.711 6.152 1.00 86.44 316 ASP A N 1
ATOM 2525 C CA . ASP A 1 316 ? 15.360 1.906 5.555 1.00 86.44 316 ASP A CA 1
ATOM 2526 C C . ASP A 1 316 ? 15.706 0.413 5.530 1.00 86.44 316 ASP A C 1
ATOM 2528 O O . ASP A 1 316 ? 14.834 -0.446 5.651 1.00 86.44 316 ASP A O 1
ATOM 2532 N N . VAL A 1 317 ? 17.007 0.098 5.526 1.00 90.75 317 VAL A N 1
ATOM 2533 C CA . VAL A 1 317 ? 17.532 -1.277 5.590 1.00 90.75 317 VAL A CA 1
ATOM 2534 C C . VAL A 1 317 ? 16.956 -2.062 6.764 1.00 90.75 317 VAL A C 1
ATOM 2536 O O . VAL A 1 317 ? 16.691 -3.257 6.647 1.00 90.75 317 VAL A O 1
ATOM 2539 N N . ALA A 1 318 ? 16.803 -1.404 7.917 1.00 94.50 318 ALA A N 1
ATOM 2540 C CA . ALA A 1 318 ? 16.541 -2.056 9.195 1.00 94.50 318 ALA A CA 1
ATOM 2541 C C . ALA A 1 318 ? 15.143 -1.751 9.769 1.00 94.50 318 ALA A C 1
ATOM 2543 O O . ALA A 1 318 ? 14.947 -1.869 10.989 1.00 94.50 318 ALA A O 1
ATOM 2544 N N . GLU A 1 319 ? 14.188 -1.323 8.936 1.00 95.88 319 GLU A N 1
ATOM 2545 C CA . GLU A 1 319 ? 12.814 -0.975 9.338 1.00 95.88 319 GLU A CA 1
ATOM 2546 C C . GLU A 1 319 ? 11.898 -2.182 9.559 1.00 95.88 319 GLU A C 1
ATOM 2548 O O . GLU A 1 319 ? 10.896 -2.062 10.269 1.00 95.88 319 GLU A O 1
ATOM 2553 N N . GLY A 1 320 ? 12.250 -3.349 9.022 1.00 97.12 320 GLY A N 1
ATOM 2554 C CA . GLY A 1 320 ? 11.397 -4.528 9.029 1.00 97.12 320 GLY A CA 1
ATOM 2555 C C . GLY A 1 320 ? 11.049 -5.047 10.415 1.00 97.12 320 GLY A C 1
ATOM 2556 O O . GLY A 1 320 ? 11.842 -4.927 11.355 1.00 97.12 320 GLY A O 1
ATOM 2557 N N . LEU A 1 321 ? 9.889 -5.701 10.520 1.00 98.19 321 LEU A N 1
ATOM 2558 C CA . LEU A 1 321 ? 9.518 -6.564 11.650 1.00 98.19 321 LEU A CA 1
ATOM 2559 C C . LEU A 1 321 ? 10.326 -7.873 11.663 1.00 98.19 321 LEU A C 1
ATOM 2561 O O . LEU A 1 321 ? 10.566 -8.454 12.723 1.00 98.19 321 LEU A O 1
ATOM 2565 N N . LEU A 1 322 ? 10.766 -8.320 10.491 1.00 97.38 322 LEU A N 1
ATOM 2566 C CA . LEU A 1 322 ? 11.620 -9.478 10.272 1.00 97.38 322 LEU A CA 1
ATOM 2567 C C . LEU A 1 322 ? 13.017 -8.999 9.876 1.00 97.38 322 LEU A C 1
ATOM 2569 O O . LEU A 1 322 ? 13.166 -8.219 8.943 1.00 97.38 322 LEU A O 1
ATOM 2573 N N . ALA A 1 323 ? 14.053 -9.475 10.558 1.00 93.56 323 ALA A N 1
ATOM 2574 C CA . ALA A 1 323 ? 15.417 -9.330 10.074 1.00 93.56 323 ALA A CA 1
ATOM 2575 C C . ALA A 1 323 ? 15.650 -10.290 8.904 1.00 93.56 323 ALA A C 1
ATOM 2577 O O . ALA A 1 323 ? 15.272 -11.459 8.989 1.00 93.56 323 ALA A O 1
ATOM 2578 N N . GLN A 1 324 ? 16.305 -9.807 7.854 1.00 89.25 324 GLN A N 1
ATOM 2579 C CA . GLN A 1 324 ? 16.721 -10.607 6.710 1.00 89.25 324 GLN A CA 1
ATOM 2580 C C . GLN A 1 324 ? 18.176 -11.043 6.906 1.00 89.25 324 GLN A C 1
ATOM 2582 O O . GLN A 1 324 ? 19.063 -10.212 7.106 1.00 89.25 324 GLN A O 1
ATOM 2587 N N . VAL A 1 325 ? 18.437 -12.350 6.887 1.00 84.75 325 VAL A N 1
ATOM 2588 C CA . VAL A 1 325 ? 19.793 -12.903 6.992 1.00 84.75 325 VAL A CA 1
ATOM 2589 C C . VAL A 1 325 ? 20.095 -13.714 5.745 1.00 84.75 325 VAL A C 1
ATOM 2591 O O . VAL A 1 325 ? 19.463 -14.738 5.513 1.00 84.75 325 VAL A O 1
ATOM 2594 N N . ILE A 1 326 ? 21.086 -13.278 4.967 1.00 81.56 326 ILE A N 1
ATOM 2595 C CA . ILE A 1 326 ? 21.611 -14.066 3.849 1.00 81.56 326 ILE A CA 1
ATOM 2596 C C . ILE A 1 326 ? 22.477 -15.192 4.425 1.00 81.56 326 ILE A C 1
ATOM 2598 O O . ILE A 1 326 ? 23.575 -14.951 4.939 1.00 81.56 326 ILE A O 1
ATOM 2602 N N . ASP A 1 327 ? 21.977 -16.424 4.349 1.00 75.38 327 ASP A N 1
ATOM 2603 C CA . ASP A 1 327 ? 22.644 -17.620 4.870 1.00 75.38 327 ASP A CA 1
ATOM 2604 C C . ASP A 1 327 ? 23.841 -18.031 4.006 1.00 75.38 327 ASP A C 1
ATOM 2606 O O . ASP A 1 327 ? 24.879 -18.465 4.522 1.00 75.38 327 ASP A O 1
ATOM 2610 N N . ASP A 1 328 ? 23.718 -17.868 2.687 1.00 73.31 328 ASP A N 1
ATOM 2611 C CA . ASP A 1 328 ? 24.782 -18.135 1.726 1.00 73.31 328 ASP A CA 1
ATOM 2612 C C . ASP A 1 328 ? 24.772 -17.091 0.601 1.00 73.31 328 ASP A C 1
ATOM 2614 O O . ASP A 1 328 ? 23.917 -17.078 -0.281 1.00 73.31 328 ASP A O 1
ATOM 2618 N N . ILE A 1 329 ? 25.801 -16.243 0.599 1.00 70.94 329 ILE A N 1
ATOM 2619 C CA . ILE A 1 329 ? 26.004 -15.176 -0.393 1.00 70.94 329 ILE A CA 1
ATOM 2620 C C . ILE A 1 329 ? 26.160 -15.684 -1.837 1.00 70.94 329 ILE A C 1
ATOM 2622 O O . ILE A 1 329 ? 26.167 -14.887 -2.770 1.00 70.94 329 ILE A O 1
ATOM 2626 N N . THR A 1 330 ? 26.376 -16.987 -2.036 1.00 68.94 330 THR A N 1
ATOM 2627 C CA . THR A 1 330 ? 26.507 -17.592 -3.366 1.00 68.94 330 THR A CA 1
ATOM 2628 C C . THR A 1 330 ? 25.197 -18.140 -3.907 1.00 68.94 330 THR A C 1
ATOM 2630 O O . THR A 1 330 ? 25.037 -18.180 -5.126 1.00 68.94 330 THR A O 1
ATOM 2633 N N . THR A 1 331 ? 24.278 -18.562 -3.036 1.00 71.00 331 THR A N 1
ATOM 2634 C CA . THR A 1 331 ? 22.945 -19.031 -3.438 1.00 71.00 331 THR A CA 1
ATOM 2635 C C . THR A 1 331 ? 21.888 -17.942 -3.317 1.00 71.00 331 THR A C 1
ATOM 2637 O O . THR A 1 331 ? 20.854 -18.065 -3.964 1.00 71.00 331 THR A O 1
ATOM 2640 N N . GLY A 1 332 ? 22.149 -16.899 -2.521 1.00 71.75 332 GLY A N 1
ATOM 2641 C CA . GLY A 1 332 ? 21.161 -15.881 -2.178 1.00 71.75 332 GLY A CA 1
ATOM 2642 C C . GLY A 1 332 ? 20.077 -16.404 -1.236 1.00 71.75 332 GLY A C 1
ATOM 2643 O O . GLY A 1 332 ? 19.019 -15.804 -1.164 1.00 71.75 332 GLY A O 1
ATOM 2644 N N . GLU A 1 333 ? 20.306 -17.529 -0.547 1.00 79.00 333 GLU A N 1
ATOM 2645 C CA . GLU A 1 333 ? 19.323 -18.096 0.384 1.00 79.00 333 GLU A CA 1
ATOM 2646 C C . GLU A 1 333 ? 19.159 -17.180 1.600 1.00 79.00 333 GLU A C 1
ATOM 2648 O O . GLU A 1 333 ? 20.148 -16.768 2.218 1.00 79.00 333 GLU A O 1
ATOM 2653 N N . VAL A 1 334 ? 17.906 -16.872 1.928 1.00 84.88 334 VAL A N 1
ATOM 2654 C CA . VAL A 1 334 ? 17.525 -15.932 2.977 1.00 84.88 334 VAL A CA 1
ATOM 2655 C C . VAL A 1 334 ? 16.781 -16.663 4.091 1.00 84.88 334 VAL A C 1
ATOM 2657 O O . VAL A 1 334 ? 15.902 -17.485 3.849 1.00 84.88 334 VAL A O 1
ATOM 2660 N N . THR A 1 335 ? 17.096 -16.310 5.334 1.00 87.12 335 THR A N 1
ATOM 2661 C CA . THR A 1 335 ? 16.277 -16.631 6.504 1.00 87.12 335 THR A CA 1
ATOM 2662 C C . THR A 1 335 ? 15.701 -15.349 7.093 1.00 87.12 335 THR A C 1
ATOM 2664 O O . THR A 1 335 ? 16.435 -14.401 7.391 1.00 87.12 335 THR A O 1
ATOM 2667 N N . PHE A 1 336 ? 14.393 -15.352 7.344 1.00 92.62 336 PHE A N 1
ATOM 2668 C CA . PHE A 1 336 ? 13.712 -14.303 8.095 1.00 92.62 336 PHE A CA 1
ATOM 2669 C C . PHE A 1 336 ? 13.701 -14.618 9.596 1.00 92.62 336 PHE A C 1
ATOM 2671 O O . PHE A 1 336 ? 13.425 -15.742 10.022 1.00 92.62 336 PHE A O 1
ATOM 2678 N N . ILE A 1 337 ? 14.032 -13.623 10.421 1.00 92.81 337 ILE A N 1
ATOM 2679 C CA . ILE A 1 337 ? 14.070 -13.752 11.883 1.00 92.81 337 ILE A CA 1
ATOM 2680 C C . ILE A 1 337 ? 13.198 -12.670 12.510 1.00 92.81 337 ILE A C 1
ATOM 2682 O O . ILE A 1 337 ? 13.500 -11.486 12.394 1.00 92.81 337 ILE A O 1
ATOM 2686 N N . GLU A 1 338 ? 12.163 -13.074 13.246 1.00 96.50 338 GLU A N 1
ATOM 2687 C CA . GLU A 1 338 ? 11.319 -12.152 14.011 1.00 96.50 338 GLU A CA 1
ATOM 2688 C C . GLU A 1 338 ? 12.148 -11.242 14.933 1.00 96.50 338 GLU A C 1
ATOM 2690 O O . GLU A 1 338 ? 12.923 -11.699 15.786 1.00 96.50 338 GLU A O 1
ATOM 2695 N N . LYS A 1 339 ? 11.941 -9.931 14.806 1.00 97.38 339 LYS A N 1
ATOM 2696 C CA . LYS A 1 339 ? 12.433 -8.940 15.763 1.00 97.38 339 LYS A CA 1
ATOM 2697 C C . LYS A 1 339 ? 11.415 -8.732 16.888 1.00 97.38 339 LYS A C 1
ATOM 2699 O O . LYS A 1 339 ? 10.239 -9.061 16.740 1.00 97.38 339 LYS A O 1
ATOM 2704 N N . PRO A 1 340 ? 11.809 -8.105 18.015 1.00 97.69 340 PRO A N 1
ATOM 2705 C CA . PRO A 1 340 ? 10.864 -7.744 19.075 1.00 97.69 340 PRO A CA 1
ATOM 2706 C C . PRO A 1 340 ? 9.677 -6.892 18.596 1.00 97.69 340 PRO A C 1
ATOM 2708 O O . PRO A 1 340 ? 8.607 -6.942 19.200 1.00 97.69 340 PRO A O 1
ATOM 2711 N N . SER A 1 341 ? 9.861 -6.118 17.523 1.00 98.06 341 SER A N 1
ATOM 2712 C CA . SER A 1 341 ? 8.816 -5.322 16.879 1.00 98.06 341 SER A CA 1
ATOM 2713 C C . SER A 1 341 ? 7.702 -6.171 16.280 1.00 98.06 341 SER A C 1
ATOM 2715 O O . SER A 1 341 ? 6.544 -5.791 16.423 1.00 98.06 341 SER A O 1
ATOM 2717 N N . TYR A 1 342 ? 8.010 -7.343 15.718 1.00 98.25 342 TYR A N 1
ATOM 2718 C CA . TYR A 1 342 ? 7.003 -8.273 15.205 1.00 98.25 342 TYR A CA 1
ATOM 2719 C C . TYR A 1 342 ? 5.988 -8.646 16.291 1.00 98.25 342 TYR A C 1
ATOM 2721 O O . TYR A 1 342 ? 4.787 -8.459 16.123 1.00 98.25 342 TYR A O 1
ATOM 2729 N N . ALA A 1 343 ? 6.473 -9.080 17.459 1.00 95.81 343 ALA A N 1
ATOM 2730 C CA . ALA A 1 343 ? 5.611 -9.440 18.584 1.00 95.81 343 ALA A CA 1
ATOM 2731 C C . ALA A 1 343 ? 4.798 -8.243 19.112 1.00 95.81 343 ALA A C 1
ATOM 2733 O O . ALA A 1 343 ? 3.643 -8.409 19.497 1.00 95.81 343 ALA A O 1
ATOM 2734 N N . ALA A 1 344 ? 5.379 -7.038 19.114 1.00 95.25 344 ALA A N 1
ATOM 2735 C CA . ALA A 1 344 ? 4.684 -5.825 19.540 1.00 95.25 344 ALA A CA 1
ATOM 2736 C C . ALA A 1 344 ? 3.527 -5.455 18.595 1.00 95.25 344 ALA A C 1
ATOM 2738 O O . ALA A 1 344 ? 2.435 -5.124 19.059 1.00 95.25 344 ALA A O 1
ATOM 2739 N N . VAL A 1 345 ? 3.740 -5.560 17.280 1.00 96.31 345 VAL A N 1
ATOM 2740 C CA . VAL A 1 345 ? 2.694 -5.338 16.270 1.00 96.31 345 VAL A CA 1
ATOM 2741 C C . VAL A 1 345 ? 1.643 -6.449 16.322 1.00 96.31 345 VAL A C 1
ATOM 2743 O O . VAL A 1 345 ? 0.449 -6.161 16.305 1.00 96.31 345 VAL A O 1
ATOM 2746 N N . GLN A 1 346 ? 2.052 -7.706 16.498 1.00 95.38 346 GLN A N 1
ATOM 2747 C CA . GLN A 1 346 ? 1.127 -8.830 16.658 1.00 95.38 346 GLN A CA 1
ATOM 2748 C C . GLN A 1 346 ? 0.226 -8.664 17.897 1.00 95.38 346 GLN A C 1
ATOM 2750 O O . GLN A 1 346 ? -0.972 -8.944 17.846 1.00 95.38 346 GLN A O 1
ATOM 2755 N N . GLU A 1 347 ? 0.770 -8.193 19.025 1.00 91.75 347 GLU A N 1
ATOM 2756 C CA . GLU A 1 347 ? -0.018 -7.892 20.229 1.00 91.75 347 GLU A CA 1
ATOM 2757 C C . GLU A 1 347 ? -1.018 -6.755 19.975 1.00 91.75 347 GLU A C 1
ATOM 2759 O O . GLU A 1 347 ? -2.170 -6.852 20.403 1.00 91.75 347 GLU A O 1
ATOM 2764 N N . LEU A 1 348 ? -0.610 -5.723 19.227 1.00 90.56 348 LEU A N 1
ATOM 2765 C CA . LEU A 1 348 ? -1.473 -4.613 18.818 1.00 90.56 348 LEU A CA 1
ATOM 2766 C C . LEU A 1 348 ? -2.679 -5.103 18.004 1.00 90.56 348 LEU A C 1
ATOM 2768 O O . LEU A 1 348 ? -3.822 -4.789 18.338 1.00 90.56 348 LEU A O 1
ATOM 2772 N N . ILE A 1 349 ? -2.421 -5.916 16.978 1.00 91.38 349 ILE A N 1
ATOM 2773 C CA . ILE A 1 349 ? -3.445 -6.480 16.091 1.00 91.38 349 ILE A CA 1
ATOM 2774 C C . ILE A 1 349 ? -4.379 -7.410 16.875 1.00 91.38 349 ILE A C 1
ATOM 2776 O O . ILE A 1 349 ? -5.600 -7.306 16.769 1.00 91.38 349 ILE A O 1
ATOM 2780 N N . ASN A 1 350 ? -3.835 -8.276 17.734 1.00 87.25 350 ASN A N 1
ATOM 2781 C CA . ASN A 1 350 ? -4.635 -9.188 18.557 1.00 87.25 350 ASN A CA 1
ATOM 2782 C C . ASN A 1 350 ? -5.506 -8.455 19.591 1.00 87.25 350 ASN A C 1
ATOM 2784 O O . ASN A 1 350 ? -6.630 -8.883 19.878 1.00 87.25 350 ASN A O 1
ATOM 2788 N N . ALA A 1 351 ? -5.014 -7.347 20.151 1.00 79.75 351 ALA A N 1
ATOM 2789 C CA . ALA A 1 351 ? -5.795 -6.498 21.046 1.00 79.75 351 ALA A CA 1
ATOM 2790 C C . ALA A 1 351 ? -6.981 -5.842 20.317 1.00 79.75 351 ALA A C 1
ATOM 2792 O O . ALA A 1 351 ? -8.056 -5.723 20.903 1.00 79.75 351 ALA A O 1
ATOM 2793 N N . SER A 1 352 ? -6.797 -5.489 19.043 1.00 67.56 352 SER A N 1
ATOM 2794 C CA . SER A 1 352 ? -7.821 -4.955 18.135 1.00 67.56 352 SER A CA 1
ATOM 2795 C C . SER A 1 352 ? -8.822 -6.027 17.659 1.00 67.56 352 SER A C 1
ATOM 2797 O O . SER A 1 352 ? -10.021 -5.778 17.570 1.00 67.56 352 SER A O 1
ATOM 2799 N N . ALA A 1 353 ? -8.371 -7.268 17.440 1.00 58.56 353 ALA A N 1
ATOM 2800 C CA . ALA A 1 353 ? -9.224 -8.402 17.058 1.00 58.56 353 ALA A CA 1
ATOM 2801 C C . ALA A 1 353 ? -10.060 -8.973 18.221 1.00 58.56 353 ALA A C 1
ATOM 2803 O O . ALA A 1 353 ? -11.010 -9.736 18.014 1.00 58.56 353 ALA A O 1
ATOM 2804 N N . THR A 1 354 ? -9.720 -8.624 19.464 1.00 49.22 354 THR A N 1
ATOM 2805 C CA . THR A 1 354 ? -10.514 -9.025 20.623 1.00 49.22 354 THR A CA 1
ATOM 2806 C C . THR A 1 354 ? -11.777 -8.163 20.653 1.00 49.22 354 THR A C 1
ATOM 2808 O O . THR A 1 354 ? -11.662 -6.943 20.767 1.00 49.22 354 THR A O 1
ATOM 2811 N N . PRO A 1 355 ? -12.994 -8.743 20.581 1.00 37.38 355 PRO A N 1
ATOM 2812 C CA . PRO A 1 355 ? -14.209 -7.948 20.644 1.00 37.38 355 PRO A CA 1
ATOM 2813 C C . PRO A 1 355 ? -14.171 -7.120 21.919 1.00 37.38 355 PRO A C 1
ATOM 2815 O O . PRO A 1 355 ? -13.905 -7.659 22.999 1.00 37.38 355 PRO A O 1
ATOM 2818 N N . ILE A 1 356 ? -14.451 -5.824 21.777 1.00 37.53 356 ILE A N 1
ATOM 2819 C CA . ILE A 1 356 ? -14.693 -4.920 22.896 1.00 37.53 356 ILE A CA 1
ATOM 2820 C C . ILE A 1 356 ? -15.547 -5.689 23.914 1.00 37.53 356 ILE A C 1
ATOM 2822 O O . ILE A 1 356 ? -16.688 -6.050 23.597 1.00 37.53 356 ILE A O 1
ATOM 2826 N N . PRO A 1 357 ? -15.056 -5.978 25.135 1.00 34.34 357 PRO A N 1
ATOM 2827 C CA . PRO A 1 357 ? -15.984 -6.274 26.202 1.00 34.34 357 PRO A CA 1
ATOM 2828 C C . PRO A 1 357 ? -16.862 -5.032 26.298 1.00 34.34 357 PRO A C 1
ATOM 2830 O O . PRO A 1 357 ? -16.345 -3.943 26.545 1.00 34.34 357 PRO A O 1
ATOM 2833 N N . THR A 1 358 ? -18.161 -5.195 26.019 1.00 28.80 358 THR A N 1
ATOM 2834 C CA . THR A 1 358 ? -19.197 -4.168 26.220 1.00 28.80 358 THR A CA 1
ATOM 2835 C C . THR A 1 358 ? -18.788 -3.293 27.405 1.00 28.80 358 THR A C 1
ATOM 2837 O O . THR A 1 358 ? -18.505 -3.867 28.463 1.00 28.80 358 THR A O 1
ATOM 2840 N N . PRO A 1 359 ? -18.663 -1.962 27.245 1.00 30.59 359 PRO A N 1
ATOM 2841 C CA . PRO A 1 359 ? -18.014 -1.117 28.232 1.00 30.59 359 PRO A CA 1
ATOM 2842 C C . PRO A 1 359 ? -18.577 -1.408 29.618 1.00 30.59 359 PRO A C 1
ATOM 2844 O O . PRO A 1 359 ? -19.762 -1.216 29.886 1.00 30.59 359 PRO A O 1
ATOM 2847 N N . SER A 1 360 ? -17.707 -1.867 30.514 1.00 37.25 360 SER A N 1
ATOM 2848 C CA . SER A 1 360 ? -17.992 -1.832 31.937 1.00 37.25 360 SER A CA 1
ATOM 2849 C C . SER A 1 360 ? -17.951 -0.355 32.326 1.00 37.25 360 SER A C 1
ATOM 2851 O O . SER A 1 360 ? -16.885 0.214 32.555 1.00 37.25 360 SER A O 1
ATOM 2853 N N . VAL A 1 361 ? -19.121 0.283 32.291 1.00 29.17 361 VAL A N 1
ATOM 2854 C CA . VAL A 1 361 ? -19.344 1.697 32.605 1.00 29.17 361 VAL A CA 1
ATOM 2855 C C . VAL A 1 361 ? -18.647 2.030 33.929 1.00 29.17 361 VAL A C 1
ATOM 2857 O O . VAL A 1 361 ? -19.075 1.576 34.989 1.00 29.17 361 VAL A O 1
ATOM 2860 N N . THR A 1 362 ? -17.571 2.825 33.903 1.00 31.08 362 THR A N 1
ATOM 2861 C CA . THR A 1 362 ? -17.149 3.526 35.122 1.00 31.08 362 THR A CA 1
ATOM 2862 C C . THR A 1 362 ? -18.027 4.760 35.252 1.00 31.08 362 THR A C 1
ATOM 2864 O O . THR A 1 362 ? -18.080 5.605 34.361 1.00 31.08 362 THR A O 1
ATOM 2867 N N . ALA A 1 363 ? -18.759 4.799 36.361 1.00 30.12 363 ALA A N 1
ATOM 2868 C CA . ALA A 1 363 ? -19.798 5.756 36.698 1.00 30.12 363 ALA A CA 1
ATOM 2869 C C . ALA A 1 363 ? -19.436 7.226 36.395 1.00 30.12 363 ALA A C 1
ATOM 2871 O O . ALA A 1 363 ? -18.669 7.860 37.114 1.00 30.12 363 ALA A O 1
ATOM 2872 N N . THR A 1 364 ? -20.094 7.797 35.387 1.00 29.16 364 THR A N 1
ATOM 2873 C CA . THR A 1 364 ? -20.616 9.177 35.460 1.00 29.16 364 THR A CA 1
ATOM 2874 C C . THR A 1 364 ? -21.924 9.076 36.260 1.00 29.16 364 THR A C 1
ATOM 2876 O O . THR A 1 364 ? -22.568 8.030 36.152 1.00 29.16 364 THR A O 1
ATOM 2879 N N . PRO A 1 365 ? -22.233 10.025 37.172 1.00 29.36 365 PRO A N 1
ATOM 2880 C CA . PRO A 1 365 ? -22.904 9.741 38.440 1.00 29.36 365 PRO A CA 1
ATOM 2881 C C . PRO A 1 365 ? -24.107 8.839 38.230 1.00 29.36 365 PRO A C 1
ATOM 2883 O O . PRO A 1 365 ? -24.966 9.149 37.409 1.00 29.36 365 PRO A O 1
ATOM 2886 N N . THR A 1 366 ? -24.102 7.728 38.964 1.00 33.25 366 THR A N 1
ATOM 2887 C CA . THR A 1 366 ? -25.161 6.729 39.062 1.00 33.25 366 THR A CA 1
ATOM 2888 C C . THR A 1 366 ? -26.513 7.319 38.645 1.00 33.25 366 THR A C 1
ATOM 2890 O O . THR A 1 366 ? -27.058 8.139 39.393 1.00 33.25 366 THR A O 1
ATOM 2893 N N . PRO A 1 367 ? -27.079 6.937 37.483 1.00 40.06 367 PRO A N 1
ATOM 2894 C CA . PRO A 1 367 ? -28.520 7.010 37.316 1.00 40.06 367 PRO A CA 1
ATOM 2895 C C . PRO A 1 367 ? -29.062 6.166 38.462 1.00 40.06 367 PRO A C 1
ATOM 2897 O O . PRO A 1 367 ? -28.704 4.995 38.555 1.00 40.06 367 PRO A O 1
ATOM 2900 N N . ASN A 1 368 ? -29.747 6.816 39.406 1.00 43.56 368 ASN A N 1
ATOM 2901 C CA . ASN A 1 368 ? -30.220 6.249 40.669 1.00 43.56 368 ASN A CA 1
ATOM 2902 C C . ASN A 1 368 ? -30.411 4.732 40.590 1.00 43.56 368 ASN A C 1
ATOM 2904 O O . ASN A 1 368 ? -31.232 4.275 39.802 1.00 43.56 368 ASN A O 1
ATOM 2908 N N . ASP A 1 369 ? -29.645 3.999 41.401 1.00 51.00 369 ASP A N 1
ATOM 2909 C CA . ASP A 1 369 ? -29.638 2.541 41.505 1.00 51.00 369 ASP A CA 1
ATOM 2910 C C . ASP A 1 369 ? -31.073 2.023 41.703 1.00 51.00 369 ASP A C 1
ATOM 2912 O O . ASP A 1 369 ? -31.614 1.999 42.814 1.00 51.00 369 ASP A O 1
ATOM 2916 N N . CYS A 1 370 ? -31.742 1.722 40.589 1.00 68.75 370 CYS A N 1
ATOM 2917 C CA . CYS A 1 370 ? -33.160 1.421 40.562 1.00 68.75 370 CYS A CA 1
ATOM 2918 C C . CYS A 1 370 ? -33.352 -0.084 40.698 1.00 68.75 370 CYS A C 1
ATOM 2920 O O . CYS A 1 370 ? -33.683 -0.794 39.749 1.00 68.75 370 CYS A O 1
ATOM 2922 N N . ASN A 1 371 ? -33.100 -0.579 41.906 1.00 78.94 371 ASN A N 1
ATOM 2923 C CA . ASN A 1 371 ? -33.197 -1.999 42.206 1.00 78.94 371 ASN A CA 1
ATOM 2924 C C . ASN A 1 371 ? -34.619 -2.514 41.939 1.00 78.94 371 ASN A C 1
ATOM 2926 O O . ASN A 1 371 ? -35.590 -2.028 42.527 1.00 78.94 371 ASN A O 1
ATOM 2930 N N . ALA A 1 372 ? -34.741 -3.510 41.056 1.00 81.00 372 ALA A N 1
ATOM 2931 C CA . ALA A 1 372 ? -36.008 -4.140 40.705 1.00 81.00 372 ALA A CA 1
ATOM 2932 C C . ALA A 1 372 ? -36.671 -4.768 41.945 1.00 81.00 372 ALA A C 1
ATOM 2934 O O . ALA A 1 372 ? -36.122 -5.662 42.589 1.00 81.00 372 ALA A O 1
ATOM 2935 N N . LYS A 1 373 ? -37.889 -4.324 42.267 1.00 88.50 373 LYS A N 1
ATOM 2936 C CA . LYS A 1 373 ? -38.640 -4.737 43.462 1.00 88.50 373 LYS A CA 1
ATOM 2937 C C . LYS A 1 373 ? -39.781 -5.694 43.136 1.00 88.50 373 LYS A C 1
ATOM 2939 O O . LYS A 1 373 ? -40.035 -6.640 43.886 1.00 88.50 373 LYS A O 1
ATOM 2944 N N . SER A 1 374 ? -40.507 -5.444 42.049 1.00 88.00 374 SER A N 1
ATOM 2945 C CA . SER A 1 374 ? -41.641 -6.275 41.638 1.00 88.00 374 SER A CA 1
ATOM 2946 C C . SER A 1 374 ? -41.736 -6.427 40.126 1.00 88.00 374 SER A C 1
ATOM 2948 O O . SER A 1 374 ? -41.239 -5.609 39.362 1.00 88.00 374 SER A O 1
ATOM 2950 N N . ILE A 1 375 ? -42.387 -7.516 39.717 1.00 93.19 375 ILE A N 1
ATOM 2951 C CA . ILE A 1 375 ? -42.671 -7.869 38.328 1.00 93.19 375 ILE A CA 1
ATOM 2952 C C . ILE A 1 375 ? -44.170 -8.134 38.196 1.00 93.19 375 ILE A C 1
ATOM 2954 O O . ILE A 1 375 ? -44.741 -8.924 38.956 1.00 93.19 375 ILE A O 1
ATOM 2958 N N . GLU A 1 376 ? -44.808 -7.482 37.233 1.00 91.94 376 GLU A N 1
ATOM 2959 C CA . GLU A 1 376 ? -46.244 -7.567 36.973 1.00 91.94 376 GLU A CA 1
ATOM 2960 C C . GLU A 1 376 ? -46.488 -7.825 35.484 1.00 91.94 376 GLU A C 1
ATOM 2962 O O . GLU A 1 376 ? -45.662 -7.505 34.639 1.00 91.94 376 GLU A O 1
ATOM 2967 N N . THR A 1 377 ? -47.612 -8.451 35.151 1.00 93.62 377 THR A N 1
ATOM 2968 C CA . THR A 1 377 ? -48.031 -8.695 33.765 1.00 93.62 377 THR A CA 1
ATOM 2969 C C . THR A 1 377 ? -49.334 -7.945 33.520 1.00 93.62 377 THR A C 1
ATOM 2971 O O . THR A 1 377 ? -50.199 -7.934 34.399 1.00 93.62 377 THR A O 1
ATOM 2974 N N . SER A 1 378 ? -49.519 -7.374 32.326 1.00 89.88 378 SER A N 1
ATOM 2975 C CA . SER A 1 378 ? -50.728 -6.619 31.949 1.00 89.88 378 SER A CA 1
ATOM 2976 C C . SER A 1 378 ? -52.020 -7.433 32.102 1.00 89.88 378 SER A C 1
ATOM 2978 O O . SER A 1 378 ? -53.103 -6.891 32.319 1.00 89.88 378 SER A O 1
ATOM 2980 N N . VAL A 1 379 ? -51.899 -8.762 32.044 1.00 90.06 379 VAL A N 1
ATOM 2981 C CA . VAL A 1 379 ? -52.966 -9.740 32.265 1.00 90.06 379 VAL A CA 1
ATOM 2982 C C . VAL A 1 379 ? -52.474 -10.873 33.162 1.00 90.06 379 VAL A C 1
ATOM 2984 O O . VAL A 1 379 ? -51.308 -11.248 33.117 1.00 90.06 379 VAL A O 1
ATOM 2987 N N . SER A 1 380 ? -53.356 -11.478 33.959 1.00 87.75 380 SER A N 1
ATOM 2988 C CA . SER A 1 380 ? -53.029 -12.682 34.752 1.00 87.75 380 SER A CA 1
ATOM 2989 C C . SER A 1 380 ? -53.486 -13.989 34.086 1.00 87.75 380 SER A C 1
ATOM 2991 O O . SER A 1 380 ? -52.986 -15.078 34.405 1.00 87.75 380 SER A O 1
ATOM 2993 N N . GLU A 1 381 ? -54.415 -13.892 33.131 1.00 93.19 381 GLU A N 1
ATOM 2994 C CA . GLU A 1 381 ? -54.967 -15.010 32.375 1.00 93.19 381 GLU A CA 1
ATOM 2995 C C . GLU A 1 381 ? -55.344 -14.581 30.950 1.00 93.19 381 GLU A C 1
ATOM 2997 O O . GLU A 1 381 ? -55.931 -13.521 30.745 1.00 93.19 381 GLU A O 1
ATOM 3002 N N . LEU A 1 382 ? -55.022 -15.431 29.977 1.00 92.75 382 LEU A N 1
ATOM 3003 C CA . LEU A 1 382 ? -55.396 -15.303 28.576 1.00 92.75 382 LEU A CA 1
ATOM 3004 C C . LEU A 1 382 ? -56.261 -16.490 28.162 1.00 92.75 382 LEU A C 1
ATOM 3006 O O . LEU A 1 382 ? -55.901 -17.647 28.393 1.00 92.75 382 LEU A O 1
ATOM 3010 N N . ASN A 1 383 ? -57.369 -16.195 27.490 1.00 92.75 383 ASN A N 1
ATOM 3011 C CA . ASN A 1 383 ? -58.134 -17.178 26.736 1.00 92.75 383 ASN A CA 1
ATOM 3012 C C . ASN A 1 383 ? -57.880 -16.913 25.252 1.00 92.75 383 ASN A C 1
ATOM 3014 O O . ASN A 1 383 ? -58.096 -15.786 24.795 1.00 92.75 383 ASN A O 1
ATOM 3018 N N . LEU A 1 384 ? -57.390 -17.937 24.558 1.00 92.44 384 LEU A N 1
ATOM 3019 C CA . LEU A 1 384 ? -57.065 -17.901 23.137 1.00 92.44 384 LEU A CA 1
ATOM 3020 C C . LEU A 1 384 ? -57.786 -19.044 22.415 1.00 92.44 384 LEU A C 1
ATOM 3022 O O . LEU A 1 384 ? -57.912 -20.143 22.968 1.00 92.44 384 LEU A O 1
ATOM 3026 N N . VAL A 1 385 ? -58.235 -18.815 21.188 1.00 90.62 385 VAL A N 1
ATOM 3027 C CA . VAL A 1 385 ? -58.607 -19.885 20.247 1.00 90.62 385 VAL A CA 1
ATOM 3028 C C . VAL A 1 385 ? -57.412 -20.264 19.370 1.00 90.62 385 VAL A C 1
ATOM 3030 O O . VAL A 1 385 ? -56.413 -19.552 19.332 1.00 90.62 385 VAL A O 1
ATOM 3033 N N . ALA A 1 386 ? -57.459 -21.424 18.713 1.00 88.38 386 ALA A N 1
ATOM 3034 C CA . ALA A 1 386 ? -56.349 -21.894 17.881 1.00 88.38 386 ALA A CA 1
ATOM 3035 C C . ALA A 1 386 ? -55.990 -20.863 16.791 1.00 88.38 386 ALA A C 1
ATOM 3037 O O . ALA A 1 386 ? -56.862 -20.440 16.039 1.00 88.38 386 ALA A O 1
ATOM 3038 N N . GLY A 1 387 ? -54.713 -20.480 16.710 1.00 83.94 387 GLY A N 1
ATOM 3039 C CA . GLY A 1 387 ? -54.218 -19.457 15.784 1.00 83.94 387 GLY A CA 1
ATOM 3040 C C . GLY A 1 387 ? -54.355 -18.010 16.273 1.00 83.94 387 GLY A C 1
ATOM 3041 O O . GLY A 1 387 ? -53.833 -17.117 15.615 1.00 83.94 387 GLY A O 1
ATOM 3042 N N . GLU A 1 388 ? -55.014 -17.755 17.410 1.00 91.12 388 GLU A N 1
ATOM 3043 C CA . GLU A 1 388 ? -55.119 -16.412 17.996 1.00 91.12 388 GLU A CA 1
ATOM 3044 C C . GLU A 1 388 ? -53.815 -16.012 18.701 1.00 91.12 388 GLU A C 1
ATOM 3046 O O . GLU A 1 388 ? -53.218 -16.811 19.432 1.00 91.12 388 GLU A O 1
ATOM 3051 N N . SER A 1 389 ? -53.418 -14.751 18.531 1.00 93.50 389 SER A N 1
ATOM 3052 C CA . SER A 1 389 ? -52.275 -14.134 19.207 1.00 93.50 389 SER A CA 1
ATOM 3053 C C . SER A 1 389 ? -52.732 -12.976 20.087 1.00 93.50 389 SER A C 1
ATOM 3055 O O . SER A 1 389 ? -53.617 -12.212 19.700 1.00 93.50 389 SER A O 1
ATOM 3057 N N . LYS A 1 390 ? -52.129 -12.835 21.271 1.00 92.50 390 LYS A N 1
ATOM 3058 C CA . LYS A 1 390 ? -52.307 -11.662 22.139 1.00 92.50 390 LYS A CA 1
ATOM 3059 C C . LYS A 1 390 ? -50.991 -11.201 22.724 1.00 92.50 390 LYS A C 1
ATOM 3061 O O . LYS A 1 390 ? -50.177 -12.027 23.138 1.00 92.50 390 LYS A O 1
ATOM 3066 N N . ASP A 1 391 ? -50.863 -9.890 22.835 1.00 93.38 391 ASP A N 1
ATOM 3067 C CA . ASP A 1 391 ? -49.717 -9.263 23.467 1.00 93.38 391 ASP A CA 1
ATOM 3068 C C . ASP A 1 391 ? -49.881 -9.230 24.985 1.00 93.38 391 ASP A C 1
ATOM 3070 O O . ASP A 1 391 ? -50.970 -9.035 25.538 1.00 93.38 391 ASP A O 1
ATOM 3074 N N . VAL A 1 392 ? -48.765 -9.453 25.662 1.00 94.25 392 VAL A N 1
ATOM 3075 C CA . VAL A 1 392 ? -48.601 -9.350 27.102 1.00 94.25 392 VAL A CA 1
ATOM 3076 C C . VAL A 1 392 ? -47.431 -8.424 27.350 1.00 94.25 392 VAL A C 1
ATOM 3078 O O . VAL A 1 392 ? -46.292 -8.753 27.028 1.00 94.25 392 VAL A O 1
ATOM 3081 N N . THR A 1 393 ? -47.722 -7.297 27.979 1.00 93.56 393 THR A N 1
ATOM 3082 C CA . THR A 1 393 ? -46.704 -6.403 28.518 1.00 93.56 393 THR A CA 1
ATOM 3083 C C . THR A 1 393 ? -46.340 -6.874 29.915 1.00 93.56 393 THR A C 1
ATOM 3085 O O . THR A 1 393 ? -47.218 -7.213 30.719 1.00 93.56 393 THR A O 1
ATOM 3088 N N . VAL A 1 394 ? -45.049 -6.932 30.205 1.00 95.06 394 VAL A N 1
ATOM 3089 C CA . VAL A 1 394 ? -44.517 -7.272 31.519 1.00 95.06 394 VAL A CA 1
ATOM 3090 C C . VAL A 1 394 ? -43.762 -6.062 32.037 1.00 95.06 394 VAL A C 1
ATOM 3092 O O . VAL A 1 394 ? -42.860 -5.575 31.369 1.00 95.06 394 VAL A O 1
ATOM 3095 N N . THR A 1 395 ? -44.143 -5.583 33.215 1.00 93.00 395 THR A N 1
ATOM 3096 C CA . THR A 1 395 ? -43.614 -4.353 33.808 1.00 93.00 395 THR A CA 1
ATOM 3097 C C . THR A 1 395 ? -42.789 -4.694 35.041 1.00 93.00 395 THR A C 1
ATOM 3099 O O . THR A 1 395 ? -43.238 -5.460 35.906 1.00 93.00 395 THR A O 1
ATOM 3102 N N . ILE A 1 396 ? -41.602 -4.106 35.152 1.00 91.00 396 ILE A N 1
ATOM 3103 C CA . ILE A 1 396 ? -40.779 -4.139 36.361 1.00 91.00 396 ILE A CA 1
ATOM 3104 C C . ILE A 1 396 ? -40.899 -2.789 37.066 1.00 91.00 396 ILE A C 1
ATOM 3106 O O . ILE A 1 396 ? -40.804 -1.737 36.445 1.00 91.00 396 ILE A O 1
ATOM 3110 N N . LYS A 1 397 ? -41.099 -2.815 38.385 1.00 87.50 397 LYS A N 1
ATOM 3111 C CA . LYS A 1 397 ? -41.079 -1.612 39.229 1.00 87.50 397 LYS A CA 1
ATOM 3112 C C . LYS A 1 397 ? -39.906 -1.688 40.188 1.00 87.50 397 LYS A C 1
ATOM 3114 O O . LYS A 1 397 ? -39.691 -2.737 40.807 1.00 87.50 397 LYS A O 1
ATOM 3119 N N . GLY A 1 398 ? -39.165 -0.595 40.317 1.00 84.50 398 GLY A N 1
ATOM 3120 C CA . GLY A 1 398 ? -38.045 -0.503 41.239 1.00 84.50 398 GLY A CA 1
ATOM 3121 C C . GLY A 1 398 ? -38.443 -0.057 42.647 1.00 84.50 398 GLY A C 1
ATOM 3122 O O . GLY A 1 398 ? -39.611 0.200 42.956 1.00 84.50 398 GLY A O 1
ATOM 3123 N N . GLU A 1 399 ? -37.467 0.003 43.547 1.00 76.69 399 GLU A N 1
ATOM 3124 C CA . GLU A 1 399 ? -37.634 0.614 44.868 1.00 76.69 399 GLU A CA 1
ATOM 3125 C C . GLU A 1 399 ? -37.813 2.141 44.766 1.00 76.69 399 GLU A C 1
ATOM 3127 O O . GLU A 1 399 ? -37.241 2.789 43.902 1.00 76.69 399 GLU A O 1
ATOM 3132 N N . ASN A 1 400 ? -38.609 2.745 45.656 1.00 76.56 400 ASN A N 1
ATOM 3133 C CA . ASN A 1 400 ? -38.904 4.191 45.645 1.00 76.56 400 ASN A CA 1
ATOM 3134 C C . ASN A 1 400 ? -39.516 4.720 44.329 1.00 76.56 400 ASN A C 1
ATOM 3136 O O . ASN A 1 400 ? -39.246 5.853 43.940 1.00 76.56 400 ASN A O 1
ATOM 3140 N N . ASP A 1 401 ? -40.349 3.905 43.672 1.00 71.69 401 ASP A N 1
ATOM 3141 C CA . ASP A 1 401 ? -41.080 4.247 42.440 1.00 71.69 401 ASP A CA 1
ATOM 3142 C C . ASP A 1 401 ? -40.180 4.632 41.252 1.00 71.69 401 ASP A C 1
ATOM 3144 O O . ASP A 1 401 ? -40.609 5.323 40.329 1.00 71.69 401 ASP A O 1
ATOM 3148 N N . CYS A 1 402 ? -38.931 4.165 41.249 1.00 81.62 402 CYS A N 1
ATOM 3149 C CA . CYS A 1 402 ? -38.065 4.282 40.086 1.00 81.62 402 CYS A CA 1
ATOM 3150 C C . CYS A 1 402 ? -38.443 3.245 39.006 1.00 81.62 402 CYS A C 1
ATOM 3152 O O . CYS A 1 402 ? -39.054 2.206 39.295 1.00 81.62 402 CYS A O 1
ATOM 3154 N N . ILE A 1 403 ? -38.066 3.535 37.760 1.00 84.62 403 ILE A N 1
ATOM 3155 C CA . ILE A 1 403 ? -38.374 2.728 36.576 1.00 84.62 403 ILE A CA 1
ATOM 3156 C C . ILE A 1 403 ? -37.083 2.039 36.092 1.00 84.62 403 ILE A C 1
ATOM 3158 O O . ILE A 1 403 ? -36.171 2.739 35.653 1.00 84.62 403 ILE A O 1
ATOM 3162 N N . PRO A 1 404 ? -36.963 0.699 36.206 1.00 81.44 404 PRO A N 1
ATOM 3163 C CA . PRO A 1 404 ? -35.790 -0.036 35.731 1.00 81.44 404 PRO A CA 1
ATOM 3164 C C . PRO A 1 404 ? -35.845 -0.267 34.209 1.00 81.44 404 PRO A C 1
ATOM 3166 O O . PRO A 1 404 ? -36.553 -1.162 33.740 1.00 81.44 404 PRO A O 1
ATOM 3169 N N . GLU A 1 405 ? -35.095 0.523 33.445 1.00 85.75 405 GLU A N 1
ATOM 3170 C CA . GLU A 1 405 ? -34.874 0.361 31.995 1.00 85.75 405 GLU A CA 1
ATOM 3171 C C . GLU A 1 405 ? -33.693 -0.596 31.720 1.00 85.75 405 GLU A C 1
ATOM 3173 O O . GLU A 1 405 ? -32.766 -0.695 32.527 1.00 85.75 405 GLU A O 1
ATOM 3178 N N . GLY A 1 406 ? -33.728 -1.331 30.602 1.00 81.81 406 GLY A N 1
ATOM 3179 C CA . GLY A 1 406 ? -32.649 -2.228 30.165 1.00 81.81 406 GLY A CA 1
ATOM 3180 C C . GLY A 1 406 ? -32.571 -3.575 30.896 1.00 81.81 406 GLY A C 1
ATOM 3181 O O . GLY A 1 406 ? -31.607 -4.320 30.731 1.00 81.81 406 GLY A O 1
ATOM 3182 N N . ILE A 1 407 ? -33.566 -3.936 31.714 1.00 83.62 407 ILE A N 1
ATOM 3183 C CA . ILE A 1 407 ? -33.571 -5.216 32.432 1.00 83.62 407 ILE A CA 1
ATOM 3184 C C . ILE A 1 407 ? -34.025 -6.344 31.501 1.00 83.62 407 ILE A C 1
ATOM 3186 O O . ILE A 1 407 ? -35.147 -6.342 30.992 1.00 83.62 407 ILE A O 1
ATOM 3190 N N . THR A 1 408 ? -33.193 -7.376 31.342 1.00 88.69 408 THR A N 1
ATOM 3191 C CA . THR A 1 408 ? -33.522 -8.533 30.502 1.00 88.69 408 THR A CA 1
ATOM 3192 C C . THR A 1 408 ? -34.645 -9.390 31.104 1.00 88.69 408 THR A C 1
ATOM 3194 O O . THR A 1 408 ? -34.489 -10.070 32.127 1.00 88.69 408 THR A O 1
ATOM 3197 N N . MET A 1 409 ? -35.782 -9.445 30.412 1.00 91.62 409 MET A N 1
ATOM 3198 C CA . MET A 1 409 ? -36.926 -10.294 30.730 1.00 91.62 409 MET A CA 1
ATOM 3199 C C . MET A 1 409 ? -36.947 -11.551 29.867 1.00 91.62 409 MET A C 1
ATOM 3201 O O . MET A 1 409 ? -37.001 -11.490 28.645 1.00 91.62 409 MET A O 1
ATOM 3205 N N . ASN A 1 410 ? -37.002 -12.714 30.514 1.00 90.19 410 ASN A N 1
ATOM 3206 C CA . ASN A 1 410 ? -37.067 -14.008 29.837 1.00 90.19 410 ASN A CA 1
ATOM 3207 C C . ASN A 1 410 ? -38.463 -14.626 29.961 1.00 90.19 410 ASN A C 1
ATOM 3209 O O . ASN A 1 410 ? -38.988 -14.740 31.074 1.00 90.19 410 ASN A O 1
ATOM 3213 N N . ALA A 1 411 ? -39.029 -15.114 28.855 1.00 94.31 411 ALA A N 1
ATOM 3214 C CA . ALA A 1 411 ? -40.322 -15.791 28.814 1.00 94.31 411 ALA A CA 1
ATOM 3215 C C . ALA A 1 411 ? -40.158 -17.294 28.543 1.00 94.31 411 ALA A C 1
ATOM 3217 O O . ALA A 1 411 ? -39.464 -17.722 27.626 1.00 94.31 411 ALA A O 1
ATOM 3218 N N . LYS A 1 412 ? -40.806 -18.150 29.348 1.00 90.81 412 LYS A N 1
ATOM 3219 C CA . LYS A 1 412 ? -40.664 -19.609 29.205 1.00 90.81 412 LYS A CA 1
ATOM 3220 C C . LYS A 1 412 ? -41.936 -20.392 29.488 1.00 90.81 412 LYS A C 1
ATOM 3222 O O . LYS A 1 412 ? -42.556 -20.267 30.547 1.00 90.81 412 LYS A O 1
ATOM 3227 N N . VAL A 1 413 ? -42.237 -21.351 28.609 1.00 90.25 413 VAL A N 1
ATOM 3228 C CA . VAL A 1 413 ? -43.270 -22.377 28.825 1.00 90.25 413 VAL A CA 1
ATOM 3229 C C . VAL A 1 413 ? -42.645 -23.642 29.419 1.00 90.25 413 VAL A C 1
ATOM 3231 O O . VAL A 1 413 ? -41.922 -24.383 28.750 1.00 90.25 413 VAL A O 1
ATOM 3234 N N . LYS A 1 414 ? -42.930 -23.931 30.697 1.00 74.69 414 LYS A N 1
ATOM 3235 C CA . LYS A 1 414 ? -42.374 -25.121 31.381 1.00 74.69 414 LYS A CA 1
ATOM 3236 C C . LYS A 1 414 ? -43.064 -26.435 31.003 1.00 74.69 414 LYS A C 1
ATOM 3238 O O . LYS A 1 414 ? -42.407 -27.467 30.930 1.00 74.69 414 LYS A O 1
ATOM 3243 N N . LYS A 1 415 ? -44.383 -26.424 30.799 1.00 77.62 415 LYS A N 1
ATOM 3244 C CA . LYS A 1 415 ? -45.192 -27.593 30.409 1.00 77.62 415 LYS A CA 1
ATOM 3245 C C . LYS A 1 415 ? -46.195 -27.142 29.358 1.00 77.62 415 LYS A C 1
ATOM 3247 O O . LYS A 1 415 ? -46.783 -26.091 29.541 1.00 77.62 415 LYS A O 1
ATOM 3252 N N . GLY A 1 416 ? -46.399 -27.922 28.296 1.00 79.12 416 GLY A N 1
ATOM 3253 C CA . GLY A 1 416 ? -47.345 -27.558 27.234 1.00 79.12 416 GLY A CA 1
ATOM 3254 C C . GLY A 1 416 ? -46.758 -26.704 26.105 1.00 79.12 416 GLY A C 1
ATOM 3255 O O . GLY A 1 416 ? -47.499 -25.953 25.492 1.00 79.12 416 GLY A O 1
ATOM 3256 N N . LYS A 1 417 ? -45.461 -26.846 25.781 1.00 79.50 417 LYS A N 1
ATOM 3257 C CA . LYS A 1 417 ? -44.795 -26.134 24.663 1.00 79.50 417 LYS A CA 1
ATOM 3258 C C . LYS A 1 417 ? -45.442 -26.337 23.281 1.00 79.50 417 LYS A C 1
ATOM 3260 O O . LYS A 1 417 ? -45.169 -25.590 22.366 1.00 79.50 417 LYS A O 1
ATOM 3265 N N . LYS A 1 418 ? -46.281 -27.369 23.117 1.00 83.62 418 LYS A N 1
ATOM 3266 C CA . LYS A 1 418 ? -47.053 -27.619 21.882 1.00 83.62 418 LYS A CA 1
ATOM 3267 C C . LYS A 1 418 ? -48.420 -26.912 21.864 1.00 83.62 418 LYS A C 1
ATOM 3269 O O . LYS A 1 418 ? -49.192 -27.154 20.943 1.00 83.62 418 LYS A O 1
ATOM 3274 N N . LEU A 1 419 ? -48.765 -26.166 22.920 1.00 88.44 419 LEU A N 1
ATOM 3275 C CA . LEU A 1 419 ? -50.041 -25.451 23.057 1.00 88.44 419 LEU A CA 1
ATOM 3276 C C . LEU A 1 419 ? -49.924 -23.987 22.635 1.00 88.44 419 LEU A C 1
ATOM 3278 O O . LEU A 1 419 ? -50.903 -23.449 22.140 1.00 88.44 419 LEU A O 1
ATOM 3282 N N . ILE A 1 420 ? -48.768 -23.355 22.848 1.00 93.56 420 ILE A N 1
ATOM 3283 C CA . ILE A 1 420 ? -48.530 -21.940 22.549 1.00 93.56 420 ILE A CA 1
ATOM 3284 C C . ILE A 1 420 ? -47.081 -21.717 22.109 1.00 93.56 420 ILE A C 1
ATOM 3286 O O . ILE A 1 420 ? -46.202 -22.496 22.491 1.00 93.56 420 ILE A O 1
ATOM 3290 N N . GLU A 1 421 ? -46.859 -20.622 21.398 1.00 91.81 421 GLU A N 1
ATOM 3291 C CA . GLU A 1 421 ? -45.564 -20.043 21.038 1.00 91.81 421 GLU A CA 1
ATOM 3292 C C . GLU A 1 421 ? -45.460 -18.628 21.627 1.00 91.81 421 GLU A C 1
ATOM 3294 O O . GLU A 1 421 ? -46.486 -17.985 21.864 1.00 91.81 421 GLU A O 1
ATOM 3299 N N . ILE A 1 422 ? -44.241 -18.173 21.927 1.00 94.75 422 ILE A N 1
ATOM 3300 C CA . ILE A 1 422 ? -43.975 -16.839 22.480 1.00 94.75 422 ILE A CA 1
ATOM 3301 C C . ILE A 1 422 ? -42.914 -16.179 21.606 1.00 94.75 422 ILE A C 1
ATOM 3303 O O . ILE A 1 422 ? -41.886 -16.803 21.351 1.00 94.75 422 ILE A O 1
ATOM 3307 N N . SER A 1 423 ? -43.149 -14.940 21.183 1.00 89.81 423 SER A N 1
ATOM 3308 C CA . SER A 1 423 ? -42.156 -14.139 20.469 1.00 89.81 423 SER A CA 1
ATOM 3309 C C . SER A 1 423 ? -42.124 -12.707 21.013 1.00 89.81 423 SER A C 1
ATOM 3311 O O . SER A 1 423 ? -43.195 -12.113 21.160 1.00 89.81 423 SER A O 1
ATOM 3313 N N . PRO A 1 424 ? -40.939 -12.147 21.317 1.00 93.81 424 PRO A N 1
ATOM 3314 C CA . PRO A 1 424 ? -39.645 -12.839 21.416 1.00 93.81 424 PRO A CA 1
ATOM 3315 C C . PRO A 1 424 ? -39.572 -13.763 22.658 1.00 93.81 424 PRO A C 1
ATOM 3317 O O . PRO A 1 424 ? -40.421 -13.690 23.540 1.00 93.81 424 PRO A O 1
ATOM 3320 N N . GLU A 1 425 ? -38.576 -14.654 22.775 1.00 90.06 425 GLU A N 1
ATOM 3321 C CA . GLU A 1 425 ? -38.368 -15.437 24.020 1.00 90.06 425 GLU A CA 1
ATOM 3322 C C . GLU A 1 425 ? -37.643 -14.630 25.122 1.00 90.06 425 GLU A C 1
ATOM 3324 O O . GLU A 1 425 ? -37.690 -15.000 26.301 1.00 90.06 425 GLU A O 1
ATOM 3329 N N . SER A 1 426 ? -37.013 -13.513 24.750 1.00 89.56 426 SER A N 1
ATOM 3330 C CA . SER A 1 426 ? -36.337 -12.565 25.638 1.00 89.56 426 SER A CA 1
ATOM 3331 C C . SER A 1 426 ? -36.466 -11.142 25.089 1.00 89.56 426 SER A C 1
ATOM 3333 O O . SER A 1 426 ? -36.373 -10.958 23.878 1.00 89.56 426 SER A O 1
ATOM 3335 N N . ALA A 1 427 ? -36.665 -10.157 25.962 1.00 88.44 427 ALA A N 1
ATOM 3336 C CA . ALA A 1 427 ? -36.715 -8.731 25.624 1.00 88.44 427 ALA A CA 1
ATOM 3337 C C . ALA A 1 427 ? -36.210 -7.889 26.805 1.00 88.44 427 ALA A C 1
ATOM 3339 O O . ALA A 1 427 ? -36.335 -8.316 27.952 1.00 88.44 427 ALA A O 1
ATOM 3340 N N . GLU A 1 428 ? -35.645 -6.716 26.537 1.00 89.00 428 GLU A N 1
ATOM 3341 C CA . GLU A 1 428 ? -35.249 -5.749 27.571 1.00 89.00 428 GLU A CA 1
ATOM 3342 C C . GLU A 1 428 ? -36.403 -4.795 27.890 1.00 89.00 428 GLU A C 1
ATOM 3344 O O . GLU A 1 428 ? -37.278 -4.582 27.048 1.00 89.00 428 GLU A O 1
ATOM 3349 N N . THR A 1 429 ? -36.437 -4.265 29.116 1.00 88.62 429 THR A N 1
ATOM 3350 C CA . THR A 1 429 ? -37.409 -3.234 29.492 1.00 88.62 429 THR A CA 1
ATOM 3351 C C . THR A 1 429 ? -37.083 -1.893 28.836 1.00 88.62 429 THR A C 1
ATOM 3353 O O . THR A 1 429 ? -35.921 -1.498 28.785 1.00 88.62 429 THR A O 1
ATOM 3356 N N . ASP A 1 430 ? -38.106 -1.192 28.357 1.00 85.56 430 ASP A N 1
ATOM 3357 C CA . ASP A 1 430 ? -38.003 0.153 27.781 1.00 85.56 430 ASP A CA 1
ATOM 3358 C C . ASP A 1 430 ? -37.937 1.265 28.853 1.00 85.56 430 ASP A C 1
ATOM 3360 O O . ASP A 1 430 ? -37.865 0.992 30.057 1.00 85.56 430 ASP A O 1
ATOM 3364 N N . GLU A 1 431 ? -38.015 2.529 28.422 1.00 84.38 431 GLU A N 1
ATOM 3365 C CA . GLU A 1 431 ? -38.047 3.734 29.273 1.00 84.38 431 GLU A CA 1
ATOM 3366 C C . GLU A 1 431 ? -39.189 3.754 30.317 1.00 84.38 431 GLU A C 1
ATOM 3368 O O . GLU A 1 431 ? -39.159 4.547 31.260 1.00 84.38 431 GLU A O 1
ATOM 3373 N N . ASN A 1 432 ? -40.192 2.876 30.182 1.00 84.44 432 ASN A N 1
ATOM 3374 C CA . ASN A 1 432 ? -41.312 2.711 31.114 1.00 84.44 432 ASN A CA 1
ATOM 3375 C C . ASN A 1 432 ? -41.159 1.473 32.017 1.00 84.44 432 ASN A C 1
ATOM 3377 O O . ASN A 1 432 ? -42.036 1.189 32.841 1.00 84.44 432 ASN A O 1
ATOM 3381 N N . GLY A 1 433 ? -40.045 0.744 31.904 1.00 88.56 433 GLY A N 1
ATOM 3382 C CA . GLY A 1 433 ? -39.815 -0.497 32.636 1.00 88.56 433 GLY A CA 1
ATOM 3383 C C . GLY A 1 433 ? -40.625 -1.663 32.068 1.00 88.56 433 GLY A C 1
ATOM 3384 O O . GLY A 1 433 ? -40.920 -2.613 32.801 1.00 88.56 433 GLY A O 1
ATOM 3385 N N . GLU A 1 434 ? -41.026 -1.589 30.795 1.00 93.38 434 GLU A N 1
ATOM 3386 C CA . GLU A 1 434 ? -41.938 -2.532 30.152 1.00 93.38 434 GLU A CA 1
ATOM 3387 C C . GLU A 1 434 ? -41.252 -3.360 29.061 1.00 93.38 434 GLU A C 1
ATOM 3389 O O . GLU A 1 434 ? -40.459 -2.856 28.276 1.00 93.38 434 GLU A O 1
ATOM 3394 N N . ALA A 1 435 ? -41.591 -4.647 28.982 1.00 93.00 435 ALA A N 1
ATOM 3395 C CA . ALA A 1 435 ? -41.193 -5.535 27.894 1.00 93.00 435 ALA A CA 1
ATOM 3396 C C . ALA A 1 435 ? -42.426 -6.231 27.301 1.00 93.00 435 ALA A C 1
ATOM 3398 O O . ALA A 1 435 ? -43.253 -6.793 28.030 1.00 93.00 435 ALA A O 1
ATOM 3399 N N . ALA A 1 436 ? -42.559 -6.207 25.974 1.00 92.88 436 ALA A N 1
ATOM 3400 C CA . ALA A 1 436 ? -43.710 -6.758 25.261 1.00 92.88 436 ALA A CA 1
ATO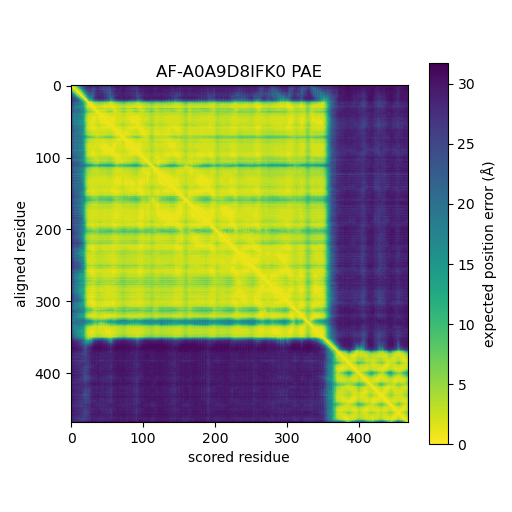M 3401 C C . ALA A 1 436 ? -43.429 -8.159 24.697 1.00 92.88 436 ALA A C 1
ATOM 3403 O O . ALA A 1 436 ? -42.380 -8.421 24.113 1.00 92.88 436 ALA A O 1
ATOM 3404 N N . PHE A 1 437 ? -44.404 -9.056 24.846 1.00 95.62 437 PHE A N 1
ATOM 3405 C CA . PHE A 1 437 ? -44.348 -10.430 24.357 1.00 95.62 437 PHE A CA 1
ATOM 3406 C C . PHE A 1 437 ? -45.653 -10.800 23.664 1.00 95.62 437 PHE A C 1
ATOM 3408 O O . PHE A 1 437 ? -46.724 -10.648 24.249 1.00 95.62 437 PHE A O 1
ATOM 3415 N N . THR A 1 438 ? -45.585 -11.393 22.479 1.00 95.38 438 THR A N 1
ATOM 3416 C CA . THR A 1 438 ? -46.759 -11.948 21.800 1.00 95.38 438 THR A CA 1
ATOM 3417 C C . THR A 1 438 ? -46.883 -13.435 22.119 1.00 95.38 438 THR A C 1
ATOM 3419 O O . THR A 1 438 ? -45.946 -14.209 21.917 1.00 95.38 438 THR A O 1
ATOM 3422 N N . ILE A 1 439 ? -48.052 -13.859 22.612 1.00 95.81 439 ILE A N 1
ATOM 3423 C CA . ILE A 1 439 ? -48.385 -15.268 22.857 1.00 95.81 439 ILE A CA 1
ATOM 3424 C C . ILE A 1 439 ? -49.365 -15.740 21.788 1.00 95.81 439 ILE A C 1
ATOM 3426 O O . ILE A 1 439 ? -50.503 -15.274 21.743 1.00 95.81 439 ILE A O 1
ATOM 3430 N N . THR A 1 440 ? -48.946 -16.725 20.997 1.00 93.75 440 THR A N 1
ATOM 3431 C CA . THR A 1 440 ? -49.737 -17.311 19.907 1.0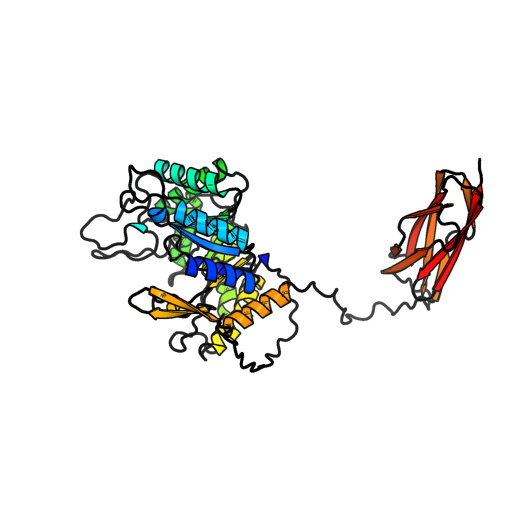0 93.75 440 THR A CA 1
ATOM 3432 C C . THR A 1 440 ? -50.214 -18.707 20.286 1.00 93.75 440 THR A C 1
ATOM 3434 O O . THR A 1 440 ? -49.425 -19.555 20.706 1.00 93.75 440 THR A O 1
ATOM 3437 N N . ALA A 1 441 ? -51.510 -18.979 20.143 1.00 93.62 441 ALA A N 1
ATOM 3438 C CA . ALA A 1 441 ? -52.081 -20.294 20.397 1.00 93.62 441 ALA A CA 1
ATOM 3439 C C . ALA A 1 441 ? -51.843 -21.265 19.234 1.00 93.62 441 ALA A C 1
ATOM 3441 O O . ALA A 1 441 ? -52.202 -21.005 18.089 1.00 93.62 441 ALA A O 1
ATOM 3442 N N . GLY A 1 442 ? -51.303 -22.441 19.547 1.00 87.81 442 GLY A N 1
ATOM 3443 C CA . GLY A 1 442 ? -51.193 -23.551 18.607 1.00 87.81 442 GLY A CA 1
ATOM 3444 C C . GLY A 1 442 ? -52.504 -24.334 18.446 1.00 87.81 442 GLY A C 1
ATOM 3445 O O . GLY A 1 442 ? -53.514 -24.074 19.094 1.00 87.81 442 GLY A O 1
ATOM 3446 N N . ASN A 1 443 ? -52.471 -25.391 17.632 1.00 86.00 443 ASN A N 1
ATOM 3447 C CA . ASN A 1 443 ? -53.663 -26.167 17.242 1.00 86.00 443 ASN A CA 1
ATOM 3448 C C . ASN A 1 443 ? -54.227 -27.111 18.326 1.00 86.00 443 ASN A C 1
ATOM 3450 O O . ASN A 1 443 ? -55.131 -27.905 18.060 1.00 86.00 443 ASN A O 1
ATOM 3454 N N . LYS A 1 444 ? -53.665 -27.112 19.539 1.00 86.38 444 LYS A N 1
ATOM 3455 C CA . LYS A 1 444 ? -54.020 -28.068 20.597 1.00 86.38 444 LYS A CA 1
ATOM 3456 C C . LYS A 1 444 ? -54.717 -27.367 21.753 1.00 86.38 444 LYS A C 1
ATOM 3458 O O . LYS A 1 444 ? -54.186 -26.420 22.319 1.00 86.38 444 LYS A O 1
ATOM 3463 N N . LYS A 1 445 ? -55.859 -27.919 22.170 1.00 89.19 445 LYS A N 1
ATOM 3464 C CA . LYS A 1 445 ? -56.567 -27.474 23.374 1.00 89.19 445 LYS A CA 1
ATOM 3465 C C . LYS A 1 445 ? -55.783 -27.815 24.632 1.00 89.19 445 LYS A C 1
ATOM 3467 O O . LYS A 1 445 ? -55.229 -28.911 24.753 1.00 89.19 445 LYS A O 1
ATOM 3472 N N . GLY A 1 446 ? -55.830 -26.924 25.611 1.00 90.12 446 GLY A N 1
ATOM 3473 C CA . GLY A 1 446 ? -55.263 -27.190 26.923 1.00 90.12 446 GLY A CA 1
ATOM 3474 C C . GLY A 1 446 ? -54.968 -25.930 27.713 1.00 90.12 446 GLY A C 1
ATOM 3475 O O . GLY A 1 446 ? -55.126 -24.812 27.236 1.00 90.12 446 GLY A O 1
ATOM 3476 N N . ASN A 1 447 ? -54.506 -26.142 28.940 1.00 91.69 447 ASN A N 1
ATOM 3477 C CA . ASN A 1 447 ? -54.085 -25.069 29.826 1.00 91.69 447 ASN A CA 1
ATOM 3478 C C . ASN A 1 447 ? -52.566 -25.121 29.978 1.00 91.69 447 ASN A C 1
ATOM 3480 O O . ASN A 1 447 ? -51.993 -26.183 30.236 1.00 91.69 447 ASN A O 1
ATOM 3484 N N . THR A 1 448 ? -51.926 -23.967 29.878 1.00 93.94 448 THR A N 1
ATOM 3485 C CA . THR A 1 448 ? -50.494 -23.794 30.097 1.00 93.94 448 THR A CA 1
ATOM 3486 C C . THR A 1 448 ? -50.226 -22.539 30.925 1.00 93.94 448 THR A C 1
ATOM 3488 O O . THR A 1 448 ? -51.144 -21.822 31.332 1.00 93.94 448 THR A O 1
ATOM 3491 N N . LYS A 1 449 ? -48.959 -22.317 31.264 1.00 93.81 449 LYS A N 1
ATOM 3492 C CA . LYS A 1 449 ? -48.495 -21.110 31.941 1.00 93.81 449 LYS A CA 1
ATOM 3493 C C . LYS A 1 449 ? -47.222 -20.623 31.276 1.00 93.81 449 LYS A C 1
ATOM 3495 O O . LYS A 1 449 ? -46.285 -21.410 31.112 1.00 93.81 449 LYS A O 1
ATOM 3500 N N . VAL A 1 450 ? -47.186 -19.331 30.992 1.00 94.75 450 VAL A N 1
ATOM 3501 C CA . VAL A 1 450 ? -45.954 -18.619 30.666 1.00 94.75 450 VAL A CA 1
ATOM 3502 C C . VAL A 1 450 ? -45.354 -18.111 31.967 1.00 94.75 450 VAL A C 1
ATOM 3504 O O . VAL A 1 450 ? -46.067 -17.567 32.811 1.00 94.75 450 VAL A O 1
ATOM 3507 N N . LEU A 1 451 ? -44.069 -18.379 32.175 1.00 95.38 451 LEU A N 1
ATOM 3508 C CA . LEU A 1 451 ? -43.288 -17.848 33.284 1.00 95.38 451 LEU A CA 1
ATOM 3509 C C . LEU A 1 451 ? -42.372 -16.758 32.735 1.00 95.38 451 LEU A C 1
ATOM 3511 O O . LEU A 1 451 ? -41.543 -17.067 31.885 1.00 95.38 451 LEU A O 1
ATOM 3515 N N . PHE A 1 452 ? -42.498 -15.553 33.276 1.00 95.25 452 PHE A N 1
ATOM 3516 C CA . PHE A 1 452 ? -41.597 -14.437 33.021 1.00 95.25 452 PHE A CA 1
ATOM 3517 C C . PHE A 1 452 ? -40.624 -14.298 34.188 1.00 95.25 452 PHE A C 1
ATOM 3519 O O . PHE A 1 452 ? -41.045 -14.405 35.348 1.00 95.25 452 PHE A O 1
ATOM 3526 N N . THR A 1 453 ? -39.338 -14.114 33.899 1.00 92.19 453 THR A N 1
ATOM 3527 C CA . THR A 1 453 ? -38.289 -13.957 34.915 1.00 92.19 453 THR A CA 1
ATOM 3528 C C . THR A 1 453 ? -37.308 -12.852 34.553 1.00 92.19 453 THR A C 1
ATOM 3530 O O . THR A 1 453 ? -36.819 -12.839 33.426 1.00 92.19 453 THR A O 1
ATOM 3533 N N . ALA A 1 454 ? -36.982 -12.013 35.532 1.00 88.94 454 ALA A N 1
ATOM 3534 C CA . ALA A 1 454 ? -35.975 -10.954 35.469 1.00 88.94 454 ALA A CA 1
ATOM 3535 C C . ALA A 1 454 ? -35.423 -10.743 36.887 1.00 88.94 454 ALA A C 1
ATOM 3537 O O . ALA A 1 454 ? -36.214 -10.791 37.830 1.00 88.94 454 ALA A O 1
ATOM 3538 N N . GLU A 1 455 ? -34.106 -10.599 37.064 1.00 84.44 455 GLU A N 1
ATOM 3539 C CA . GLU A 1 455 ? -33.466 -10.303 38.367 1.00 84.44 455 GLU A CA 1
ATOM 3540 C C . GLU A 1 455 ? -33.975 -11.151 39.558 1.00 84.44 455 GLU A C 1
ATOM 3542 O O . GLU A 1 455 ? -34.246 -10.677 40.657 1.00 84.44 455 GLU A O 1
ATOM 3547 N N . GLY A 1 456 ? -34.208 -12.450 39.336 1.00 81.94 456 GLY A N 1
ATOM 3548 C CA . GLY A 1 456 ? -34.740 -13.371 40.355 1.00 81.94 456 GLY A CA 1
ATOM 3549 C C . GLY A 1 456 ? -36.251 -13.260 40.640 1.00 81.94 456 GLY A C 1
ATOM 3550 O O . GLY A 1 456 ? -36.832 -14.201 41.205 1.00 81.94 456 GLY A O 1
ATOM 3551 N N . LEU A 1 457 ? -36.910 -12.193 40.180 1.00 90.75 457 LEU A N 1
ATOM 3552 C CA . LEU A 1 457 ? -38.358 -11.988 40.228 1.00 90.75 457 LEU A CA 1
ATOM 3553 C C . LEU A 1 457 ? -39.085 -12.881 39.212 1.00 90.75 457 LEU A C 1
ATOM 3555 O O . LEU A 1 457 ? -38.525 -13.327 38.206 1.00 90.75 457 LEU A O 1
ATOM 3559 N N . LYS A 1 458 ? -40.352 -13.216 39.502 1.00 93.19 458 LYS A N 1
ATOM 3560 C CA . LYS A 1 458 ? -41.150 -14.149 38.689 1.00 93.19 458 LYS A CA 1
ATOM 3561 C C . LYS A 1 458 ? -42.609 -13.718 38.571 1.00 93.19 458 LYS A C 1
ATOM 3563 O O . LYS A 1 458 ? -43.316 -13.720 39.576 1.00 93.19 458 LYS A O 1
ATOM 3568 N N . ALA A 1 459 ? -43.092 -13.521 37.347 1.00 93.62 459 ALA A N 1
ATOM 3569 C CA . ALA A 1 459 ? -44.516 -13.367 37.037 1.00 93.62 459 ALA A CA 1
ATOM 3570 C C . ALA A 1 459 ? -45.021 -14.529 36.175 1.00 93.62 459 ALA A C 1
ATOM 3572 O O . ALA A 1 459 ? -44.245 -15.249 35.540 1.00 93.62 459 ALA A O 1
ATOM 3573 N N . LYS A 1 460 ? -46.333 -14.785 36.195 1.00 94.06 460 LYS A N 1
ATOM 3574 C CA . LYS A 1 460 ? -46.931 -15.889 35.434 1.00 94.06 460 LYS A CA 1
ATOM 3575 C C . LYS A 1 460 ? -48.251 -15.478 34.815 1.00 94.06 460 LYS A C 1
ATOM 3577 O O . LYS A 1 460 ? -49.140 -15.036 35.534 1.00 94.06 460 LYS A O 1
ATOM 3582 N N . VAL A 1 461 ? -48.418 -15.811 33.542 1.00 95.69 461 VAL A N 1
ATOM 3583 C CA . VAL A 1 461 ? -49.700 -15.720 32.840 1.00 95.69 461 VAL A CA 1
ATOM 3584 C C . VAL A 1 461 ? -50.240 -17.125 32.619 1.00 95.69 461 VAL A C 1
ATOM 3586 O O . VAL A 1 461 ? -49.539 -18.005 32.110 1.00 95.69 461 VAL A O 1
ATOM 3589 N N . LYS A 1 462 ? -51.482 -17.373 33.044 1.00 94.31 462 LYS A N 1
ATOM 3590 C CA . LYS A 1 462 ? -52.202 -18.601 32.679 1.00 94.31 462 LYS A CA 1
ATOM 3591 C C . LYS A 1 462 ? -52.723 -18.447 31.258 1.00 94.31 462 LYS A C 1
ATOM 3593 O O . LYS A 1 462 ? -53.331 -17.434 30.953 1.00 94.31 462 LYS A O 1
ATOM 3598 N N . VAL A 1 463 ? -52.529 -19.448 30.412 1.00 94.81 463 VAL A N 1
ATOM 3599 C CA . VAL A 1 463 ? -53.065 -19.426 29.048 1.00 94.81 463 VAL A CA 1
ATOM 3600 C C . VAL A 1 463 ? -53.953 -20.641 28.853 1.00 94.81 463 VAL A C 1
ATOM 3602 O O . VAL A 1 463 ? -53.517 -21.777 29.067 1.00 94.81 463 VAL A O 1
ATOM 3605 N N . LYS A 1 464 ? -55.204 -20.400 28.476 1.00 93.44 464 LYS A N 1
ATOM 3606 C CA . LYS A 1 464 ? -56.186 -21.421 28.135 1.00 93.44 464 LYS A CA 1
ATOM 3607 C C . LYS A 1 464 ? -56.451 -21.358 26.639 1.00 93.44 464 LYS A C 1
ATOM 3609 O O . LYS A 1 464 ? -56.984 -20.370 26.144 1.00 93.44 464 LYS A O 1
ATOM 3614 N N . VAL A 1 465 ? -56.086 -22.432 25.948 1.00 92.00 465 VAL A N 1
ATOM 3615 C CA . VAL A 1 465 ? -56.326 -22.594 24.514 1.00 92.00 465 VAL A CA 1
ATOM 3616 C C . VAL A 1 465 ? -57.601 -23.412 24.321 1.00 92.00 465 VAL A C 1
ATOM 3618 O O . VAL A 1 465 ? -57.655 -24.595 24.685 1.00 92.00 465 VAL A O 1
ATOM 3621 N N . GLY A 1 466 ? -58.645 -22.765 23.808 1.00 83.00 466 GLY A N 1
ATOM 3622 C CA . GLY A 1 466 ? -59.908 -23.382 23.401 1.00 83.00 466 GLY A CA 1
ATOM 3623 C C . GLY A 1 466 ? -59.887 -23.847 21.941 1.00 83.00 466 GLY A C 1
ATOM 3624 O O . GLY A 1 466 ? -58.904 -23.670 21.231 1.00 83.00 466 GLY A O 1
ATOM 3625 N N . THR A 1 467 ? -60.983 -24.451 21.480 1.00 67.00 467 THR A N 1
ATOM 3626 C CA . THR A 1 467 ? -61.376 -24.246 20.073 1.00 67.00 467 THR A CA 1
ATOM 3627 C C . THR A 1 467 ? -62.385 -23.125 20.060 1.00 67.00 467 THR A C 1
ATOM 3629 O O . THR A 1 467 ? -63.058 -22.933 21.077 1.00 67.00 467 THR A O 1
ATOM 3632 N N . GLU A 1 468 ? -62.495 -22.457 18.918 1.00 59.25 468 GLU A N 1
ATOM 3633 C CA . GLU A 1 468 ? -63.713 -21.730 18.561 1.00 59.25 468 GLU A CA 1
ATOM 3634 C C . GLU A 1 468 ? -64.984 -22.522 18.910 1.00 59.25 468 GLU A C 1
ATOM 3636 O O . GLU A 1 468 ? -64.957 -23.785 18.833 1.00 59.25 468 GLU A O 1
#

Solvent-accessible surface area (backbone atoms only — not comparable to full-atom values): 24781 Å² total; per-residue (Å²): 143,78,87,79,79,83,80,80,81,83,74,82,75,81,75,81,72,73,91,71,82,55,94,47,48,30,77,32,35,27,28,23,50,83,43,51,48,84,52,61,67,70,59,56,47,48,54,41,48,50,39,36,72,46,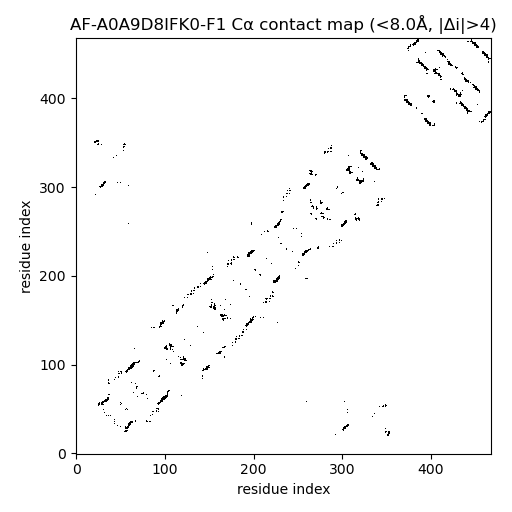48,27,40,31,36,38,34,45,45,41,41,34,70,26,46,68,47,98,88,54,80,66,47,56,66,42,56,51,52,55,53,52,43,26,66,74,42,65,27,40,44,37,35,27,46,40,36,34,25,67,92,50,31,48,57,84,84,74,82,52,49,69,65,48,37,26,18,38,68,63,45,60,67,63,49,24,54,49,48,26,52,53,38,57,72,38,54,92,69,46,48,36,37,27,50,33,54,27,51,83,56,49,46,74,59,87,51,39,48,51,61,54,20,65,43,55,44,65,56,47,15,51,50,38,35,41,47,37,54,23,38,45,69,52,36,74,83,47,44,35,28,41,29,33,38,62,81,57,96,55,59,65,60,51,49,53,39,49,39,48,21,30,75,67,25,66,85,38,49,63,30,47,29,30,41,55,72,74,42,76,88,48,44,54,57,54,51,46,48,54,51,51,50,40,42,74,46,72,46,82,65,56,34,31,29,59,36,32,54,53,31,29,44,51,92,57,30,78,31,87,90,37,48,63,21,50,62,19,29,15,58,42,53,60,46,43,58,59,47,47,40,76,61,70,34,63,30,44,14,36,33,37,43,26,38,88,89,50,61,83,45,61,24,39,22,25,25,20,44,67,41,71,77,35,90,86,77,67,43,71,46,80,40,81,37,66,28,36,58,33,45,27,50,53,37,51,54,20,61,44,76,78,70,74,78,81,78,76,76,71,79,70,76,73,86,38,52,78,68,48,54,46,54,78,50,62,64,46,81,33,34,55,73,37,68,50,79,40,44,36,39,38,38,17,54,93,82,31,61,32,54,67,48,61,35,37,54,46,61,85,56,57,62,74,31,43,50,63,46,60,52,58,41,50,16,39,94,76,4,38,28,73,31,37,42,32,26,32,91,37,70,48,75,36,44,42,38,38,39,40,99,90,42,71,34,63,32,38,37,38,29,42,71,125

Secondary structure (DSSP, 8-state):
-------------------------GGGEEEE----TTS-HHHHHHHHHHHHHHT-SEEEEEEEHHHHS-STTSPP--HHHHHHHHHHHHHT-EEEEEEE---TTTB-PPPSS-B--GGGSPBS-HHHHHHHHHHHHHHHTTT--EEEEEE-TT--EE-SSBEESS--S-HHHHHHHHHHHHHHHHHH-TT-EEEEEEB---SSHHHHHHHHHHHHHHSTT--SBEEEEE-S-TTTHHHHHHHHHHHHHHTT--S-EEEEEE---S-TTT---TTS-SHHHHHHHHHHHHHHHHHHTT-SEEEEE-B--TTS-TTGGG--SEEEEEEETTTTEEEEEE-HHHHHHHHHHHHHHS---------SS------EEEEEES-SEEEEETT-EEEEEEEEEEGGG----S-EEEEEESS-TTTEEEESSEEE--TTSEEEEEEEE-SS-EEEEEEEEETTEEEEEEEEEE--